Protein AF-0000000084931422 (afdb_homodimer)

Secondary structure (DSSP, 8-state):
----HHHHHHHHHHHHHHTSS-TT-EE-HHHHHHHHT--HHHHHHHHHHHHHHTSEEEETTTEEEE----HHHHHHHHHHHHHHHHHHHHHHHHH--HHHHHHHHHHHHHHHHHHHTT--HHHHHHHHHHHHHHHHHTT-HHHHHHHHHHHHHHHHHEEEPPPS-HHHHHHHHHHHHHHHHTT-HHHHHHHHHHHHHHHGGGEEEPP--------------------/----HHHHHHHHHHHHHHTSS-TT-EE-HHHHHHHHT--HHHHHHHHHHHHHHTSEEEETTTEEEE----HHHHHHHHHHHHHHHHHHHHHHHHH--HHHHHHHHHHHHHHHHHHHTT--HHHHHHHHHHHHHHHHHTT-HHHHHHHHHHHHHHHHHEEEPPPS-HHHHHHHHHHHHHHHHTT-HHHHHHHHHHHHHHHGGGEEEPP--------------------

pLDDT: mean 88.55, std 18.33, range [25.25, 98.94]

Foldseek 3Di:
DAQPLVRLLVVVLVCLLVCVAFAFADDDLVVSCVVVVHHSVSVVVSLVVCVVLPQWDQDDPRGIGGHDDDPVRLLVLLVVLLVLLLVLLLLLLVQADPVLLVVLVVLLVVQLVQLVVVHDPVNVVSVVVNSLSSNVSSVDPVSNVSNVSSVSVLSRFWDFAQDPRSNVLSVLSVQLSVCSPNSPSVSNSVSSSVSSVVRSVRTDTDDRPDPPVVPPPPVPPPPPPPD/DAQPLVRLLVVVLVCLLVCVAFAFHDDDLVVSCVVVVHHSVSVVVSQVVCVVLPQWDQDDPRGIGGHDDDPVRLLVLLVVLLVLLLVLLLLLLVQADPVLLVVLVVLLVVQLVQLVVVHDPVNVVSVVVNSLSSNVSSVDPVSSVSNVSSVSVLSRFWDFAQDPRSNVLSVLSVQLSVCSPNSPSVSNSVSSSVSSVVRSVRTDTDDRPDPPVVPPPPVPPPPPPPD

Structure (mmCIF, N/CA/C/O backbone):
data_AF-0000000084931422-model_v1
#
loop_
_entity.id
_entity.type
_entity.pdbx_description
1 polymer 'Transcriptional regulator, GntR family'
#
loop_
_atom_site.group_PDB
_atom_site.id
_atom_site.type_symbol
_atom_site.label_atom_id
_atom_site.label_alt_id
_atom_site.label_comp_id
_atom_site.label_asym_id
_atom_site.label_entity_id
_atom_site.label_seq_id
_atom_site.pdbx_PDB_ins_code
_atom_site.Cartn_x
_atom_site.Cartn_y
_atom_site.Cartn_z
_atom_site.occupancy
_atom_site.B_iso_or_equiv
_atom_site.auth_seq_id
_atom_site.auth_comp_id
_atom_site.auth_asym_id
_atom_site.auth_atom_id
_atom_site.pdbx_PDB_model_num
ATOM 1 N N . MET A 1 1 ? -16.062 -2.5 -29.484 1 29.12 1 MET A N 1
ATOM 2 C CA . MET A 1 1 ? -16.562 -2.135 -28.172 1 29.12 1 MET A CA 1
ATOM 3 C C . MET A 1 1 ? -15.461 -1.512 -27.312 1 29.12 1 MET A C 1
ATOM 5 O O . MET A 1 1 ? -14.352 -2.045 -27.25 1 29.12 1 MET A O 1
ATOM 9 N N . ARG A 1 2 ? -15.352 -0.164 -27.094 1 37.78 2 ARG A N 1
ATOM 10 C CA . ARG A 1 2 ? -14.359 0.681 -26.438 1 37.78 2 ARG A CA 1
ATOM 11 C C . ARG A 1 2 ? -13.93 0.089 -25.094 1 37.78 2 ARG A C 1
ATOM 13 O O . ARG A 1 2 ? -14.758 -0.103 -24.203 1 37.78 2 ARG A O 1
ATOM 20 N N . ILE A 1 3 ? -12.992 -0.713 -25.031 1 47.25 3 ILE A N 1
ATOM 21 C CA . ILE A 1 3 ? -12.578 -1.318 -23.766 1 47.25 3 ILE A CA 1
ATOM 22 C C . ILE A 1 3 ? -12.336 -0.227 -22.734 1 47.25 3 ILE A C 1
ATOM 24 O O . ILE A 1 3 ? -11.625 0.746 -23 1 47.25 3 ILE A O 1
ATOM 28 N N . PRO A 1 4 ? -13.133 -0.081 -21.734 1 52.59 4 PRO A N 1
ATOM 29 C CA . PRO A 1 4 ? -12.969 0.928 -20.688 1 52.59 4 PRO A CA 1
ATOM 30 C C . PRO A 1 4 ? -11.539 0.99 -20.156 1 52.59 4 PRO A C 1
ATOM 32 O O . PRO A 1 4 ? -10.797 0.003 -20.25 1 52.59 4 PRO A O 1
ATOM 35 N N . ALA A 1 5 ? -10.906 2.252 -20.047 1 54.12 5 ALA A N 1
ATOM 36 C CA . ALA A 1 5 ? -9.578 2.557 -19.516 1 54.12 5 ALA A CA 1
ATOM 37 C C . ALA A 1 5 ? -9.156 1.527 -18.469 1 54.12 5 ALA A C 1
ATOM 39 O O . ALA A 1 5 ? -7.992 1.109 -18.438 1 54.12 5 ALA A O 1
ATOM 40 N N . HIS A 1 6 ? -10.109 1.08 -17.625 1 62.62 6 HIS A N 1
ATOM 41 C CA . HIS A 1 6 ? -9.805 0.089 -16.594 1 62.62 6 HIS A CA 1
ATOM 42 C C . HIS A 1 6 ? -9.398 -1.242 -17.219 1 62.62 6 HIS A C 1
ATOM 44 O O . HIS A 1 6 ? -8.516 -1.932 -16.719 1 62.62 6 HIS A O 1
ATOM 50 N N . SER A 1 7 ? -9.68 -1.312 -18.5 1 84.06 7 SER A N 1
ATOM 51 C CA . SER A 1 7 ? -9.375 -2.566 -19.172 1 84.06 7 SER A CA 1
ATOM 52 C C . SER A 1 7 ? -7.977 -2.539 -19.781 1 84.06 7 SER A C 1
ATOM 54 O O . SER A 1 7 ? -7.23 -3.516 -19.672 1 84.06 7 SER A O 1
ATOM 56 N N . VAL A 1 8 ? -7.562 -1.36 -20.109 1 93.44 8 VAL A N 1
ATOM 57 C CA . VAL A 1 8 ? -6.258 -1.246 -20.75 1 93.44 8 VAL A CA 1
ATOM 58 C C . VAL A 1 8 ? -5.156 -1.357 -19.703 1 93.44 8 VAL A C 1
ATOM 60 O O . VAL A 1 8 ? -4.137 -2.012 -19.922 1 93.44 8 VAL A O 1
ATOM 63 N N . CYS A 1 9 ? -5.371 -0.787 -18.578 1 93.94 9 CYS A N 1
ATOM 64 C CA . CYS A 1 9 ? -4.418 -0.857 -17.484 1 93.94 9 CYS A CA 1
ATOM 65 C C . CYS A 1 9 ? -4.164 -2.303 -17.078 1 93.94 9 CYS A C 1
ATOM 67 O O . CYS A 1 9 ? -3.012 -2.723 -16.953 1 93.94 9 CYS A O 1
ATOM 69 N N . THR A 1 10 ? -5.219 -3.006 -16.969 1 95.12 10 THR A N 1
ATOM 70 C CA . THR A 1 10 ? -5.125 -4.414 -16.594 1 95.12 10 THR A CA 1
ATOM 71 C C . THR A 1 10 ? -4.391 -5.211 -17.672 1 95.12 10 THR A C 1
ATOM 73 O O . THR A 1 10 ? -3.533 -6.039 -17.359 1 95.12 10 THR A O 1
ATOM 76 N N . ALA A 1 11 ? -4.715 -4.934 -18.859 1 96.69 11 ALA A N 1
ATOM 77 C CA . ALA A 1 11 ? -4.102 -5.66 -19.969 1 96.69 11 ALA A CA 1
ATOM 78 C C . ALA A 1 11 ? -2.6 -5.402 -20.031 1 96.69 11 ALA A C 1
ATOM 80 O O . ALA A 1 11 ? -1.81 -6.336 -20.188 1 96.69 11 ALA A O 1
ATOM 81 N N . ILE A 1 12 ? -2.232 -4.148 -19.891 1 97.44 12 ILE A N 1
ATOM 82 C CA . ILE A 1 12 ? -0.813 -3.807 -19.906 1 97.44 12 ILE A CA 1
ATOM 83 C C . ILE A 1 12 ? -0.107 -4.453 -18.719 1 97.44 12 ILE A C 1
ATOM 85 O O . ILE A 1 12 ? 0.975 -5.027 -18.875 1 97.44 12 ILE A O 1
ATOM 89 N N . ARG A 1 13 ? -0.695 -4.422 -17.578 1 97.25 13 ARG A N 1
ATOM 90 C CA . ARG A 1 13 ? -0.121 -5.031 -16.391 1 97.25 13 ARG A CA 1
ATOM 91 C C . ARG A 1 13 ? 0.092 -6.527 -16.578 1 97.25 13 ARG A C 1
ATOM 93 O O . ARG A 1 13 ? 1.155 -7.059 -16.25 1 97.25 13 ARG A O 1
ATOM 100 N N . ASP A 1 14 ? -0.947 -7.168 -17.141 1 96.62 14 ASP A N 1
ATOM 101 C CA . ASP A 1 14 ? -0.86 -8.602 -17.375 1 96.62 14 ASP A CA 1
ATOM 102 C C . ASP A 1 14 ? 0.297 -8.938 -18.312 1 96.62 14 ASP A C 1
ATOM 104 O O . ASP A 1 14 ? 1.01 -9.922 -18.109 1 96.62 14 ASP A O 1
ATOM 108 N N . ASP A 1 15 ? 0.479 -8.086 -19.281 1 97.06 15 ASP A N 1
ATOM 109 C CA . ASP A 1 15 ? 1.558 -8.312 -20.234 1 97.06 15 ASP A CA 1
ATOM 110 C C . ASP A 1 15 ? 2.922 -8.078 -19.594 1 97.06 15 ASP A C 1
ATOM 112 O O . ASP A 1 15 ? 3.9 -8.742 -19.938 1 97.06 15 ASP A O 1
ATOM 116 N N . ILE A 1 16 ? 3 -7.176 -18.656 1 97.19 16 ILE A N 1
ATOM 117 C CA . ILE A 1 16 ? 4.234 -6.965 -17.906 1 97.19 16 ILE A CA 1
ATOM 118 C C . ILE A 1 16 ? 4.5 -8.156 -17 1 97.19 16 ILE A C 1
ATOM 120 O O . ILE A 1 16 ? 5.598 -8.727 -17 1 97.19 16 ILE A O 1
ATOM 124 N N . VAL A 1 17 ? 3.531 -8.633 -16.312 1 96.38 17 VAL A N 1
ATOM 125 C CA . VAL A 1 17 ? 3.65 -9.68 -15.305 1 96.38 17 VAL A CA 1
ATOM 126 C C . VAL A 1 17 ? 3.975 -11.008 -15.977 1 96.38 17 VAL A C 1
ATOM 128 O O . VAL A 1 17 ? 4.77 -11.797 -15.453 1 96.38 17 VAL A O 1
ATOM 131 N N . SER A 1 18 ? 3.389 -11.234 -17.172 1 94.56 18 SER A N 1
ATOM 132 C CA . SER A 1 18 ? 3.594 -12.492 -17.875 1 94.56 18 SER A CA 1
ATOM 133 C C . SER A 1 18 ? 4.926 -12.5 -18.625 1 94.56 18 SER A C 1
ATOM 135 O O . SER A 1 18 ? 5.363 -13.547 -19.109 1 94.56 18 SER A O 1
ATOM 137 N N . GLY A 1 19 ? 5.531 -11.344 -18.797 1 94.5 19 GLY A N 1
ATOM 138 C CA . GLY A 1 19 ? 6.828 -11.273 -19.453 1 94.5 19 GLY A CA 1
ATOM 139 C C . GLY A 1 19 ? 6.738 -10.898 -20.906 1 94.5 19 GLY A C 1
ATOM 140 O O . GLY A 1 19 ? 7.754 -10.836 -21.609 1 94.5 19 GLY A O 1
ATOM 141 N N . VAL A 1 20 ? 5.531 -10.641 -21.391 1 95.69 20 VAL A N 1
ATOM 142 C CA . VAL A 1 20 ? 5.387 -10.156 -22.75 1 95.69 20 VAL A CA 1
ATOM 143 C C . VAL A 1 20 ? 6.172 -8.859 -22.922 1 95.69 20 VAL A C 1
ATOM 145 O O . VAL A 1 20 ? 6.867 -8.672 -23.922 1 95.69 20 VAL A O 1
ATOM 148 N N . PHE A 1 21 ? 5.965 -7.945 -21.984 1 96.69 21 PHE A N 1
ATOM 149 C CA . PHE A 1 21 ? 6.848 -6.793 -21.906 1 96.69 21 PHE A CA 1
ATOM 150 C C . PHE A 1 21 ? 7.949 -7.031 -20.875 1 96.69 21 PHE A C 1
ATOM 152 O O . PHE A 1 21 ? 7.676 -7.121 -19.672 1 96.69 21 PHE A O 1
ATOM 159 N N . GLU A 1 22 ? 9.195 -7.082 -21.344 1 95.44 22 GLU A N 1
ATOM 160 C CA . GLU A 1 22 ? 10.328 -7.418 -20.484 1 95.44 22 GLU A CA 1
ATOM 161 C C . GLU A 1 22 ? 10.703 -6.242 -19.594 1 95.44 22 GLU A C 1
ATOM 163 O O . GLU A 1 22 ? 10.469 -5.086 -19.938 1 95.44 22 GLU A O 1
ATOM 168 N N . ARG A 1 23 ? 11.328 -6.594 -18.484 1 95.19 23 ARG A N 1
ATOM 169 C CA . ARG A 1 23 ? 11.844 -5.547 -17.609 1 95.19 23 ARG A CA 1
ATOM 170 C C . ARG A 1 23 ? 12.781 -4.617 -18.375 1 95.19 23 ARG A C 1
ATOM 172 O O . ARG A 1 23 ? 13.594 -5.07 -19.188 1 95.19 23 ARG A O 1
ATOM 179 N N . GLY A 1 24 ? 12.539 -3.342 -18.188 1 94.38 24 GLY A N 1
ATOM 180 C CA . GLY A 1 24 ? 13.398 -2.348 -18.828 1 94.38 24 GLY A CA 1
ATOM 181 C C . GLY A 1 24 ? 12.969 -1.998 -20.234 1 94.38 24 GLY A C 1
ATOM 182 O O . GLY A 1 24 ? 13.453 -1.024 -20.812 1 94.38 24 GLY A O 1
ATOM 183 N N . SER A 1 25 ? 12.07 -2.719 -20.828 1 95.31 25 SER A N 1
ATOM 184 C CA . SER A 1 25 ? 11.664 -2.473 -22.203 1 95.31 25 SER A CA 1
ATOM 185 C C . SER A 1 25 ? 10.859 -1.186 -22.328 1 95.31 25 SER A C 1
ATOM 187 O O . SER A 1 25 ? 10.156 -0.799 -21.391 1 95.31 25 SER A O 1
ATOM 189 N N . ARG A 1 26 ? 10.898 -0.587 -23.453 1 95.62 26 ARG A N 1
ATOM 190 C CA . ARG A 1 26 ? 10.188 0.658 -23.719 1 95.62 26 ARG A CA 1
ATOM 191 C C . ARG A 1 26 ? 8.711 0.395 -23.984 1 95.62 26 ARG A C 1
ATOM 193 O O . ARG A 1 26 ? 8.359 -0.585 -24.641 1 95.62 26 ARG A O 1
ATOM 200 N N . LEU A 1 27 ? 7.93 1.272 -23.5 1 97.06 27 LEU A N 1
ATOM 201 C CA . LEU A 1 27 ? 6.492 1.258 -23.734 1 97.06 27 LEU A CA 1
ATOM 202 C C . LEU A 1 27 ? 6.047 2.529 -24.453 1 97.06 27 LEU A C 1
ATOM 204 O O . LEU A 1 27 ? 5.934 3.588 -23.828 1 97.06 27 LEU A O 1
ATOM 208 N N . THR A 1 28 ? 5.766 2.416 -25.703 1 95.31 28 THR A N 1
ATOM 209 C CA . THR A 1 28 ? 5.32 3.605 -26.422 1 95.31 28 THR A CA 1
ATOM 210 C C . THR A 1 28 ? 3.799 3.629 -26.547 1 95.31 28 THR A C 1
ATOM 212 O O . THR A 1 28 ? 3.168 2.582 -26.719 1 95.31 28 THR A O 1
ATOM 215 N N . GLU A 1 29 ? 3.32 4.785 -26.469 1 93.81 29 GLU A N 1
ATOM 216 C CA . GLU A 1 29 ? 1.872 4.945 -26.547 1 93.81 29 GLU A CA 1
ATOM 217 C C . GLU A 1 29 ? 1.33 4.398 -27.875 1 93.81 29 GLU A C 1
ATOM 219 O O . GLU A 1 29 ? 0.285 3.744 -27.891 1 93.81 29 GLU A O 1
ATOM 224 N N . ASP A 1 30 ? 2.066 4.625 -28.938 1 94.81 30 ASP A N 1
ATOM 225 C CA . ASP A 1 30 ? 1.625 4.176 -30.25 1 94.81 30 ASP A CA 1
ATOM 226 C C . ASP A 1 30 ? 1.582 2.65 -30.328 1 94.81 30 ASP A C 1
ATOM 228 O O . ASP A 1 30 ? 0.598 2.074 -30.797 1 94.81 30 ASP A O 1
ATOM 232 N N . GLN A 1 31 ? 2.604 2.004 -29.906 1 95.44 31 GLN A N 1
ATOM 233 C CA . GLN A 1 31 ? 2.688 0.548 -29.891 1 95.44 31 GLN A CA 1
ATOM 234 C C . GLN A 1 31 ? 1.566 -0.06 -29.062 1 95.44 31 GLN A C 1
ATOM 236 O O . GLN A 1 31 ? 0.93 -1.03 -29.469 1 95.44 31 GLN A O 1
ATOM 241 N N . LEU A 1 32 ? 1.324 0.502 -27.953 1 96.75 32 LEU A N 1
ATOM 242 C CA . LEU A 1 32 ? 0.318 -0.029 -27.031 1 96.75 32 LEU A CA 1
ATOM 243 C C . LEU A 1 32 ? -1.087 0.212 -27.578 1 96.75 32 LEU A C 1
ATOM 245 O O . LEU A 1 32 ? -1.956 -0.656 -27.469 1 96.75 32 LEU A O 1
ATOM 249 N N . ALA A 1 33 ? -1.267 1.376 -28.141 1 96.06 33 ALA A N 1
ATOM 250 C CA . ALA A 1 33 ? -2.559 1.684 -28.75 1 96.06 33 ALA A CA 1
ATOM 251 C C . ALA A 1 33 ? -2.904 0.678 -29.844 1 96.06 33 ALA A C 1
ATOM 253 O O . ALA A 1 33 ? -4.035 0.19 -29.906 1 96.06 33 ALA A O 1
ATOM 254 N N . ARG A 1 34 ? -1.968 0.337 -30.641 1 96.19 34 ARG A N 1
ATOM 255 C CA . ARG A 1 34 ? -2.16 -0.627 -31.719 1 96.19 34 ARG A CA 1
ATOM 256 C C . ARG A 1 34 ? -2.408 -2.025 -31.156 1 96.19 34 ARG A C 1
ATOM 258 O O . ARG A 1 34 ? -3.338 -2.715 -31.594 1 96.19 34 ARG A O 1
ATOM 265 N N . ARG A 1 35 ? -1.687 -2.371 -30.203 1 95.31 35 ARG A N 1
ATOM 266 C CA . ARG A 1 35 ? -1.761 -3.719 -29.656 1 95.31 35 ARG A CA 1
ATOM 267 C C . ARG A 1 35 ? -3.125 -3.979 -29.016 1 95.31 35 ARG A C 1
ATOM 269 O O . ARG A 1 35 ? -3.676 -5.074 -29.156 1 95.31 35 ARG A O 1
ATOM 276 N N . TYR A 1 36 ? -3.602 -2.947 -28.406 1 96.12 36 TYR A N 1
ATOM 277 C CA . TYR A 1 36 ? -4.805 -3.182 -27.609 1 96.12 36 TYR A CA 1
ATOM 278 C C . TYR A 1 36 ? -6.035 -2.615 -28.312 1 96.12 36 TYR A C 1
ATOM 280 O O . TYR A 1 36 ? -7.145 -2.682 -27.781 1 96.12 36 TYR A O 1
ATOM 288 N N . GLY A 1 37 ? -5.867 -2.053 -29.391 1 95.19 37 GLY A N 1
ATOM 289 C CA . GLY A 1 37 ? -6.98 -1.576 -30.203 1 95.19 37 GLY A CA 1
ATOM 290 C C . GLY A 1 37 ? -7.703 -0.396 -29.578 1 95.19 37 GLY A C 1
ATOM 291 O O . GLY A 1 37 ? -8.938 -0.356 -29.562 1 95.19 37 GLY A O 1
ATOM 292 N N . VAL A 1 38 ? -6.969 0.508 -29 1 94.81 38 VAL A N 1
ATOM 293 C CA . VAL A 1 38 ? -7.531 1.697 -28.375 1 94.81 38 VAL A CA 1
ATOM 294 C C . VAL A 1 38 ? -6.762 2.938 -28.812 1 94.81 38 VAL A C 1
ATOM 296 O O . VAL A 1 38 ? -5.766 2.828 -29.547 1 94.81 38 VAL A O 1
ATOM 299 N N . SER A 1 39 ? -7.324 4.094 -28.438 1 91.88 39 SER A N 1
ATOM 300 C CA . SER A 1 39 ? -6.621 5.34 -28.734 1 91.88 39 SER A CA 1
ATOM 301 C C . SER A 1 39 ? -5.484 5.574 -27.734 1 91.88 39 SER A C 1
ATOM 303 O O . SER A 1 39 ? -5.34 4.832 -26.766 1 91.88 39 SER A O 1
ATOM 305 N N . ARG A 1 40 ? -4.695 6.602 -27.938 1 90.88 40 ARG A N 1
ATOM 306 C CA . ARG A 1 40 ? -3.539 6.898 -27.109 1 90.88 40 ARG A CA 1
ATOM 307 C C . ARG A 1 40 ? -3.973 7.41 -25.734 1 90.88 40 ARG A C 1
ATOM 309 O O . ARG A 1 40 ? -3.25 7.25 -24.75 1 90.88 40 ARG A O 1
ATOM 316 N N . VAL A 1 41 ? -5.082 7.93 -25.609 1 87.69 41 VAL A N 1
ATOM 317 C CA . VAL A 1 41 ? -5.523 8.57 -24.375 1 87.69 41 VAL A CA 1
ATOM 318 C C . VAL A 1 41 ? -5.688 7.523 -23.281 1 87.69 41 VAL A C 1
ATOM 320 O O . VAL A 1 41 ? -5.078 7.633 -22.219 1 87.69 41 VAL A O 1
ATOM 323 N N . PRO A 1 42 ? -6.453 6.457 -23.562 1 91.19 42 PRO A N 1
ATOM 324 C CA . PRO A 1 42 ? -6.559 5.43 -22.516 1 91.19 42 PRO A CA 1
ATOM 325 C C . PRO A 1 42 ? -5.219 4.773 -22.203 1 91.19 42 PRO A C 1
ATOM 327 O O . PRO A 1 42 ? -4.992 4.352 -21.062 1 91.19 42 PRO A O 1
ATOM 330 N N . VAL A 1 43 ? -4.348 4.727 -23.141 1 93.81 43 VAL A N 1
ATOM 331 C CA . VAL A 1 43 ? -3.018 4.164 -22.922 1 93.81 43 VAL A CA 1
ATOM 332 C C . VAL A 1 43 ? -2.234 5.059 -21.969 1 93.81 43 VAL A C 1
ATOM 334 O O . VAL A 1 43 ? -1.624 4.57 -21.016 1 93.81 43 VAL A O 1
ATOM 337 N N . ARG A 1 44 ? -2.27 6.309 -22.219 1 90.31 44 ARG A N 1
ATOM 338 C CA . ARG A 1 44 ? -1.578 7.266 -21.359 1 90.31 44 ARG A CA 1
ATOM 339 C C . ARG A 1 44 ? -2.107 7.199 -19.922 1 90.31 44 ARG A C 1
ATOM 341 O O . ARG A 1 44 ? -1.332 7.23 -18.969 1 90.31 44 ARG A O 1
ATOM 348 N N . GLU A 1 45 ? -3.387 7.102 -19.859 1 89.56 45 GLU A N 1
ATOM 349 C CA . GLU A 1 45 ? -4.023 6.969 -18.562 1 89.56 45 GLU A CA 1
ATOM 350 C C . GLU A 1 45 ? -3.557 5.703 -17.844 1 89.56 45 GLU A C 1
ATOM 352 O O . GLU A 1 45 ? -3.238 5.742 -16.656 1 89.56 45 GLU A O 1
ATOM 357 N N . ALA A 1 46 ? -3.514 4.684 -18.562 1 94.19 46 ALA A N 1
ATOM 358 C CA . ALA A 1 46 ? -3.088 3.404 -18 1 94.19 46 ALA A CA 1
ATOM 359 C C . ALA A 1 46 ? -1.629 3.455 -17.562 1 94.19 46 ALA A C 1
ATOM 361 O O . ALA A 1 46 ? -1.28 2.951 -16.484 1 94.19 46 ALA A O 1
ATOM 362 N N . LEU A 1 47 ? -0.807 4.082 -18.375 1 94.06 47 LEU A N 1
ATOM 363 C CA . LEU A 1 47 ? 0.616 4.172 -18.078 1 94.06 47 LEU A CA 1
ATOM 364 C C . LEU A 1 47 ? 0.85 4.996 -16.812 1 94.06 47 LEU A C 1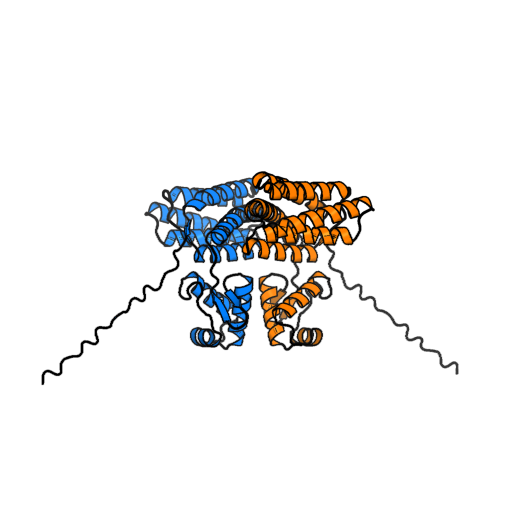
ATOM 366 O O . LEU A 1 47 ? 1.738 4.684 -16.016 1 94.06 47 LEU A O 1
ATOM 370 N N . ARG A 1 48 ? 0.071 5.934 -16.547 1 90.56 48 ARG A N 1
ATOM 371 C CA . ARG A 1 48 ? 0.19 6.734 -15.336 1 90.56 48 ARG A CA 1
ATOM 372 C C . ARG A 1 48 ? -0.18 5.918 -14.102 1 90.56 48 ARG A C 1
ATOM 374 O O . ARG A 1 48 ? 0.494 6 -13.07 1 90.56 48 ARG A O 1
ATOM 381 N N . THR A 1 49 ? -1.234 5.223 -14.273 1 91.12 49 THR A N 1
ATOM 382 C CA . THR A 1 49 ? -1.646 4.359 -13.172 1 91.12 49 THR A CA 1
ATOM 383 C C . THR A 1 49 ? -0.566 3.332 -12.859 1 91.12 49 THR A C 1
ATOM 385 O O . THR A 1 49 ? -0.19 3.154 -11.695 1 91.12 49 THR A O 1
ATOM 388 N N . LEU A 1 50 ? -0.064 2.742 -13.883 1 95.12 50 LEU A N 1
ATOM 389 C CA . LEU A 1 50 ? 0.942 1.698 -13.719 1 95.12 50 LEU A CA 1
ATOM 390 C C . LEU A 1 50 ? 2.24 2.279 -13.164 1 95.12 50 LEU A C 1
ATOM 392 O O . LEU A 1 50 ? 2.986 1.591 -12.469 1 95.12 50 LEU A O 1
ATOM 396 N N . GLU A 1 51 ? 2.506 3.533 -13.492 1 93.5 51 GLU A N 1
ATOM 397 C CA . GLU A 1 51 ? 3.654 4.219 -12.914 1 93.5 51 GLU A CA 1
ATOM 398 C C . GLU A 1 51 ? 3.482 4.406 -11.406 1 93.5 51 GLU A C 1
ATOM 400 O O . GLU A 1 51 ? 4.402 4.133 -10.633 1 93.5 51 GLU A O 1
ATOM 405 N N . SER A 1 52 ? 2.316 4.797 -11.023 1 89.31 52 SER A N 1
ATOM 406 C CA . SER A 1 52 ? 2.035 4.98 -9.609 1 89.31 52 SER A CA 1
ATOM 407 C C . SER A 1 52 ? 2.102 3.656 -8.852 1 89.31 52 SER A C 1
ATOM 409 O O . SER A 1 52 ? 2.439 3.627 -7.668 1 89.31 52 SER A O 1
ATOM 411 N N . GLU A 1 53 ? 1.84 2.6 -9.562 1 91.5 53 GLU A N 1
ATOM 412 C CA . GLU A 1 53 ? 1.853 1.276 -8.945 1 91.5 53 GLU A CA 1
ATOM 413 C C . GLU A 1 53 ? 3.254 0.672 -8.969 1 91.5 53 GLU A C 1
ATOM 415 O O . GLU A 1 53 ? 3.498 -0.361 -8.336 1 91.5 53 GLU A O 1
ATOM 420 N N . GLY A 1 54 ? 4.145 1.24 -9.789 1 93.81 54 GLY A N 1
ATOM 421 C CA . GLY A 1 54 ? 5.535 0.824 -9.773 1 93.81 54 GLY A CA 1
ATOM 422 C C . GLY A 1 54 ? 5.879 -0.164 -10.875 1 93.81 54 GLY A C 1
ATOM 423 O O . GLY A 1 54 ? 6.965 -0.749 -10.875 1 93.81 54 GLY A O 1
ATOM 424 N N . PHE A 1 55 ? 4.984 -0.389 -11.812 1 96.88 55 PHE A N 1
ATOM 425 C CA . PHE A 1 55 ? 5.242 -1.297 -12.922 1 96.88 55 PHE A CA 1
ATOM 426 C C . PHE A 1 55 ? 5.961 -0.574 -14.055 1 96.88 55 PHE A C 1
ATOM 428 O O . PHE A 1 55 ? 6.637 -1.205 -14.867 1 96.88 55 PHE A O 1
ATOM 435 N N . VAL A 1 56 ? 5.723 0.755 -14.109 1 96.81 56 VAL A N 1
ATOM 436 C CA . VAL A 1 56 ? 6.246 1.59 -15.188 1 96.81 56 VAL A CA 1
ATOM 437 C C . VAL A 1 56 ? 7.035 2.758 -14.602 1 96.81 56 VAL A C 1
ATOM 439 O O . VAL A 1 56 ? 6.688 3.275 -13.531 1 96.81 56 VAL A O 1
ATOM 442 N N . VAL A 1 57 ? 8.086 3.094 -15.211 1 95.62 57 VAL A N 1
ATOM 443 C CA . VAL A 1 57 ? 8.844 4.293 -14.867 1 95.62 57 VAL A CA 1
ATOM 444 C C . VAL A 1 57 ? 8.953 5.203 -16.094 1 95.62 57 VAL A C 1
ATOM 446 O O . VAL A 1 57 ? 9.125 4.727 -17.203 1 95.62 57 VAL A O 1
ATOM 449 N N . THR A 1 58 ? 8.75 6.438 -15.82 1 91.75 58 THR A N 1
ATOM 450 C CA . THR A 1 58 ? 8.883 7.406 -16.906 1 91.75 58 THR A CA 1
ATOM 451 C C . THR A 1 58 ? 10.102 8.297 -16.688 1 91.75 58 THR A C 1
ATOM 453 O O . THR A 1 58 ? 10.289 8.852 -15.602 1 91.75 58 THR A O 1
ATOM 456 N N . ARG A 1 59 ? 10.984 8.359 -17.578 1 85.38 59 ARG A N 1
ATOM 457 C CA . ARG A 1 59 ? 12.172 9.211 -17.516 1 85.38 59 ARG A CA 1
ATOM 458 C C . ARG A 1 59 ? 12.078 10.336 -18.547 1 85.38 59 ARG A C 1
ATOM 460 O O . ARG A 1 59 ? 11.477 10.18 -19.609 1 85.38 59 ARG A O 1
ATOM 467 N N . ARG A 1 60 ? 12.836 11.32 -18.125 1 79.44 60 ARG A N 1
ATOM 468 C CA . ARG A 1 60 ? 12.906 12.469 -19.031 1 79.44 60 ARG A CA 1
ATOM 469 C C . ARG A 1 60 ? 13.539 12.078 -20.359 1 79.44 60 ARG A C 1
ATOM 471 O O . ARG A 1 60 ? 14.594 11.445 -20.391 1 79.44 60 ARG A O 1
ATOM 478 N N . HIS A 1 61 ? 12.867 12.234 -21.453 1 80.38 61 HIS A N 1
ATOM 479 C CA . HIS A 1 61 ? 13.328 12.086 -22.828 1 80.38 61 HIS A CA 1
ATOM 480 C C . HIS A 1 61 ? 13.312 10.617 -23.266 1 80.38 61 HIS A C 1
ATOM 482 O O . HIS A 1 61 ? 13.664 10.305 -24.391 1 80.38 61 HIS A O 1
ATOM 488 N N . ALA A 1 62 ? 13.164 9.719 -22.281 1 81.94 62 ALA A N 1
ATOM 489 C CA . ALA A 1 62 ? 13.188 8.312 -22.672 1 81.94 62 ALA A CA 1
ATOM 490 C C . ALA A 1 62 ? 11.773 7.73 -22.703 1 81.94 62 ALA A C 1
ATOM 492 O O . ALA A 1 62 ? 11.555 6.652 -23.266 1 81.94 62 ALA A O 1
ATOM 493 N N . GLY A 1 63 ? 10.883 8.414 -22.188 1 89.88 63 GLY A N 1
ATOM 494 C CA . GLY A 1 63 ? 9.508 7.949 -22.203 1 89.88 63 GLY A CA 1
ATOM 495 C C . GLY A 1 63 ? 9.227 6.875 -21.156 1 89.88 63 GLY A C 1
ATOM 496 O O . GLY A 1 63 ? 9.977 6.73 -20.188 1 89.88 63 GLY A O 1
ATOM 497 N N . ALA A 1 64 ? 8.133 6.082 -21.344 1 95.69 64 ALA A N 1
ATOM 498 C CA . ALA A 1 64 ? 7.691 5.059 -20.406 1 95.69 64 ALA A CA 1
ATOM 499 C C . ALA A 1 64 ? 8.398 3.73 -20.656 1 95.69 64 ALA A C 1
ATOM 501 O O . ALA A 1 64 ? 8.562 3.318 -21.812 1 95.69 64 ALA A O 1
ATOM 502 N N . GLN A 1 65 ? 8.875 3.09 -19.594 1 97.44 65 GLN A N 1
ATOM 503 C CA . GLN A 1 65 ? 9.516 1.779 -19.641 1 97.44 65 GLN A CA 1
ATOM 504 C C . GLN A 1 65 ? 9.008 0.88 -18.516 1 97.44 65 GLN A C 1
ATOM 506 O O . GLN A 1 65 ? 8.516 1.369 -17.5 1 97.44 65 GLN A O 1
ATOM 511 N N . VAL A 1 66 ? 9.094 -0.371 -18.781 1 97.69 66 VAL A N 1
ATOM 512 C CA . VAL A 1 66 ? 8.812 -1.303 -17.688 1 97.69 66 VAL A CA 1
ATOM 513 C C . VAL A 1 66 ? 9.859 -1.146 -16.594 1 97.69 66 VAL A C 1
ATOM 515 O O . VAL A 1 66 ? 11.055 -1.05 -16.875 1 97.69 66 VAL A O 1
ATOM 518 N N . ALA A 1 67 ? 9.453 -1.127 -15.391 1 97.06 67 ALA A N 1
ATOM 519 C CA . ALA A 1 67 ? 10.359 -0.982 -14.258 1 97.06 67 ALA A CA 1
ATOM 520 C C . ALA A 1 67 ? 11.273 -2.195 -14.125 1 97.06 67 ALA A C 1
ATOM 522 O O . ALA A 1 67 ? 10.977 -3.268 -14.656 1 97.06 67 ALA A O 1
ATOM 523 N N . GLU A 1 68 ? 12.438 -1.972 -13.461 1 95.75 68 GLU A N 1
ATOM 524 C CA . GLU A 1 68 ? 13.422 -3.021 -13.203 1 95.75 68 GLU A CA 1
ATOM 525 C C . GLU A 1 68 ? 13.734 -3.127 -11.719 1 95.75 68 GLU A C 1
ATOM 527 O O . GLU A 1 68 ? 14.844 -2.785 -11.289 1 95.75 68 GLU A O 1
ATOM 532 N N . PRO A 1 69 ? 12.82 -3.691 -11 1 96.06 69 PRO A N 1
ATOM 533 C CA . PRO A 1 69 ? 13.086 -3.807 -9.562 1 96.06 69 PRO A CA 1
ATOM 534 C C . PRO A 1 69 ? 14.297 -4.688 -9.258 1 96.06 69 PRO A C 1
ATOM 536 O O . PRO A 1 69 ? 14.531 -5.684 -9.945 1 96.06 69 PRO A O 1
ATOM 539 N N . THR A 1 70 ? 15.031 -4.281 -8.273 1 95.69 70 THR A N 1
ATOM 540 C CA . THR A 1 70 ? 16.172 -5.059 -7.805 1 95.69 70 THR A CA 1
ATOM 541 C C . THR A 1 70 ? 15.703 -6.25 -6.973 1 95.69 70 THR A C 1
ATOM 543 O O . THR A 1 70 ? 14.523 -6.352 -6.629 1 95.69 70 THR A O 1
ATOM 546 N N . GLU A 1 71 ? 16.625 -7.164 -6.648 1 96.06 71 GLU A N 1
ATOM 547 C CA . GLU A 1 71 ? 16.344 -8.289 -5.77 1 96.06 71 GLU A CA 1
ATOM 548 C C . GLU A 1 71 ? 15.906 -7.812 -4.387 1 96.06 71 GLU A C 1
ATOM 550 O O . GLU A 1 71 ? 15.023 -8.406 -3.766 1 96.06 71 GLU A O 1
ATOM 555 N N . GLN A 1 72 ? 16.547 -6.758 -3.975 1 96.56 72 GLN A N 1
ATOM 556 C CA . GLN A 1 72 ? 16.203 -6.191 -2.676 1 96.56 72 GLN A CA 1
ATOM 557 C C . GLN A 1 72 ? 14.781 -5.645 -2.672 1 96.56 72 GLN A C 1
ATOM 559 O O . GLN A 1 72 ? 14.031 -5.852 -1.713 1 96.56 72 GLN A O 1
ATOM 564 N N . GLU A 1 73 ? 14.422 -4.992 -3.699 1 96.12 73 GLU A N 1
ATOM 565 C CA . GLU A 1 73 ? 13.062 -4.477 -3.828 1 96.12 73 GLU A CA 1
ATOM 566 C C . GLU A 1 73 ? 12.047 -5.609 -3.893 1 96.12 73 GLU A C 1
ATOM 568 O O . GLU A 1 73 ? 10.969 -5.516 -3.307 1 96.12 73 GLU A O 1
ATOM 573 N N . ALA A 1 74 ? 12.43 -6.613 -4.57 1 97.25 74 ALA A N 1
ATOM 574 C CA . ALA A 1 74 ? 11.57 -7.793 -4.648 1 97.25 74 ALA A CA 1
ATOM 575 C C . ALA A 1 74 ? 11.352 -8.398 -3.266 1 97.25 74 ALA A C 1
ATOM 577 O O . ALA A 1 74 ? 10.227 -8.75 -2.906 1 97.25 74 ALA A O 1
ATOM 578 N N . ALA A 1 75 ? 12.375 -8.5 -2.51 1 97.44 75 ALA A N 1
ATOM 579 C CA . ALA A 1 75 ? 12.281 -9.062 -1.166 1 97.44 75 ALA A CA 1
ATOM 580 C C . ALA A 1 75 ? 11.359 -8.219 -0.287 1 97.44 75 ALA A C 1
ATOM 582 O O . ALA A 1 75 ? 10.617 -8.758 0.542 1 97.44 75 ALA A O 1
ATOM 583 N N . ASP A 1 76 ? 11.391 -6.945 -0.479 1 97.94 76 ASP A N 1
ATOM 584 C CA . ASP A 1 76 ? 10.531 -6.047 0.288 1 97.94 76 ASP A CA 1
ATOM 585 C C . ASP A 1 76 ? 9.055 -6.363 0.045 1 97.94 76 ASP A C 1
ATOM 587 O O . ASP A 1 76 ? 8.234 -6.242 0.956 1 97.94 76 ASP A O 1
ATOM 591 N N . LEU A 1 77 ? 8.711 -6.73 -1.169 1 97.88 77 LEU A N 1
ATOM 592 C CA . LEU A 1 77 ? 7.328 -7.055 -1.5 1 97.88 77 LEU A CA 1
ATOM 593 C C . LEU A 1 77 ? 6.82 -8.219 -0.652 1 97.88 77 LEU A C 1
ATOM 595 O O . LEU A 1 77 ? 5.703 -8.172 -0.134 1 97.88 77 LEU A O 1
ATOM 599 N N . LEU A 1 78 ? 7.664 -9.211 -0.53 1 97.81 78 LEU A N 1
ATOM 600 C CA . LEU A 1 78 ? 7.285 -10.375 0.253 1 97.81 78 LEU A CA 1
ATOM 601 C C . LEU A 1 78 ? 7.148 -10.023 1.729 1 97.81 78 LEU A C 1
ATOM 603 O O . LEU A 1 78 ? 6.211 -10.469 2.395 1 97.81 78 LEU A O 1
ATOM 607 N N . ASP A 1 79 ? 8.023 -9.203 2.219 1 97.81 79 ASP A N 1
ATOM 608 C CA . ASP A 1 79 ? 7.961 -8.789 3.615 1 97.81 79 ASP A CA 1
ATOM 609 C C . ASP A 1 79 ? 6.711 -7.953 3.883 1 97.81 79 ASP A C 1
ATOM 611 O O . ASP A 1 79 ? 6.066 -8.109 4.922 1 97.81 79 ASP A O 1
ATOM 615 N N . MET A 1 80 ? 6.391 -7.078 3.008 1 98.19 80 MET A N 1
ATOM 616 C CA . MET A 1 80 ? 5.18 -6.27 3.141 1 98.19 80 MET A CA 1
ATOM 617 C C . MET A 1 80 ? 3.936 -7.148 3.154 1 98.19 80 MET A C 1
ATOM 619 O O . MET A 1 80 ? 3.051 -6.969 3.992 1 98.19 80 MET A O 1
ATOM 623 N N . ARG A 1 81 ? 3.871 -8.07 2.25 1 97.75 81 ARG A N 1
ATOM 624 C CA . ARG A 1 81 ? 2.732 -8.977 2.211 1 97.75 81 ARG A CA 1
ATOM 625 C C . ARG A 1 81 ? 2.609 -9.758 3.516 1 97.75 81 ARG A C 1
ATOM 627 O O . ARG A 1 81 ? 1.509 -9.922 4.047 1 97.75 81 ARG A O 1
ATOM 634 N N . ALA A 1 82 ? 3.721 -10.234 4.02 1 97.81 82 ALA A N 1
ATOM 635 C CA . ALA A 1 82 ? 3.736 -11.055 5.23 1 97.81 82 ALA A CA 1
ATOM 636 C C . ALA A 1 82 ? 3.209 -10.266 6.43 1 97.81 82 ALA A C 1
ATOM 638 O O . ALA A 1 82 ? 2.705 -10.852 7.391 1 97.81 82 ALA A O 1
ATOM 639 N N . LEU A 1 83 ? 3.305 -8.961 6.367 1 97.81 83 LEU A N 1
ATOM 640 C CA . LEU A 1 83 ? 2.799 -8.109 7.441 1 97.81 83 LEU A CA 1
ATOM 641 C C . LEU A 1 83 ? 1.318 -7.809 7.246 1 97.81 83 LEU A C 1
ATOM 643 O O . LEU A 1 83 ? 0.547 -7.801 8.203 1 97.81 83 LEU A O 1
ATOM 647 N N . LEU A 1 84 ? 0.912 -7.645 6.035 1 98.5 84 LEU A N 1
ATOM 648 C CA . LEU A 1 84 ? -0.408 -7.086 5.766 1 98.5 84 LEU A CA 1
ATOM 649 C C . LEU A 1 84 ? -1.452 -8.188 5.645 1 98.5 84 LEU A C 1
ATOM 651 O O . LEU A 1 84 ? -2.613 -7.996 6.016 1 98.5 84 LEU A O 1
ATOM 655 N N . GLU A 1 85 ? -1.114 -9.336 5.152 1 98.44 85 GLU A N 1
ATOM 656 C CA . GLU A 1 85 ? -2.078 -10.414 4.961 1 98.44 85 GLU A CA 1
ATOM 657 C C . GLU A 1 85 ? -2.676 -10.859 6.289 1 98.44 85 GLU A C 1
ATOM 659 O O . GLU A 1 85 ? -3.891 -11.039 6.402 1 98.44 85 GLU A O 1
ATOM 664 N N . PRO A 1 86 ? -1.843 -11.008 7.355 1 98.75 86 PRO A N 1
ATOM 665 C CA . PRO A 1 86 ? -2.422 -11.352 8.656 1 98.75 86 PRO A CA 1
ATOM 666 C C . PRO A 1 86 ? -3.406 -10.305 9.164 1 98.75 86 PRO A C 1
ATOM 668 O O . PRO A 1 86 ? -4.418 -10.648 9.773 1 98.75 86 PRO A O 1
ATOM 671 N N . LEU A 1 87 ? -3.076 -9.039 8.922 1 98.69 87 LEU A N 1
ATOM 672 C CA . LEU A 1 87 ? -4.035 -7.992 9.266 1 98.69 87 LEU A CA 1
ATOM 673 C C . LEU A 1 87 ? -5.344 -8.188 8.508 1 98.69 87 LEU A C 1
ATOM 675 O O . LEU A 1 87 ? -6.426 -8.07 9.094 1 98.69 87 LEU A O 1
ATOM 679 N N . GLY A 1 88 ? -5.234 -8.469 7.215 1 98.69 88 GLY A N 1
ATOM 680 C CA . GLY A 1 88 ? -6.414 -8.758 6.414 1 98.69 88 GLY A CA 1
ATOM 681 C C . GLY A 1 88 ? -7.223 -9.93 6.941 1 98.69 88 GLY A C 1
ATOM 682 O O . GLY A 1 88 ? -8.453 -9.867 6.988 1 98.69 88 GLY A O 1
ATOM 683 N N . ALA A 1 89 ? -6.527 -10.953 7.355 1 98.88 89 ALA A N 1
ATOM 684 C CA . ALA A 1 89 ? -7.199 -12.133 7.891 1 98.88 89 ALA A CA 1
ATOM 685 C C . ALA A 1 89 ? -7.934 -11.797 9.188 1 98.88 89 ALA A C 1
ATOM 687 O O . ALA A 1 89 ? -9.062 -12.258 9.406 1 98.88 89 ALA A O 1
ATOM 688 N N . ALA A 1 90 ? -7.285 -11.055 10.039 1 98.88 90 ALA A N 1
ATOM 689 C CA . ALA A 1 90 ? -7.926 -10.633 11.281 1 98.88 90 ALA A CA 1
ATOM 690 C C . ALA A 1 90 ? -9.195 -9.836 11 1 98.88 90 ALA A C 1
ATOM 692 O O . ALA A 1 90 ? -10.227 -10.047 11.648 1 98.88 90 ALA A O 1
ATOM 693 N N . ARG A 1 91 ? -9.141 -8.914 10.055 1 98.75 91 ARG A N 1
ATOM 694 C CA . ARG A 1 91 ? -10.32 -8.125 9.688 1 98.75 91 ARG A CA 1
ATOM 695 C C . ARG A 1 91 ? -11.398 -9.016 9.078 1 98.75 91 ARG A C 1
ATOM 697 O O . ARG A 1 91 ? -12.594 -8.82 9.344 1 98.75 91 ARG A O 1
ATOM 704 N N . ALA A 1 92 ? -10.961 -9.93 8.258 1 98.81 92 ALA A N 1
ATOM 705 C CA . ALA A 1 92 ? -11.922 -10.852 7.645 1 98.81 92 ALA A CA 1
ATOM 706 C C . ALA A 1 92 ? -12.711 -11.609 8.711 1 98.81 92 ALA A C 1
ATOM 708 O O . ALA A 1 92 ? -13.898 -11.867 8.539 1 98.81 92 ALA A O 1
ATOM 709 N N . ALA A 1 93 ? -12.055 -11.961 9.82 1 98.81 93 ALA A N 1
ATOM 710 C CA . ALA A 1 93 ? -12.727 -12.68 10.898 1 98.81 93 ALA A CA 1
ATOM 711 C C . ALA A 1 93 ? -13.859 -11.844 11.484 1 98.81 93 ALA A C 1
ATOM 713 O O . ALA A 1 93 ? -14.828 -12.391 12.023 1 98.81 93 ALA A O 1
ATOM 714 N N . GLN A 1 94 ? -13.758 -10.562 11.328 1 98.25 94 GLN A N 1
ATOM 715 C CA . GLN A 1 94 ? -14.727 -9.664 11.938 1 98.25 94 GLN A CA 1
ATOM 716 C C . GLN A 1 94 ? -15.758 -9.195 10.914 1 98.25 94 GLN A C 1
ATOM 718 O O . GLN A 1 94 ? -16.891 -8.852 11.273 1 98.25 94 GLN A O 1
ATOM 723 N N . ARG A 1 95 ? -15.391 -9.211 9.656 1 98.38 95 ARG A N 1
ATOM 724 C CA . ARG A 1 95 ? -16.172 -8.414 8.711 1 98.38 95 ARG A CA 1
ATOM 725 C C . ARG A 1 95 ? -16.703 -9.273 7.57 1 98.38 95 ARG A C 1
ATOM 727 O O . ARG A 1 95 ? -17.547 -8.836 6.797 1 98.38 95 ARG A O 1
ATOM 734 N N . ARG A 1 96 ? -16.25 -10.484 7.477 1 98.31 96 ARG A N 1
ATOM 735 C CA . ARG A 1 96 ? -16.594 -11.328 6.332 1 98.31 96 ARG A CA 1
ATOM 736 C C . ARG A 1 96 ? -18.094 -11.555 6.258 1 98.31 96 ARG A C 1
ATOM 738 O O . ARG A 1 96 ? -18.797 -11.531 7.277 1 98.31 96 ARG A O 1
ATOM 745 N N . THR A 1 97 ? -18.547 -11.758 5.043 1 98.31 97 THR A N 1
ATOM 746 C CA . THR A 1 97 ? -19.906 -12.188 4.801 1 98.31 97 THR A CA 1
ATOM 747 C C . THR A 1 97 ? -19.984 -13.703 4.648 1 98.31 97 THR A C 1
ATOM 749 O O . THR A 1 97 ? -18.953 -14.367 4.527 1 98.31 97 THR A O 1
ATOM 752 N N . GLU A 1 98 ? -21.203 -14.172 4.664 1 98.31 98 GLU A N 1
ATOM 753 C CA . GLU A 1 98 ? -21.391 -15.594 4.414 1 98.31 98 GLU A CA 1
ATOM 754 C C . GLU A 1 98 ? -20.953 -15.977 3.006 1 98.31 98 GLU A C 1
ATOM 756 O O . GLU A 1 98 ? -20.453 -17.078 2.783 1 98.31 98 GLU A O 1
ATOM 761 N N . ALA A 1 99 ? -21.094 -15.07 2.086 1 98.62 99 ALA A N 1
ATOM 762 C CA . ALA A 1 99 ? -20.656 -15.32 0.716 1 98.62 99 ALA A CA 1
ATOM 763 C C . ALA A 1 99 ? -19.141 -15.492 0.646 1 98.62 99 ALA A C 1
ATOM 765 O O . ALA A 1 99 ? -18.641 -16.375 -0.055 1 98.62 99 ALA A O 1
ATOM 766 N N . HIS A 1 100 ? -18.438 -14.695 1.402 1 98.62 100 HIS A N 1
ATOM 767 C CA . HIS A 1 100 ? -16.984 -14.852 1.476 1 98.62 100 HIS A CA 1
ATOM 768 C C . HIS A 1 100 ? -16.609 -16.234 2.008 1 98.62 100 HIS A C 1
ATOM 770 O O . HIS A 1 100 ? -15.727 -16.891 1.446 1 98.62 100 HIS A O 1
ATOM 776 N N . LEU A 1 101 ? -17.281 -16.641 3.096 1 98.69 101 LEU A N 1
ATOM 777 C CA . LEU A 1 101 ? -16.953 -17.906 3.736 1 98.69 101 LEU A CA 1
ATOM 778 C C . LEU A 1 101 ? -17.25 -19.078 2.795 1 98.69 101 LEU A C 1
ATOM 780 O O . LEU A 1 101 ? -16.469 -20.031 2.738 1 98.69 101 LEU A O 1
ATOM 784 N N . LYS A 1 102 ? -18.297 -18.969 2.084 1 98.69 102 LYS A N 1
ATOM 785 C CA . LYS A 1 102 ? -18.641 -20.016 1.133 1 98.69 102 LYS A CA 1
ATOM 786 C C . LYS A 1 102 ? -17.562 -20.172 0.072 1 98.69 102 LYS A C 1
ATOM 788 O O . LYS A 1 102 ? -17.125 -21.281 -0.222 1 98.69 102 LYS A O 1
ATOM 793 N N . VAL A 1 103 ? -17.125 -19.094 -0.458 1 98.81 103 VAL A N 1
ATOM 794 C CA . VAL A 1 103 ? -16.094 -19.125 -1.483 1 98.81 103 VAL A CA 1
ATOM 795 C C . VAL A 1 103 ? -14.789 -19.656 -0.89 1 98.81 103 VAL A C 1
ATOM 797 O O . VAL A 1 103 ? -14.148 -20.531 -1.477 1 98.81 103 VAL A O 1
ATOM 800 N N . LEU A 1 104 ? -14.398 -19.203 0.276 1 98.75 104 LEU A N 1
ATOM 801 C CA . LEU A 1 104 ? -13.156 -19.625 0.917 1 98.75 104 LEU A CA 1
ATOM 802 C C . LEU A 1 104 ? -13.18 -21.125 1.2 1 98.75 104 LEU A C 1
ATOM 804 O O . LEU A 1 104 ? -12.203 -21.828 0.92 1 98.75 104 LEU A O 1
ATOM 808 N N . ARG A 1 105 ? -14.25 -21.578 1.762 1 98.69 105 ARG A N 1
ATOM 809 C CA . ARG A 1 105 ? -14.391 -23 2.037 1 98.69 105 ARG A CA 1
ATOM 810 C C . ARG A 1 105 ? -14.32 -23.812 0.749 1 98.69 105 ARG A C 1
ATOM 812 O O . ARG A 1 105 ? -13.703 -24.891 0.716 1 98.69 105 ARG A O 1
ATOM 819 N N . GLY A 1 106 ? -14.992 -23.297 -0.282 1 98.62 106 GLY A N 1
ATOM 820 C CA . GLY A 1 106 ? -14.93 -23.953 -1.574 1 98.62 106 GLY A CA 1
ATOM 821 C C . GLY A 1 106 ? -13.523 -24.047 -2.133 1 98.62 106 GLY A C 1
ATOM 822 O O . GLY A 1 106 ? -13.109 -25.094 -2.639 1 98.62 106 GLY A O 1
ATOM 823 N N . LEU A 1 107 ? -12.758 -23 -2.023 1 98.19 107 LEU A N 1
ATOM 824 C CA . LEU A 1 107 ? -11.383 -22.969 -2.498 1 98.19 107 LEU A CA 1
ATOM 825 C C . LEU A 1 107 ? -10.516 -23.953 -1.713 1 98.19 107 LEU A C 1
ATOM 827 O O . LEU A 1 107 ? -9.695 -24.656 -2.293 1 98.19 107 LEU A O 1
ATOM 831 N N . VAL A 1 108 ? -10.68 -23.984 -0.395 1 98.12 108 VAL A N 1
ATOM 832 C CA . VAL A 1 108 ? -9.906 -24.891 0.449 1 98.12 108 VAL A CA 1
ATOM 833 C C . VAL A 1 108 ? -10.227 -26.344 0.087 1 98.12 108 VAL A C 1
ATOM 835 O O . VAL A 1 108 ? -9.32 -27.172 -0.039 1 98.12 108 VAL A O 1
ATOM 838 N N . ARG A 1 109 ? -11.539 -26.594 -0.079 1 97.56 109 ARG A N 1
ATOM 839 C CA . ARG A 1 109 ? -11.945 -27.953 -0.462 1 97.56 109 ARG A CA 1
ATOM 840 C C . ARG A 1 109 ? -11.297 -28.359 -1.78 1 97.56 109 ARG A C 1
ATOM 842 O O . ARG A 1 109 ? -10.711 -29.438 -1.879 1 97.56 109 ARG A O 1
ATOM 849 N N . LEU A 1 110 ? -11.367 -27.531 -2.793 1 96.25 110 LEU A N 1
ATOM 850 C CA . LEU A 1 110 ? -10.781 -27.812 -4.098 1 96.25 110 LEU A CA 1
ATOM 851 C C . LEU A 1 110 ? -9.266 -27.969 -3.992 1 96.25 110 LEU A C 1
ATOM 853 O O . LEU A 1 110 ? -8.68 -28.859 -4.609 1 96.25 110 LEU A O 1
ATOM 857 N N . GLY A 1 111 ? -8.68 -27.078 -3.182 1 95.69 111 GLY A N 1
ATOM 858 C CA . GLY A 1 111 ? -7.242 -27.156 -2.982 1 95.69 111 GLY A CA 1
ATOM 859 C C . GLY A 1 111 ? -6.801 -28.453 -2.318 1 95.69 111 GLY A C 1
ATOM 860 O O . GLY A 1 111 ? -5.812 -29.062 -2.734 1 95.69 111 GLY A O 1
ATOM 861 N N . GLN A 1 112 ? -7.492 -28.844 -1.338 1 95.19 112 GLN A N 1
ATOM 862 C CA . GLN A 1 112 ? -7.195 -30.094 -0.655 1 95.19 112 GLN A CA 1
ATOM 863 C C . GLN A 1 112 ? -7.336 -31.281 -1.601 1 95.19 112 GLN A C 1
ATOM 865 O O . GLN A 1 112 ? -6.5 -32.188 -1.597 1 95.19 112 GLN A O 1
ATOM 870 N N . GLU A 1 113 ? -8.352 -31.266 -2.375 1 94.38 113 GLU A N 1
ATOM 871 C CA . GLU A 1 113 ? -8.578 -32.344 -3.352 1 94.38 113 GLU A CA 1
ATOM 872 C C . GLU A 1 113 ? -7.43 -32.406 -4.355 1 94.38 113 GLU A C 1
ATOM 874 O O . GLU A 1 113 ? -6.898 -33.5 -4.621 1 94.38 113 GLU A O 1
ATOM 879 N N . ARG A 1 114 ? -7.043 -31.266 -4.84 1 92.81 114 ARG A N 1
ATOM 880 C CA . ARG A 1 114 ? -5.973 -31.234 -5.832 1 92.81 114 ARG A CA 1
ATOM 881 C C . ARG A 1 114 ? -4.629 -31.578 -5.207 1 92.81 114 ARG A C 1
ATOM 883 O O . ARG A 1 114 ? -3.779 -32.188 -5.859 1 92.81 114 ARG A O 1
ATOM 890 N N . ALA A 1 115 ? -4.43 -31.156 -4.039 1 92.75 115 ALA A N 1
ATOM 891 C CA . ALA A 1 115 ? -3.18 -31.438 -3.336 1 92.75 115 ALA A CA 1
ATOM 892 C C . ALA A 1 115 ? -2.982 -32.938 -3.143 1 92.75 115 ALA A C 1
ATOM 894 O O . ALA A 1 115 ? -1.854 -33.438 -3.201 1 92.75 115 ALA A O 1
ATOM 895 N N . ARG A 1 116 ? -4.02 -33.688 -2.939 1 90.31 116 ARG A N 1
ATOM 896 C CA . ARG A 1 116 ? -3.953 -35.125 -2.744 1 90.31 116 ARG A CA 1
ATOM 897 C C . ARG A 1 116 ? -3.641 -35.844 -4.051 1 90.31 116 ARG A C 1
ATOM 899 O O . ARG A 1 116 ? -3.051 -36.938 -4.047 1 90.31 116 ARG A O 1
ATOM 906 N N . GLY A 1 117 ? -3.996 -35.281 -5.168 1 83.94 117 GLY A N 1
ATOM 907 C CA . GLY A 1 117 ? -3.768 -35.875 -6.469 1 83.94 117 GLY A CA 1
ATOM 908 C C . GLY A 1 117 ? -2.432 -35.5 -7.078 1 83.94 117 GLY A C 1
ATOM 909 O O . GLY A 1 117 ? -2.184 -35.75 -8.258 1 83.94 117 GLY A O 1
ATOM 910 N N . GLY A 1 118 ? -1.423 -35 -6.316 1 73 118 GLY A N 1
ATOM 911 C CA . GLY A 1 118 ? -0.071 -34.688 -6.758 1 73 118 GLY A CA 1
ATOM 912 C C . GLY A 1 118 ? 0.102 -33.25 -7.203 1 73 118 GLY A C 1
ATOM 913 O O . GLY A 1 118 ? 1.203 -32.844 -7.574 1 73 118 GLY A O 1
ATOM 914 N N . GLY A 1 119 ? -0.826 -32.406 -7.051 1 66.12 119 GLY A N 1
ATOM 915 C CA . GLY A 1 119 ? -0.655 -30.969 -7.121 1 66.12 119 GLY A CA 1
ATOM 916 C C . GLY A 1 119 ? -0.338 -30.484 -8.516 1 66.12 119 GLY A C 1
ATOM 917 O O . GLY A 1 119 ? -0.401 -31.234 -9.484 1 66.12 119 GLY A O 1
ATOM 918 N N . GLY A 1 120 ? -0.422 -29.344 -9.234 1 70.81 120 GLY A N 1
ATOM 919 C CA . GLY A 1 120 ? -0.027 -28.719 -10.484 1 70.81 120 GLY A CA 1
ATOM 920 C C . GLY A 1 120 ? -0.383 -27.25 -10.547 1 70.81 120 GLY A C 1
ATOM 921 O O . GLY A 1 120 ? -0.568 -26.594 -9.516 1 70.81 120 GLY A O 1
ATOM 922 N N . GLU A 1 121 ? -0.326 -26.703 -11.711 1 70.56 121 GLU A N 1
ATOM 923 C CA . GLU A 1 121 ? -0.615 -25.312 -12.031 1 70.56 121 GLU A CA 1
ATOM 924 C C . GLU A 1 121 ? -1.957 -24.875 -11.445 1 70.56 121 GLU A C 1
ATOM 926 O O . GLU A 1 121 ? -2.107 -23.734 -11.008 1 70.56 121 GLU A O 1
ATOM 931 N N . ASP A 1 122 ? -2.67 -25.797 -11.211 1 82.81 122 ASP A N 1
ATOM 932 C CA . ASP A 1 122 ? -4.004 -25.516 -10.68 1 82.81 122 ASP A CA 1
ATOM 933 C C . ASP A 1 122 ? -3.938 -25.125 -9.203 1 82.81 122 ASP A C 1
ATOM 935 O O . ASP A 1 122 ? -4.66 -24.219 -8.766 1 82.81 122 ASP A O 1
ATOM 939 N N . LEU A 1 123 ? -2.959 -25.656 -8.547 1 87.56 123 LEU A N 1
ATOM 940 C CA . LEU A 1 123 ? -2.863 -25.375 -7.121 1 87.56 123 LEU A CA 1
ATOM 941 C C . LEU A 1 123 ? -2.357 -23.953 -6.883 1 87.56 123 LEU A C 1
ATOM 943 O O . LEU A 1 123 ? -2.803 -23.281 -5.949 1 87.56 123 LEU A O 1
ATOM 947 N N . ARG A 1 124 ? -1.547 -23.547 -7.801 1 85.44 124 ARG A N 1
ATOM 948 C CA . ARG A 1 124 ? -1.033 -22.188 -7.691 1 85.44 124 ARG A CA 1
ATOM 949 C C . ARG A 1 124 ? -2.146 -21.172 -7.891 1 85.44 124 ARG A C 1
ATOM 951 O O . ARG A 1 124 ? -2.254 -20.203 -7.133 1 85.44 124 ARG A O 1
ATOM 958 N N . SER A 1 125 ? -2.963 -21.422 -8.898 1 90.38 125 SER A N 1
ATOM 959 C CA . SER A 1 125 ? -4.078 -20.516 -9.164 1 90.38 125 SER A CA 1
ATOM 960 C C . SER A 1 125 ? -5.062 -20.5 -8 1 90.38 125 SER A C 1
ATOM 962 O O . SER A 1 125 ? -5.551 -19.438 -7.613 1 90.38 125 SER A O 1
ATOM 964 N N . LEU A 1 126 ? -5.289 -21.609 -7.41 1 93.69 126 LEU A N 1
ATOM 965 C CA . LEU A 1 126 ? -6.191 -21.719 -6.266 1 93.69 126 LEU A CA 1
ATOM 966 C C . LEU A 1 126 ? -5.641 -20.938 -5.074 1 93.69 126 LEU A C 1
ATOM 968 O O . LEU A 1 126 ? -6.398 -20.281 -4.355 1 93.69 126 LEU A O 1
ATOM 972 N N . GLY A 1 127 ? -4.344 -21.047 -4.887 1 93.56 127 GLY A N 1
ATOM 973 C CA . GLY A 1 127 ? -3.713 -20.281 -3.824 1 93.56 127 GLY A CA 1
ATOM 974 C C . GLY A 1 127 ? -3.877 -18.781 -3.992 1 93.56 127 GLY A C 1
ATOM 975 O O . GLY A 1 127 ? -4.18 -18.078 -3.029 1 93.56 127 GLY A O 1
ATOM 976 N N . GLY A 1 128 ? -3.736 -18.328 -5.195 1 93.5 128 GLY A N 1
ATOM 977 C CA . GLY A 1 128 ? -3.971 -16.938 -5.504 1 93.5 128 GLY A CA 1
ATOM 978 C C . GLY A 1 128 ? -5.391 -16.484 -5.219 1 93.5 128 GLY A C 1
ATOM 979 O O . GLY A 1 128 ? -5.609 -15.453 -4.594 1 93.5 128 GLY A O 1
ATOM 980 N N . TRP A 1 129 ? -6.301 -17.297 -5.656 1 95.56 129 TRP A N 1
ATOM 981 C CA . TRP A 1 129 ? -7.707 -16.984 -5.441 1 95.56 129 TRP A CA 1
ATOM 982 C C . TRP A 1 129 ? -8.039 -16.953 -3.953 1 95.56 129 TRP A C 1
ATOM 984 O O . TRP A 1 129 ? -8.836 -16.125 -3.5 1 95.56 129 TRP A O 1
ATOM 994 N N . PHE A 1 130 ? -7.414 -17.906 -3.205 1 98.19 130 PHE A N 1
ATOM 995 C CA . PHE A 1 130 ? -7.621 -17.953 -1.762 1 98.19 130 PHE A CA 1
ATOM 996 C C . PHE A 1 130 ? -7.227 -16.625 -1.119 1 98.19 130 PHE A C 1
ATOM 998 O O . PHE A 1 130 ? -8.023 -16.016 -0.402 1 98.19 130 PHE A O 1
ATOM 1005 N N . HIS A 1 131 ? -6.039 -16.125 -1.412 1 97.44 131 HIS A N 1
ATOM 1006 C CA . HIS A 1 131 ? -5.531 -14.906 -0.799 1 97.44 131 HIS A CA 1
ATOM 1007 C C . HIS A 1 131 ? -6.305 -13.688 -1.282 1 97.44 131 HIS A C 1
ATOM 1009 O O . HIS A 1 131 ? -6.52 -12.742 -0.521 1 97.44 131 HIS A O 1
ATOM 1015 N N . GLU A 1 132 ? -6.766 -13.727 -2.549 1 96.94 132 GLU A N 1
ATOM 1016 C CA . GLU A 1 132 ? -7.59 -12.641 -3.07 1 96.94 132 GLU A CA 1
ATOM 1017 C C . GLU A 1 132 ? -8.93 -12.57 -2.342 1 96.94 132 GLU A C 1
ATOM 1019 O O . GLU A 1 132 ? -9.359 -11.484 -1.938 1 96.94 132 GLU A O 1
ATOM 1024 N N . THR A 1 133 ? -9.516 -13.711 -2.17 1 98.44 133 THR A N 1
ATOM 1025 C CA . THR A 1 133 ? -10.797 -13.766 -1.486 1 98.44 133 THR A CA 1
ATOM 1026 C C . THR A 1 133 ? -10.656 -13.352 -0.025 1 98.44 133 THR A C 1
ATOM 1028 O O . THR A 1 133 ? -11.492 -12.609 0.502 1 98.44 133 THR A O 1
ATOM 1031 N N . LEU A 1 134 ? -9.602 -13.82 0.604 1 98.69 134 LEU A N 1
ATOM 1032 C CA . LEU A 1 134 ? -9.344 -13.453 1.991 1 98.69 134 LEU A CA 1
ATOM 1033 C C . LEU A 1 134 ? -9.148 -11.945 2.127 1 98.69 134 LEU A C 1
ATOM 1035 O O . LEU A 1 134 ? -9.68 -11.328 3.055 1 98.69 134 LEU A O 1
ATOM 1039 N N . ALA A 1 135 ? -8.406 -11.344 1.223 1 98.38 135 ALA A N 1
ATOM 1040 C CA . ALA A 1 135 ? -8.211 -9.891 1.216 1 98.38 135 ALA A CA 1
ATOM 1041 C C . ALA A 1 135 ? -9.539 -9.164 1.054 1 98.38 135 ALA A C 1
ATOM 1043 O O . ALA A 1 135 ? -9.805 -8.188 1.755 1 98.38 135 ALA A O 1
ATOM 1044 N N . GLN A 1 136 ? -10.375 -9.648 0.174 1 98.25 136 GLN A N 1
ATOM 1045 C CA . GLN A 1 136 ? -11.688 -9.047 -0.034 1 98.25 136 GLN A CA 1
ATOM 1046 C C . GLN A 1 136 ? -12.555 -9.164 1.22 1 98.25 136 GLN A C 1
ATOM 1048 O O . GLN A 1 136 ? -13.266 -8.219 1.577 1 98.25 136 GLN A O 1
ATOM 1053 N N . ALA A 1 137 ? -12.422 -10.242 1.856 1 98.69 137 ALA A N 1
ATOM 1054 C CA . ALA A 1 137 ? -13.227 -10.508 3.045 1 98.69 137 ALA A CA 1
ATOM 1055 C C . ALA A 1 137 ? -12.828 -9.594 4.195 1 98.69 137 ALA A C 1
ATOM 1057 O O . ALA A 1 137 ? -13.562 -9.477 5.184 1 98.69 137 ALA A O 1
ATOM 1058 N N . SER A 1 138 ? -11.656 -9 4.121 1 98.56 138 SER A N 1
ATOM 1059 C CA . SER A 1 138 ? -11.219 -8.07 5.156 1 98.56 138 SER A CA 1
ATOM 1060 C C . SER A 1 138 ? -12.148 -6.871 5.258 1 98.56 138 SER A C 1
ATOM 1062 O O . SER A 1 138 ? -12.141 -6.156 6.262 1 98.56 138 SER A O 1
ATOM 1064 N N . GLY A 1 139 ? -12.859 -6.609 4.137 1 97.62 139 GLY A N 1
ATOM 1065 C CA . GLY A 1 139 ? -13.75 -5.457 4.113 1 97.62 139 GLY A CA 1
ATOM 1066 C C . GLY A 1 139 ? -13.008 -4.133 4.152 1 97.62 139 GLY A C 1
ATOM 1067 O O . GLY A 1 139 ? -13.594 -3.098 4.473 1 97.62 139 GLY A O 1
ATOM 1068 N N . SER A 1 140 ? -11.789 -4.121 3.953 1 97.44 140 SER A N 1
ATOM 1069 C CA . SER A 1 140 ? -10.953 -2.926 3.896 1 97.44 140 SER A CA 1
ATOM 1070 C C . SER A 1 140 ? -10.508 -2.631 2.469 1 97.44 140 SER A C 1
ATOM 1072 O O . SER A 1 140 ? -9.586 -3.275 1.954 1 97.44 140 SER A O 1
ATOM 1074 N N . PRO A 1 141 ? -11.086 -1.625 1.873 1 95.31 141 PRO A N 1
ATOM 1075 C CA . PRO A 1 141 ? -10.688 -1.303 0.5 1 95.31 141 PRO A CA 1
ATOM 1076 C C . PRO A 1 141 ? -9.195 -1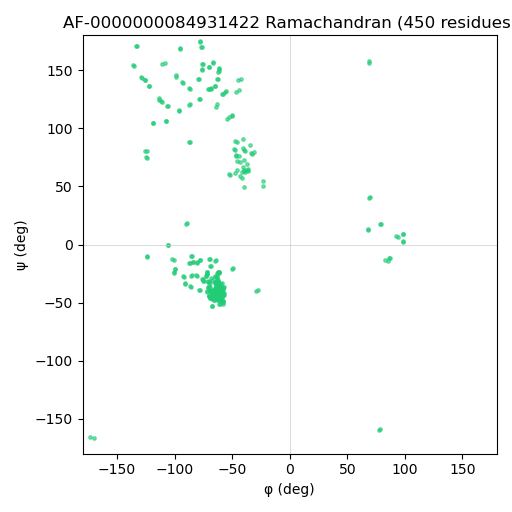.004 0.374 1 95.31 141 PRO A C 1
ATOM 1078 O O . PRO A 1 141 ? -8.555 -1.435 -0.588 1 95.31 141 PRO A O 1
ATOM 1081 N N . ALA A 1 142 ? -8.656 -0.36 1.322 1 95.5 142 ALA A N 1
ATOM 1082 C CA . ALA A 1 142 ? -7.23 -0.029 1.277 1 95.5 142 ALA A CA 1
ATOM 1083 C C . ALA A 1 142 ? -6.371 -1.289 1.344 1 95.5 142 ALA A C 1
ATOM 1085 O O . ALA A 1 142 ? -5.43 -1.448 0.563 1 95.5 142 ALA A O 1
ATOM 1086 N N . LEU A 1 143 ? -6.699 -2.195 2.232 1 96.75 143 LEU A N 1
ATOM 1087 C CA . LEU A 1 143 ? -5.957 -3.447 2.355 1 96.75 143 LEU A CA 1
ATOM 1088 C C . LEU A 1 143 ? -6.121 -4.301 1.103 1 96.75 143 LEU A C 1
ATOM 1090 O O . LEU A 1 143 ? -5.145 -4.848 0.587 1 96.75 143 LEU A O 1
ATOM 1094 N N . THR A 1 144 ? -7.387 -4.367 0.653 1 97.06 144 THR A N 1
ATOM 1095 C CA . THR A 1 144 ? -7.668 -5.172 -0.533 1 97.06 144 THR A CA 1
ATOM 1096 C C . THR A 1 144 ? -6.879 -4.656 -1.733 1 97.06 144 THR A C 1
ATOM 1098 O O . THR A 1 144 ? -6.234 -5.434 -2.438 1 97.06 144 THR A O 1
ATOM 1101 N N . ALA A 1 145 ? -6.875 -3.379 -1.894 1 94.12 145 ALA A N 1
ATOM 1102 C CA . ALA A 1 145 ? -6.168 -2.779 -3.021 1 94.12 145 ALA A CA 1
ATOM 1103 C C . ALA A 1 145 ? -4.664 -3.018 -2.918 1 94.12 145 ALA A C 1
ATOM 1105 O O . ALA A 1 145 ? -4.02 -3.406 -3.895 1 94.12 145 ALA A O 1
ATOM 1106 N N . LEU A 1 146 ? -4.152 -2.85 -1.777 1 95.88 146 LEU A N 1
ATOM 1107 C CA . LEU A 1 146 ? -2.717 -2.996 -1.582 1 95.88 146 LEU A CA 1
ATOM 1108 C C . LEU A 1 146 ? -2.291 -4.453 -1.742 1 95.88 146 LEU A C 1
ATOM 1110 O O . LEU A 1 146 ? -1.295 -4.742 -2.406 1 95.88 146 LEU A O 1
ATOM 1114 N N . LEU A 1 147 ? -3.012 -5.305 -1.148 1 97.31 147 LEU A N 1
ATOM 1115 C CA . LEU A 1 147 ? -2.662 -6.719 -1.248 1 97.31 147 LEU A CA 1
ATOM 1116 C C . LEU A 1 147 ? -2.779 -7.207 -2.688 1 97.31 147 LEU A C 1
ATOM 1118 O O . LEU A 1 147 ? -1.994 -8.055 -3.127 1 97.31 147 LEU A O 1
ATOM 1122 N N . THR A 1 148 ? -3.74 -6.68 -3.424 1 95.31 148 THR A N 1
ATOM 1123 C CA . THR A 1 148 ? -3.857 -7 -4.844 1 95.31 148 THR A CA 1
ATOM 1124 C C . THR A 1 148 ? -2.635 -6.508 -5.609 1 95.31 148 THR A C 1
ATOM 1126 O O . THR A 1 148 ? -2.055 -7.25 -6.406 1 95.31 148 THR A O 1
ATOM 1129 N N . GLN A 1 149 ? -2.232 -5.352 -5.348 1 94.25 149 GLN A N 1
ATOM 1130 C CA . GLN A 1 149 ? -1.054 -4.793 -6.004 1 94.25 149 GLN A CA 1
ATOM 1131 C C . GLN A 1 149 ? 0.195 -5.609 -5.676 1 94.25 149 GLN A C 1
ATOM 1133 O O . GLN A 1 149 ? 1.003 -5.898 -6.559 1 94.25 149 GLN A O 1
ATOM 1138 N N . LEU A 1 150 ? 0.365 -5.93 -4.422 1 96.69 150 LEU A N 1
ATOM 1139 C CA . LEU A 1 150 ? 1.501 -6.738 -3.996 1 96.69 150 LEU A CA 1
ATOM 1140 C C . LEU A 1 150 ? 1.499 -8.094 -4.703 1 96.69 150 LEU A C 1
ATOM 1142 O O . LEU A 1 150 ? 2.547 -8.562 -5.148 1 96.69 150 LEU A O 1
ATOM 1146 N N . ARG A 1 151 ? 0.326 -8.695 -4.824 1 95.81 151 ARG A N 1
ATOM 1147 C CA . ARG A 1 151 ? 0.222 -9.992 -5.484 1 95.81 151 ARG A CA 1
ATOM 1148 C C . ARG A 1 151 ? 0.672 -9.906 -6.938 1 95.81 151 ARG A C 1
ATOM 1150 O O . ARG A 1 151 ? 1.354 -10.805 -7.438 1 95.81 151 ARG A O 1
ATOM 1157 N N . HIS A 1 152 ? 0.311 -8.836 -7.609 1 95.94 152 HIS A N 1
ATOM 1158 C CA . HIS A 1 152 ? 0.731 -8.656 -8.992 1 95.94 152 HIS A CA 1
ATOM 1159 C C . HIS A 1 152 ? 2.246 -8.5 -9.094 1 95.94 152 HIS A C 1
ATOM 1161 O O . HIS A 1 152 ? 2.881 -9.117 -9.953 1 95.94 152 HIS A O 1
ATOM 1167 N N . LYS A 1 153 ? 2.801 -7.742 -8.234 1 97.19 153 LYS A N 1
ATOM 1168 C CA . LYS A 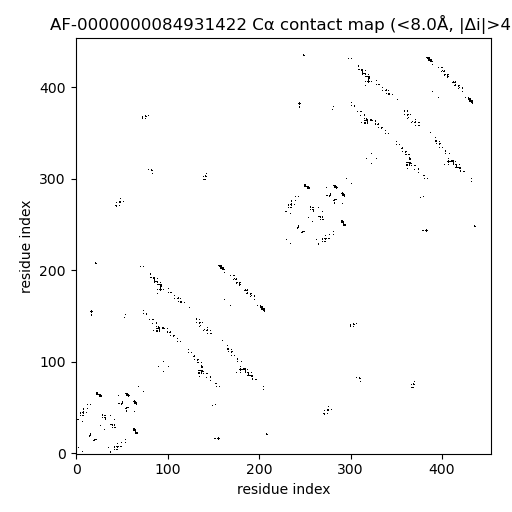1 153 ? 4.238 -7.504 -8.281 1 97.19 153 LYS A CA 1
ATOM 1169 C C . LYS A 1 153 ? 5.02 -8.758 -7.91 1 97.19 153 LYS A C 1
ATOM 1171 O O . LYS A 1 153 ? 6.062 -9.047 -8.5 1 97.19 153 LYS A O 1
ATOM 1176 N N . ILE A 1 154 ? 4.488 -9.414 -6.949 1 96.81 154 ILE A N 1
ATOM 1177 C CA . ILE A 1 154 ? 5.137 -10.656 -6.543 1 96.81 154 ILE A CA 1
ATOM 1178 C C . ILE A 1 154 ? 5.047 -11.68 -7.676 1 96.81 154 ILE A C 1
ATOM 1180 O O . ILE A 1 154 ? 6.02 -12.383 -7.961 1 96.81 154 ILE A O 1
ATOM 1184 N N . ALA A 1 155 ? 3.893 -11.789 -8.359 1 95.81 155 ALA A N 1
ATOM 1185 C CA . ALA A 1 155 ? 3.756 -12.672 -9.508 1 95.81 155 ALA A CA 1
ATOM 1186 C C . ALA A 1 155 ? 4.703 -12.258 -10.633 1 95.81 155 ALA A C 1
ATOM 1188 O O . ALA A 1 155 ? 5.164 -13.102 -11.406 1 95.81 155 ALA A O 1
ATOM 1189 N N . TRP A 1 156 ? 4.965 -11.016 -10.711 1 96.75 156 TRP A N 1
ATOM 1190 C CA . TRP A 1 156 ? 5.883 -10.453 -11.695 1 96.75 156 TRP A CA 1
ATOM 1191 C C . TRP A 1 156 ? 7.32 -10.875 -11.398 1 96.75 156 TRP A C 1
ATOM 1193 O O . TRP A 1 156 ? 8.047 -11.297 -12.297 1 96.75 156 TRP A O 1
ATOM 1203 N N . MET A 1 157 ? 7.695 -10.906 -10.164 1 97 157 MET A N 1
ATOM 1204 C CA . MET A 1 157 ? 9.102 -11.008 -9.781 1 97 157 MET A CA 1
ATOM 1205 C C . MET A 1 157 ? 9.469 -12.438 -9.406 1 97 157 MET A C 1
ATOM 1207 O O . MET A 1 157 ? 10.641 -12.812 -9.43 1 97 157 MET A O 1
ATOM 1211 N N . TYR A 1 158 ? 8.445 -13.211 -9.07 1 96.31 158 TYR A N 1
ATOM 1212 C CA . TYR A 1 158 ? 8.758 -14.516 -8.484 1 96.31 158 TYR A CA 1
ATOM 1213 C C . TYR A 1 158 ? 8 -15.625 -9.203 1 96.31 158 TYR A C 1
ATOM 1215 O O . TYR A 1 158 ? 6.855 -15.438 -9.617 1 96.31 158 TYR A O 1
ATOM 1223 N N . ALA A 1 159 ? 8.656 -16.703 -9.305 1 93.88 159 ALA A N 1
ATOM 1224 C CA . ALA A 1 159 ? 8 -17.984 -9.484 1 93.88 159 ALA A CA 1
ATOM 1225 C C . ALA A 1 159 ? 7.773 -18.672 -8.148 1 93.88 159 ALA A C 1
ATOM 1227 O O . ALA A 1 159 ? 8.625 -18.609 -7.258 1 93.88 159 ALA A O 1
ATOM 1228 N N . VAL A 1 160 ? 6.617 -19.281 -8.031 1 91.69 160 VAL A N 1
ATOM 1229 C CA . VAL A 1 160 ? 6.32 -19.953 -6.77 1 91.69 160 VAL A CA 1
ATOM 1230 C C . VAL A 1 160 ? 6.41 -21.453 -6.957 1 91.69 160 VAL A C 1
ATOM 1232 O O . VAL A 1 160 ? 5.688 -22.031 -7.773 1 91.69 160 VAL A O 1
ATOM 1235 N N . GLU A 1 161 ? 7.305 -22 -6.203 1 89.5 161 GLU A N 1
ATOM 1236 C CA . GLU A 1 161 ? 7.477 -23.453 -6.234 1 89.5 161 GLU A CA 1
ATOM 1237 C C . GLU A 1 161 ? 6.363 -24.156 -5.465 1 89.5 161 GLU A C 1
ATOM 1239 O O . GLU A 1 161 ? 5.805 -23.594 -4.52 1 89.5 161 GLU A O 1
ATOM 1244 N N . GLN A 1 162 ? 6.086 -25.312 -5.902 1 85.25 162 GLN A N 1
ATOM 1245 C CA . GLN A 1 162 ? 5.137 -26.125 -5.156 1 85.25 162 GLN A CA 1
ATOM 1246 C C . GLN A 1 162 ? 5.715 -26.547 -3.805 1 85.25 162 GLN A C 1
ATOM 1248 O O . GLN A 1 162 ? 6.883 -26.922 -3.711 1 85.25 162 GLN A O 1
ATOM 1253 N N . PRO A 1 163 ? 4.887 -26.391 -2.863 1 85.5 163 PRO A N 1
ATOM 1254 C CA . PRO A 1 163 ? 5.387 -26.859 -1.567 1 85.5 163 PRO A CA 1
ATOM 1255 C C . PRO A 1 163 ? 5.68 -28.359 -1.549 1 85.5 163 PRO A C 1
ATOM 1257 O O . PRO A 1 163 ? 5.051 -29.125 -2.281 1 85.5 163 PRO A O 1
ATOM 1260 N N . GLU A 1 164 ? 6.68 -28.656 -0.733 1 81.88 164 GLU A N 1
ATOM 1261 C CA . GLU A 1 164 ? 7.027 -30.062 -0.579 1 81.88 164 GLU A CA 1
ATOM 1262 C C . GLU A 1 164 ? 5.836 -30.875 -0.068 1 81.88 164 GLU A C 1
ATOM 1264 O O . GLU A 1 164 ? 5.668 -32.031 -0.434 1 81.88 164 GLU A O 1
ATOM 1269 N N . ARG A 1 165 ? 5.039 -30.266 0.729 1 88.25 165 ARG A N 1
ATOM 1270 C CA . ARG A 1 165 ? 3.855 -30.891 1.306 1 88.25 165 ARG A CA 1
ATOM 1271 C C . ARG A 1 165 ? 2.607 -30.062 1.034 1 88.25 165 ARG A C 1
ATOM 1273 O O . ARG A 1 165 ? 2.078 -29.406 1.939 1 88.25 165 ARG A O 1
ATOM 1280 N N . PRO A 1 166 ? 2.105 -30.219 -0.146 1 91.5 166 PRO A N 1
ATOM 1281 C CA . PRO A 1 166 ? 0.951 -29.391 -0.526 1 91.5 166 PRO A CA 1
ATOM 1282 C C . PRO A 1 166 ? -0.265 -29.641 0.363 1 91.5 166 PRO A C 1
ATOM 1284 O O . PRO A 1 166 ? -1.045 -28.719 0.618 1 91.5 166 PRO A O 1
ATOM 1287 N N . VAL A 1 167 ? -0.413 -30.781 0.812 1 93.12 167 VAL A N 1
ATOM 1288 C CA . VAL A 1 167 ? -1.535 -31.125 1.676 1 93.12 167 VAL A CA 1
ATOM 1289 C C . VAL A 1 167 ? -1.471 -30.297 2.963 1 93.12 167 VAL A C 1
ATOM 1291 O O . VAL A 1 167 ? -2.49 -29.797 3.43 1 93.12 167 VAL A O 1
ATOM 1294 N N . GLU A 1 168 ? -0.316 -30.141 3.492 1 93.56 168 GLU A N 1
ATOM 1295 C CA . GLU A 1 168 ? -0.14 -29.359 4.715 1 93.56 168 GLU A CA 1
ATOM 1296 C C . GLU A 1 168 ? -0.444 -27.891 4.48 1 93.56 168 GLU A C 1
ATOM 1298 O O . GLU A 1 168 ? -1.035 -27.219 5.336 1 93.56 168 GLU A O 1
ATOM 1303 N N . ALA A 1 169 ? -0.025 -27.422 3.381 1 93.88 169 ALA A N 1
ATOM 1304 C CA . ALA A 1 169 ? -0.275 -26.016 3.053 1 93.88 169 ALA A CA 1
ATOM 1305 C C . ALA A 1 169 ? -1.771 -25.719 2.973 1 93.88 169 ALA A C 1
ATOM 1307 O O . ALA A 1 169 ? -2.234 -24.688 3.43 1 93.88 169 ALA A O 1
ATOM 1308 N N . TRP A 1 170 ? -2.527 -26.609 2.436 1 95.75 170 TRP A N 1
ATOM 1309 C CA . TRP A 1 170 ? -3.965 -26.406 2.301 1 95.75 170 TRP A CA 1
ATOM 1310 C C . TRP A 1 170 ? -4.688 -26.703 3.609 1 95.75 170 TRP A C 1
ATOM 1312 O O . TRP A 1 170 ? -5.766 -26.172 3.869 1 95.75 170 TRP A O 1
ATOM 1322 N N . ALA A 1 171 ? -4.09 -27.578 4.41 1 96.62 171 ALA A N 1
ATOM 1323 C CA . ALA A 1 171 ? -4.605 -27.719 5.77 1 96.62 171 ALA A CA 1
ATOM 1324 C C . ALA A 1 171 ? -4.473 -26.422 6.551 1 96.62 171 ALA A C 1
ATOM 1326 O O . ALA A 1 171 ? -5.367 -26.047 7.312 1 96.62 171 ALA A O 1
ATOM 1327 N N . GLU A 1 172 ? -3.367 -25.75 6.387 1 97.19 172 GLU A N 1
ATOM 1328 C CA . GLU A 1 172 ? -3.156 -24.453 7.012 1 97.19 172 GLU A CA 1
ATOM 1329 C C . GLU A 1 172 ? -4.203 -23.453 6.551 1 97.19 172 GLU A C 1
ATOM 1331 O O . GLU A 1 172 ? -4.762 -22.703 7.363 1 97.19 172 GLU A O 1
ATOM 1336 N N . ARG A 1 173 ? -4.48 -23.438 5.281 1 97.88 173 ARG A N 1
ATOM 1337 C CA . ARG A 1 173 ? -5.496 -22.531 4.754 1 97.88 173 ARG A CA 1
ATOM 1338 C C . ARG A 1 173 ? -6.875 -22.875 5.32 1 97.88 173 ARG A C 1
ATOM 1340 O O . ARG A 1 173 ? -7.668 -21.969 5.605 1 97.88 173 ARG A O 1
ATOM 1347 N N . GLY A 1 174 ? -7.113 -24.141 5.441 1 98.62 174 GLY A N 1
ATOM 1348 C CA . GLY A 1 174 ? -8.344 -24.547 6.102 1 98.62 174 GLY A CA 1
ATOM 1349 C C . GLY A 1 174 ? -8.453 -24.031 7.523 1 98.62 174 GLY A C 1
ATOM 1350 O O . GLY A 1 174 ? -9.523 -23.594 7.945 1 98.62 174 GLY A O 1
ATOM 1351 N N . ALA A 1 175 ? -7.367 -24.094 8.227 1 98.81 175 ALA A N 1
ATOM 1352 C CA . ALA A 1 175 ? -7.34 -23.594 9.602 1 98.81 175 ALA A CA 1
ATOM 1353 C C . ALA A 1 175 ? -7.582 -22.094 9.656 1 98.81 175 ALA A C 1
ATOM 1355 O O . ALA A 1 175 ? -8.25 -21.594 10.562 1 98.81 175 ALA A O 1
ATOM 1356 N N . ILE A 1 176 ? -7.062 -21.375 8.742 1 98.88 176 ILE A N 1
ATOM 1357 C CA . ILE A 1 176 ? -7.285 -19.938 8.641 1 98.88 176 ILE A CA 1
ATOM 1358 C C . ILE A 1 176 ? -8.773 -19.656 8.414 1 98.88 176 ILE A C 1
ATOM 1360 O O . ILE A 1 176 ? -9.367 -18.812 9.102 1 98.88 176 ILE A O 1
ATOM 1364 N N . VAL A 1 177 ? -9.398 -20.391 7.484 1 98.88 177 VAL A N 1
ATOM 1365 C CA . VAL A 1 177 ? -10.812 -20.188 7.164 1 98.88 177 VAL A CA 1
ATOM 1366 C C . VAL A 1 177 ? -11.672 -20.5 8.383 1 98.88 177 VAL A C 1
ATOM 1368 O O . VAL A 1 177 ? -12.633 -19.797 8.672 1 98.88 177 VAL A O 1
ATOM 1371 N N . ASP A 1 178 ? -11.273 -21.516 9.094 1 98.88 178 ASP A N 1
ATOM 1372 C CA . ASP A 1 178 ? -12.008 -21.859 10.312 1 98.88 178 ASP A CA 1
ATOM 1373 C C . ASP A 1 178 ? -11.93 -20.734 11.336 1 98.88 178 ASP A C 1
ATOM 1375 O O . ASP A 1 178 ? -12.938 -20.406 11.969 1 98.88 178 ASP A O 1
ATOM 1379 N N . ALA A 1 179 ? -10.75 -20.219 11.508 1 98.94 179 ALA A N 1
ATOM 1380 C CA . ALA A 1 179 ? -10.586 -19.109 12.438 1 98.94 179 ALA A CA 1
ATOM 1381 C C . ALA A 1 179 ? -11.406 -17.906 12 1 98.94 179 ALA A C 1
ATOM 1383 O O . ALA A 1 179 ? -12.047 -17.25 12.828 1 98.94 179 ALA A O 1
ATOM 1384 N N . VAL A 1 180 ? -11.469 -17.609 10.727 1 98.88 180 VAL A N 1
ATOM 1385 C CA . VAL A 1 180 ? -12.258 -16.516 10.172 1 98.88 180 VAL A CA 1
ATOM 1386 C C . VAL A 1 180 ? -13.742 -16.781 10.398 1 98.88 180 VAL A C 1
ATOM 1388 O O . VAL A 1 180 ? -14.484 -15.898 10.844 1 98.88 180 VAL A O 1
ATOM 1391 N N . ALA A 1 181 ? -14.148 -17.969 10.18 1 98.81 181 ALA A N 1
ATOM 1392 C CA . ALA A 1 181 ? -15.547 -18.359 10.328 1 98.81 181 ALA A CA 1
ATOM 1393 C C . ALA A 1 181 ? -16.016 -18.219 11.773 1 98.81 181 ALA A C 1
ATOM 1395 O O . ALA A 1 181 ? -17.156 -17.844 12.039 1 98.81 181 ALA A O 1
ATOM 1396 N N . ARG A 1 182 ? -15.148 -18.469 12.68 1 98.56 182 ARG A N 1
ATOM 1397 C CA . ARG A 1 182 ? -15.469 -18.438 14.102 1 98.56 182 ARG A CA 1
ATOM 1398 C C . ARG A 1 182 ? -15.367 -17.016 14.656 1 98.56 182 ARG A C 1
ATOM 1400 O O . ARG A 1 182 ? -15.664 -16.781 15.828 1 98.56 182 ARG A O 1
ATOM 1407 N N . GLY A 1 183 ? -14.836 -16.172 13.859 1 98.62 183 GLY A N 1
ATOM 1408 C CA . GLY A 1 183 ? -14.672 -14.789 14.297 1 98.62 183 GLY A CA 1
ATOM 1409 C C . GLY A 1 183 ? -13.484 -14.586 15.219 1 98.62 183 GLY A C 1
ATOM 1410 O O . GLY A 1 183 ? -13.445 -13.625 15.984 1 98.62 183 GLY A O 1
ATOM 1411 N N . ASP A 1 184 ? -12.602 -15.516 15.211 1 98.75 184 ASP A N 1
ATOM 1412 C CA . ASP A 1 184 ? -11.406 -15.43 16.047 1 98.75 184 ASP A CA 1
ATOM 1413 C C . ASP A 1 184 ? -10.297 -14.664 15.328 1 98.75 184 ASP A C 1
ATOM 1415 O O . ASP A 1 184 ? -9.414 -15.273 14.711 1 98.75 184 ASP A O 1
ATOM 1419 N N . ALA A 1 185 ? -10.297 -13.406 15.477 1 98.69 185 ALA A N 1
ATOM 1420 C CA . ALA A 1 185 ? -9.406 -12.516 14.742 1 98.69 185 ALA A CA 1
ATOM 1421 C C . ALA A 1 185 ? -7.941 -12.805 15.078 1 98.69 185 ALA A C 1
ATOM 1423 O O . ALA A 1 185 ? -7.098 -12.852 14.18 1 98.69 185 ALA A O 1
ATOM 1424 N N . GLU A 1 186 ? -7.668 -12.977 16.312 1 98.62 186 GLU A N 1
ATOM 1425 C CA . GLU A 1 186 ? -6.281 -13.203 16.719 1 98.62 186 GLU A CA 1
ATOM 1426 C C . GLU A 1 186 ? -5.754 -14.523 16.172 1 98.62 186 GLU A C 1
ATOM 1428 O O . GLU A 1 186 ? -4.605 -14.609 15.727 1 98.62 186 GLU A O 1
ATOM 1433 N N . ARG A 1 187 ? -6.559 -15.508 16.25 1 98.75 187 ARG A N 1
ATOM 1434 C CA . ARG A 1 187 ? -6.145 -16.797 15.688 1 98.75 187 ARG A CA 1
ATOM 1435 C C . ARG A 1 187 ? -5.973 -16.703 14.172 1 98.75 187 ARG A C 1
ATOM 1437 O O . ARG A 1 187 ? -5.02 -17.25 13.617 1 98.75 187 ARG A O 1
ATOM 1444 N N . ALA A 1 188 ? -6.898 -16.031 13.469 1 98.88 188 ALA A N 1
ATOM 1445 C CA . ALA A 1 188 ? -6.777 -15.836 12.031 1 98.88 188 ALA A CA 1
ATOM 1446 C C . ALA A 1 188 ? -5.473 -15.117 11.688 1 98.88 188 ALA A C 1
ATOM 1448 O O . ALA A 1 188 ? -4.762 -15.523 10.766 1 98.88 188 ALA A O 1
ATOM 1449 N N . ARG A 1 189 ? -5.164 -14.133 12.445 1 98.75 189 ARG A N 1
ATOM 1450 C CA . ARG A 1 189 ? -3.928 -13.375 12.266 1 98.75 189 ARG A CA 1
ATOM 1451 C C . ARG A 1 189 ? -2.707 -14.273 12.438 1 98.75 189 ARG A C 1
ATOM 1453 O O . ARG A 1 189 ? -1.823 -14.305 11.578 1 98.75 189 ARG A O 1
ATOM 1460 N N . THR A 1 190 ? -2.688 -14.977 13.492 1 98.75 190 THR A N 1
ATOM 1461 C CA . THR A 1 190 ? -1.537 -15.805 13.844 1 98.75 190 THR A CA 1
ATOM 1462 C C . THR A 1 190 ? -1.324 -16.906 12.805 1 98.75 190 THR A C 1
ATOM 1464 O O . THR A 1 190 ? -0.201 -17.109 12.344 1 98.75 190 THR A O 1
ATOM 1467 N N . LEU A 1 191 ? -2.359 -17.578 12.422 1 98.81 191 LEU A N 1
ATOM 1468 C CA . LEU A 1 191 ? -2.264 -18.656 11.453 1 98.81 191 LEU A CA 1
ATOM 1469 C C . LEU A 1 191 ? -1.814 -18.141 10.094 1 98.81 191 LEU A C 1
ATOM 1471 O O . LEU A 1 191 ? -1.016 -18.781 9.406 1 98.81 191 LEU A O 1
ATOM 1475 N N . THR A 1 192 ? -2.314 -17 9.727 1 98.69 192 THR A N 1
ATOM 1476 C CA . THR A 1 192 ? -1.938 -16.422 8.445 1 98.69 192 THR A CA 1
ATOM 1477 C C . THR A 1 192 ? -0.473 -15.992 8.453 1 98.69 192 THR A C 1
ATOM 1479 O O . THR A 1 192 ? 0.233 -16.156 7.457 1 98.69 192 THR A O 1
ATOM 1482 N N . ALA A 1 193 ? -0.043 -15.422 9.57 1 98.38 193 ALA A N 1
ATOM 1483 C CA . ALA A 1 193 ? 1.361 -15.047 9.695 1 98.38 193 ALA A CA 1
ATOM 1484 C C . ALA A 1 193 ? 2.271 -16.266 9.555 1 98.38 193 ALA A C 1
ATOM 1486 O O . ALA A 1 193 ? 3.281 -16.203 8.852 1 98.38 193 ALA A O 1
ATOM 1487 N N . LEU A 1 194 ? 1.915 -17.328 10.188 1 97.81 194 LEU A N 1
ATOM 1488 C CA . LEU A 1 194 ? 2.695 -18.562 10.117 1 97.81 194 LEU A CA 1
ATOM 1489 C C . LEU A 1 194 ? 2.703 -19.109 8.695 1 97.81 194 LEU A C 1
ATOM 1491 O O . LEU A 1 194 ? 3.748 -19.547 8.195 1 97.81 194 LEU A O 1
ATOM 1495 N N . HIS A 1 195 ? 1.553 -19.109 8.055 1 97 195 HIS A N 1
ATOM 1496 C CA . HIS A 1 195 ? 1.444 -19.562 6.672 1 97 195 HIS A CA 1
ATOM 1497 C C . HIS A 1 195 ? 2.332 -18.75 5.746 1 97 195 HIS A C 1
ATOM 1499 O O . HIS A 1 195 ? 3.035 -19.297 4.898 1 97 195 HIS A O 1
ATOM 1505 N N . ALA A 1 196 ? 2.301 -17.438 5.918 1 95.5 196 ALA A N 1
ATOM 1506 C CA . ALA A 1 196 ? 3.107 -16.547 5.098 1 95.5 196 ALA A CA 1
ATOM 1507 C C . ALA A 1 196 ? 4.598 -16.812 5.293 1 95.5 196 ALA A C 1
ATOM 1509 O O . ALA A 1 196 ? 5.363 -16.828 4.328 1 95.5 196 ALA A O 1
ATOM 1510 N N . GLU A 1 197 ? 4.98 -17 6.504 1 94.88 197 GLU A N 1
ATOM 1511 C CA . GLU A 1 197 ? 6.383 -17.266 6.812 1 94.88 197 GLU A CA 1
ATOM 1512 C C . GLU A 1 197 ? 6.848 -18.562 6.156 1 94.88 197 GLU A C 1
ATOM 1514 O O . GLU A 1 197 ? 7.945 -18.625 5.594 1 94.88 197 GLU A O 1
ATOM 1519 N N . ARG A 1 198 ? 6.051 -19.578 6.184 1 94.12 198 ARG A N 1
ATOM 1520 C CA . ARG A 1 198 ? 6.398 -20.875 5.633 1 94.12 198 ARG A CA 1
ATOM 1521 C C . ARG A 1 198 ? 6.414 -20.844 4.105 1 94.12 198 ARG A C 1
ATOM 1523 O O . ARG A 1 198 ? 7.094 -21.641 3.469 1 94.12 198 ARG A O 1
ATOM 1530 N N . ALA A 1 199 ? 5.652 -19.922 3.582 1 93.69 199 ALA A N 1
ATOM 1531 C CA . ALA A 1 199 ? 5.535 -19.844 2.129 1 93.69 199 ALA A CA 1
ATOM 1532 C C . ALA A 1 199 ? 6.695 -19.047 1.529 1 93.69 199 ALA A C 1
ATOM 1534 O O . ALA A 1 199 ? 6.945 -19.125 0.324 1 93.69 199 ALA A O 1
ATOM 1535 N N . LEU A 1 200 ? 7.434 -18.297 2.336 1 94.44 200 LEU A N 1
ATOM 1536 C CA . LEU A 1 200 ? 8.445 -17.375 1.855 1 94.44 200 LEU A CA 1
ATOM 1537 C C . LEU A 1 200 ? 9.516 -18.094 1.049 1 94.44 200 LEU A C 1
ATOM 1539 O O . LEU A 1 200 ? 9.844 -17.688 -0.067 1 94.44 200 LEU A O 1
ATOM 1543 N N . PRO A 1 201 ? 10.023 -19.25 1.537 1 94.56 201 PRO A N 1
ATOM 1544 C CA . PRO A 1 201 ? 11.102 -19.922 0.819 1 94.56 201 PRO A CA 1
ATOM 1545 C C . PRO A 1 201 ? 10.648 -20.516 -0.509 1 94.56 201 PRO A C 1
ATOM 1547 O O . PRO A 1 201 ? 11.477 -20.922 -1.328 1 94.56 201 PRO A O 1
ATOM 1550 N N . LEU A 1 202 ? 9.375 -20.609 -0.778 1 93.94 202 LEU A N 1
ATOM 1551 C CA . LEU A 1 202 ? 8.852 -21.172 -2.016 1 93.94 202 LEU A CA 1
ATOM 1552 C C . LEU A 1 202 ? 8.969 -20.172 -3.164 1 93.94 202 LEU A C 1
ATOM 1554 O O . LEU A 1 202 ? 8.805 -20.547 -4.332 1 93.94 202 LEU A O 1
ATOM 1558 N N . HIS A 1 203 ? 9.234 -18.922 -2.842 1 95.81 203 HIS A N 1
ATOM 1559 C CA . HIS A 1 203 ? 9.352 -17.891 -3.863 1 95.81 203 HIS A CA 1
ATOM 1560 C C . HIS A 1 203 ? 10.773 -17.812 -4.418 1 95.81 203 HIS A C 1
ATOM 1562 O O . HIS A 1 203 ? 11.727 -17.578 -3.674 1 95.81 203 HIS A O 1
ATOM 1568 N N . ARG A 1 204 ? 10.82 -18.031 -5.734 1 96.25 204 ARG A N 1
ATOM 1569 C CA . ARG A 1 204 ? 12.094 -17.953 -6.441 1 96.25 204 ARG A CA 1
ATOM 1570 C C . ARG A 1 204 ? 12.109 -16.781 -7.414 1 96.25 204 ARG A C 1
ATOM 1572 O O . ARG A 1 204 ? 11.234 -16.672 -8.273 1 96.25 204 ARG A O 1
ATOM 1579 N N . LEU A 1 205 ? 13.055 -15.969 -7.242 1 96.62 205 LEU A N 1
ATOM 1580 C CA . LEU A 1 205 ? 13.148 -14.812 -8.125 1 96.62 205 LEU A CA 1
ATOM 1581 C C . LEU A 1 205 ? 13.242 -15.25 -9.586 1 96.62 205 LEU A C 1
ATOM 1583 O O . LEU A 1 205 ? 14.016 -16.156 -9.914 1 96.62 205 LEU A O 1
ATOM 1587 N N . LYS A 1 206 ? 12.367 -14.641 -10.391 1 94.62 206 LYS A N 1
ATOM 1588 C CA . LYS A 1 206 ? 12.469 -14.898 -11.828 1 94.62 206 LYS A CA 1
ATOM 1589 C C . LYS A 1 206 ? 13.719 -14.25 -12.414 1 94.62 206 LYS A C 1
ATOM 1591 O O . LYS A 1 206 ? 14.062 -13.125 -12.062 1 94.62 206 LYS A O 1
ATOM 1596 N N . ARG A 1 207 ? 14.469 -14.953 -13.211 1 84.62 207 ARG A N 1
ATOM 1597 C CA . ARG A 1 207 ? 15.625 -14.406 -13.906 1 84.62 207 ARG A CA 1
ATOM 1598 C C . ARG A 1 207 ? 15.195 -13.578 -15.109 1 84.62 207 ARG A C 1
ATOM 1600 O O . ARG A 1 207 ? 14.242 -13.938 -15.812 1 84.62 207 ARG A O 1
ATOM 1607 N N . PRO A 1 208 ? 15.688 -12.344 -15.094 1 73.06 208 PRO A N 1
ATOM 1608 C CA . PRO A 1 208 ? 15.359 -11.586 -16.312 1 73.06 208 PRO A CA 1
ATOM 1609 C C . PRO A 1 208 ? 15.695 -12.344 -17.594 1 73.06 208 PRO A C 1
ATOM 1611 O O . PRO A 1 208 ? 16.656 -13.117 -17.609 1 73.06 208 PRO A O 1
ATOM 1614 N N . ASP A 1 209 ? 14.789 -12.797 -18.391 1 59.78 209 ASP A N 1
ATOM 1615 C CA . ASP A 1 209 ? 15.125 -13.453 -19.656 1 59.78 209 ASP A CA 1
ATOM 1616 C C . ASP A 1 209 ? 16.156 -12.633 -20.422 1 59.78 209 ASP A C 1
ATOM 1618 O O . ASP A 1 209 ? 15.898 -11.484 -20.781 1 59.78 209 ASP A O 1
ATOM 1622 N N . ARG A 1 210 ? 17.359 -12.695 -20.156 1 50.25 210 ARG A N 1
ATOM 1623 C CA . ARG A 1 210 ? 18.25 -12.203 -21.203 1 50.25 210 ARG A CA 1
ATOM 1624 C C . ARG A 1 210 ? 17.797 -12.672 -22.578 1 50.25 210 ARG A C 1
ATOM 1626 O O . ARG A 1 210 ? 17.031 -13.641 -22.688 1 50.25 210 ARG A O 1
ATOM 1633 N N . GLY A 1 211 ? 17.859 -11.953 -23.672 1 43.31 211 GLY A N 1
ATOM 1634 C CA . GLY A 1 211 ? 17.703 -12.203 -25.094 1 43.31 211 GLY A CA 1
ATOM 1635 C C . GLY A 1 211 ? 17.938 -13.656 -25.484 1 43.31 211 GLY A C 1
ATOM 1636 O O . GLY A 1 211 ? 19.078 -14.047 -25.766 1 43.31 211 GLY A O 1
ATOM 1637 N N . ARG A 1 212 ? 17.438 -14.688 -24.984 1 40.56 212 ARG A N 1
ATOM 1638 C CA . ARG A 1 212 ? 17.469 -15.75 -25.984 1 40.56 212 ARG A CA 1
ATOM 1639 C C . ARG A 1 212 ? 16.828 -15.281 -27.281 1 40.56 212 ARG A C 1
ATOM 1641 O O . ARG A 1 212 ? 15.609 -15.125 -27.359 1 40.56 212 ARG A O 1
ATOM 1648 N N . VAL A 1 213 ? 17.391 -14.211 -27.906 1 38.34 213 VAL A N 1
ATOM 1649 C CA . VAL A 1 213 ? 17.125 -14.133 -29.344 1 38.34 213 VAL A CA 1
ATOM 1650 C C . VAL A 1 213 ? 17.109 -15.531 -29.938 1 38.34 213 VAL A C 1
ATOM 1652 O O . VAL A 1 213 ? 18.141 -16.203 -30.016 1 38.34 213 VAL A O 1
ATOM 1655 N N . ARG A 1 214 ? 16.234 -16.375 -29.562 1 36.91 214 ARG A N 1
ATOM 1656 C CA . ARG A 1 214 ? 16.109 -17.5 -30.484 1 36.91 214 ARG A CA 1
ATOM 1657 C C . ARG A 1 214 ? 16.031 -17.016 -31.922 1 36.91 214 ARG A C 1
ATOM 1659 O O . ARG A 1 214 ? 15.078 -16.344 -32.312 1 36.91 214 ARG A O 1
ATOM 1666 N N . VAL A 1 215 ? 17.141 -16.625 -32.5 1 35.16 215 VAL A N 1
ATOM 1667 C CA . VAL A 1 215 ? 17.359 -16.547 -33.938 1 35.16 215 VAL A CA 1
ATOM 1668 C C . VAL A 1 215 ? 16.688 -17.734 -34.625 1 35.16 215 VAL A C 1
ATOM 1670 O O . VAL A 1 215 ? 17.125 -18.875 -34.5 1 35.16 215 VAL A O 1
ATOM 1673 N N . SER A 1 216 ? 15.359 -17.844 -34.531 1 35.53 216 SER A N 1
ATOM 1674 C CA . SER A 1 216 ? 14.789 -18.766 -35.5 1 35.53 216 SER A CA 1
ATOM 1675 C C . SER A 1 216 ? 15.352 -18.5 -36.906 1 35.53 216 SER A C 1
ATOM 1677 O O . SER A 1 216 ? 15.086 -17.453 -37.5 1 35.53 216 SER A O 1
ATOM 1679 N N . GLN A 1 217 ? 16.656 -18.656 -37.062 1 33.09 217 GLN A N 1
ATOM 1680 C CA . GLN A 1 217 ? 17.219 -18.812 -38.406 1 33.09 217 GLN A CA 1
ATOM 1681 C C . GLN A 1 217 ? 16.344 -19.719 -39.25 1 33.09 217 GLN A C 1
ATOM 1683 O O . GLN A 1 217 ? 16.266 -20.922 -39 1 33.09 217 GLN A O 1
ATOM 1688 N N . HIS A 1 218 ? 15.086 -19.25 -39.469 1 35.59 218 HIS A N 1
ATOM 1689 C CA . HIS A 1 218 ? 14.422 -19.906 -40.594 1 35.59 218 HIS A CA 1
ATOM 1690 C C . HIS A 1 218 ? 15.391 -20.141 -41.75 1 35.59 218 HIS A C 1
ATOM 1692 O O . HIS A 1 218 ? 15.961 -19.188 -42.281 1 35.59 218 HIS A O 1
ATOM 1698 N N . ALA A 1 219 ? 16.188 -21.219 -41.656 1 34.88 219 ALA A N 1
ATOM 1699 C CA . ALA A 1 219 ? 16.922 -21.734 -42.812 1 34.88 219 ALA A CA 1
ATOM 1700 C C . ALA A 1 219 ? 16.141 -21.516 -44.094 1 34.88 219 ALA A C 1
ATOM 1702 O O . ALA A 1 219 ? 15.031 -22.016 -44.281 1 34.88 219 ALA A O 1
ATOM 1703 N N . VAL A 1 220 ? 16.141 -20.281 -44.625 1 33.56 220 VAL A N 1
ATOM 1704 C CA . VAL A 1 220 ? 15.711 -20.062 -46 1 33.56 220 VAL A CA 1
ATOM 1705 C C . VAL A 1 220 ? 16.234 -21.203 -46.875 1 33.56 220 VAL A C 1
ATOM 1707 O O . VAL A 1 220 ? 17.453 -21.375 -47 1 33.56 220 VAL A O 1
ATOM 1710 N N . ASN A 1 221 ? 15.625 -22.391 -46.719 1 33.41 221 ASN A N 1
ATOM 1711 C CA . ASN A 1 221 ? 15.867 -23.438 -47.688 1 33.41 221 ASN A CA 1
ATOM 1712 C C . ASN A 1 221 ? 15.93 -22.875 -49.125 1 33.41 221 ASN A C 1
ATOM 1714 O O . ASN A 1 221 ? 14.922 -22.406 -49.656 1 33.41 221 ASN A O 1
ATOM 1718 N N . THR A 1 222 ? 16.922 -22.016 -49.375 1 32.47 222 THR A N 1
ATOM 1719 C CA . THR A 1 222 ? 17.203 -21.688 -50.75 1 32.47 222 THR A CA 1
ATOM 1720 C C . THR A 1 222 ? 17.203 -22.953 -51.625 1 32.47 222 THR A C 1
ATOM 1722 O O . THR A 1 222 ? 18.078 -23.812 -51.469 1 32.47 222 THR A O 1
ATOM 1725 N N . ALA A 1 223 ? 16 -23.469 -51.938 1 36.62 223 ALA A N 1
ATOM 1726 C CA . ALA A 1 223 ? 15.844 -24.453 -53 1 36.62 223 ALA A CA 1
ATOM 1727 C C . ALA A 1 223 ? 16.703 -24.109 -54.188 1 36.62 223 ALA A C 1
ATOM 1729 O O . ALA A 1 223 ? 16.609 -23 -54.75 1 36.62 223 ALA A O 1
ATOM 1730 N N . SER A 1 224 ? 17.984 -24.484 -54.156 1 30.84 224 SER A N 1
ATOM 1731 C CA . SER A 1 224 ? 18.812 -24.562 -55.344 1 30.84 224 SER A CA 1
ATOM 1732 C C . SER A 1 224 ? 17.984 -24.938 -56.594 1 30.84 224 SER A C 1
ATOM 1734 O O . SER A 1 224 ? 17.312 -25.984 -56.594 1 30.84 224 SER A O 1
ATOM 1736 N N . ALA A 1 225 ? 17.219 -23.922 -57.25 1 32.69 225 ALA A N 1
ATOM 1737 C CA . ALA A 1 225 ? 16.781 -24.203 -58.625 1 32.69 225 ALA A CA 1
ATOM 1738 C C . ALA A 1 225 ? 17.844 -24.969 -59.406 1 32.69 225 ALA A C 1
ATOM 1740 O O . ALA A 1 225 ? 18.922 -24.438 -59.688 1 32.69 225 ALA A O 1
ATOM 1741 N N . ARG A 1 226 ? 18.094 -26.219 -58.906 1 26.53 226 ARG A N 1
ATOM 1742 C CA . ARG A 1 226 ? 18.828 -27.141 -59.781 1 26.53 226 ARG A CA 1
ATOM 1743 C C . ARG A 1 226 ? 18.297 -27.062 -61.219 1 26.53 226 ARG A C 1
ATOM 1745 O O . ARG A 1 226 ? 17.156 -27.469 -61.469 1 26.53 226 ARG A O 1
ATOM 1752 N N . ASN A 1 227 ? 18.359 -25.828 -61.812 1 25.25 227 ASN A N 1
ATOM 1753 C CA . ASN A 1 227 ? 18.625 -26.094 -63.219 1 25.25 227 ASN A CA 1
ATOM 1754 C C . ASN A 1 227 ? 19.891 -26.906 -63.438 1 25.25 227 ASN A C 1
ATOM 1756 O O . ASN A 1 227 ? 20.891 -26.688 -62.75 1 25.25 227 ASN A O 1
ATOM 1760 N N . MET B 1 1 ? 3.629 28.375 -17.594 1 29.17 1 MET B N 1
ATOM 1761 C CA . MET B 1 1 ? 4.523 27.219 -17.547 1 29.17 1 MET B CA 1
ATOM 1762 C C . MET B 1 1 ? 3.746 25.938 -17.281 1 29.17 1 MET B C 1
ATOM 1764 O O . MET B 1 1 ? 2.92 25.891 -16.359 1 29.17 1 MET B O 1
ATOM 1768 N N . ARG B 1 2 ? 3.482 24.984 -18.25 1 37.53 2 ARG B N 1
ATOM 1769 C CA . ARG B 1 2 ? 2.689 23.75 -18.281 1 37.53 2 ARG B CA 1
ATOM 1770 C C . ARG B 1 2 ? 2.982 22.875 -17.062 1 37.53 2 ARG B C 1
ATOM 1772 O O . ARG B 1 2 ? 4.121 22.453 -16.859 1 37.53 2 ARG B O 1
ATOM 1779 N N . ILE B 1 3 ? 2.307 23.047 -16.047 1 49.03 3 ILE B N 1
ATOM 1780 C CA . ILE B 1 3 ? 2.594 22.266 -14.852 1 49.03 3 ILE B CA 1
ATOM 1781 C C . ILE B 1 3 ? 2.561 20.781 -15.18 1 49.03 3 ILE B C 1
ATOM 1783 O O . ILE B 1 3 ? 1.607 20.297 -15.797 1 49.03 3 ILE B O 1
ATOM 1787 N N . PRO B 1 4 ? 3.637 20.094 -15.227 1 52.59 4 PRO B N 1
ATOM 1788 C CA . PRO B 1 4 ? 3.682 18.656 -15.508 1 52.59 4 PRO B CA 1
ATOM 1789 C C . PRO B 1 4 ? 2.613 17.875 -14.75 1 52.59 4 PRO B C 1
ATOM 1791 O O . PRO B 1 4 ? 2.141 18.328 -13.703 1 52.59 4 PRO B O 1
ATOM 1794 N N . ALA B 1 5 ? 1.842 16.938 -15.445 1 53.38 5 ALA B N 1
ATOM 1795 C CA . ALA B 1 5 ? 0.808 16.047 -14.93 1 53.38 5 ALA B CA 1
ATOM 1796 C C . ALA B 1 5 ? 1.076 15.688 -13.469 1 53.38 5 ALA B C 1
ATOM 1798 O O . ALA B 1 5 ? 0.15 15.633 -12.656 1 53.38 5 ALA B O 1
ATOM 1799 N N . HIS B 1 6 ? 2.377 15.453 -13.125 1 62.16 6 HIS B N 1
ATOM 1800 C CA . HIS B 1 6 ? 2.729 15.117 -11.75 1 62.16 6 HIS B CA 1
ATOM 1801 C C . HIS B 1 6 ? 2.412 16.266 -10.805 1 62.16 6 HIS B C 1
ATOM 1803 O O . HIS B 1 6 ? 1.978 16.047 -9.672 1 62.16 6 HIS B O 1
ATOM 1809 N N . SER B 1 7 ? 2.162 17.391 -11.43 1 84.06 7 SER B N 1
ATOM 1810 C CA . SER B 1 7 ? 1.895 18.562 -10.609 1 84.06 7 SER B CA 1
ATOM 1811 C C . SER B 1 7 ? 0.401 18.734 -10.352 1 84.06 7 SER B C 1
ATOM 1813 O O . SER B 1 7 ? -0.011 19.031 -9.227 1 84.06 7 SER B O 1
ATOM 1815 N N . VAL B 1 8 ? -0.352 18.234 -11.281 1 93.44 8 VAL B N 1
ATOM 1816 C CA . VAL B 1 8 ? -1.796 18.391 -11.148 1 93.44 8 VAL B CA 1
ATOM 1817 C C . VAL B 1 8 ? -2.34 17.375 -10.148 1 93.44 8 VAL B C 1
ATOM 1819 O O . VAL B 1 8 ? -3.197 17.703 -9.32 1 93.44 8 VAL B O 1
ATOM 1822 N N . CYS B 1 9 ? -1.816 16.203 -10.188 1 93.94 9 CYS B N 1
ATOM 1823 C CA . CYS B 1 9 ? -2.217 15.156 -9.258 1 93.94 9 CYS B CA 1
ATOM 1824 C C . CYS B 1 9 ? -1.967 15.586 -7.812 1 93.94 9 CYS B C 1
ATOM 1826 O O . CYS B 1 9 ? -2.852 15.469 -6.965 1 93.94 9 CYS B O 1
ATOM 1828 N N . THR B 1 10 ? -0.833 16.125 -7.625 1 95.12 10 THR B N 1
ATOM 1829 C CA . THR B 1 10 ? -0.461 16.594 -6.293 1 95.12 10 THR B CA 1
ATOM 1830 C C . THR B 1 10 ? -1.366 17.734 -5.848 1 95.12 10 THR B C 1
ATOM 1832 O O . THR B 1 10 ? -1.825 17.766 -4.707 1 95.12 10 THR B O 1
ATOM 1835 N N . ALA B 1 11 ? -1.611 18.609 -6.734 1 96.62 11 ALA B N 1
ATOM 1836 C CA . ALA B 1 11 ? -2.438 19.766 -6.414 1 96.62 11 ALA B CA 1
ATOM 1837 C C . ALA B 1 11 ? -3.857 19.344 -6.047 1 96.62 11 ALA B C 1
ATOM 1839 O O . ALA B 1 11 ? -4.422 19.828 -5.062 1 96.62 11 ALA B O 1
ATOM 1840 N N . ILE B 1 12 ? -4.402 18.438 -6.844 1 97.38 12 ILE B N 1
ATOM 1841 C CA . ILE B 1 12 ? -5.754 17.969 -6.566 1 97.38 12 ILE B CA 1
ATOM 1842 C C . ILE B 1 12 ? -5.773 17.219 -5.23 1 97.38 12 ILE B C 1
ATOM 1844 O O . ILE B 1 12 ? -6.672 17.438 -4.41 1 97.38 12 ILE B O 1
ATOM 1848 N N . ARG B 1 13 ? -4.805 16.422 -4.973 1 97.19 13 ARG B N 1
ATOM 1849 C CA . ARG B 1 13 ? -4.711 15.688 -3.719 1 97.19 13 ARG B CA 1
ATOM 1850 C C . ARG B 1 13 ? -4.652 16.641 -2.527 1 97.19 13 ARG B C 1
ATOM 1852 O O . ARG B 1 13 ? -5.352 16.438 -1.531 1 97.19 13 ARG B O 1
ATOM 1859 N N . ASP B 1 14 ? -3.809 17.656 -2.68 1 96.5 14 ASP B N 1
ATOM 1860 C CA . ASP B 1 14 ? -3.666 18.641 -1.605 1 96.5 14 ASP B CA 1
ATOM 1861 C C . ASP B 1 14 ? -4.996 19.328 -1.306 1 96.5 14 ASP B C 1
ATOM 1863 O O . ASP B 1 14 ? -5.336 19.547 -0.142 1 96.5 14 ASP B O 1
ATOM 1867 N N . ASP B 1 15 ? -5.723 19.578 -2.344 1 96.94 15 ASP B N 1
ATOM 1868 C CA . ASP B 1 15 ? -7.012 20.234 -2.168 1 96.94 15 ASP B CA 1
ATOM 1869 C C . ASP B 1 15 ? -8.031 19.297 -1.525 1 96.94 15 ASP B C 1
ATOM 1871 O O . ASP B 1 15 ? -8.891 19.734 -0.759 1 96.94 15 ASP B O 1
ATOM 1875 N N . ILE B 1 16 ? -7.922 18.031 -1.787 1 97.19 16 ILE B N 1
ATOM 1876 C CA . ILE B 1 16 ? -8.773 17.047 -1.132 1 97.19 16 ILE B CA 1
ATOM 1877 C C . ILE B 1 16 ? -8.391 16.922 0.341 1 97.19 16 ILE B C 1
ATOM 1879 O O . ILE B 1 16 ? -9.25 17 1.223 1 97.19 16 ILE B O 1
ATOM 1883 N N . VAL B 1 17 ? -7.148 16.859 0.638 1 96.38 17 VAL B N 1
ATOM 1884 C CA . VAL B 1 17 ? -6.625 16.609 1.977 1 96.38 17 VAL B CA 1
ATOM 1885 C C . VAL B 1 17 ? -6.887 17.812 2.867 1 96.38 17 VAL B C 1
ATOM 1887 O O . VAL B 1 17 ? -7.219 17.672 4.047 1 96.38 17 VAL B O 1
ATOM 1890 N N . SER B 1 18 ? -6.797 19.031 2.275 1 94.44 18 SER B N 1
ATOM 1891 C CA . SER B 1 18 ? -6.984 20.266 3.049 1 94.44 18 SER B CA 1
ATOM 1892 C C . SER B 1 18 ? -8.469 20.562 3.246 1 94.44 18 SER B C 1
ATOM 1894 O O . SER B 1 18 ? -8.82 21.438 4.039 1 94.44 18 SER B O 1
ATOM 1896 N N . GLY B 1 19 ? -9.328 19.922 2.477 1 94.31 19 GLY B N 1
ATOM 1897 C CA . GLY B 1 19 ? -10.766 20.109 2.639 1 94.31 19 GLY B CA 1
ATOM 1898 C C . GLY B 1 19 ? -11.344 21.094 1.642 1 94.31 19 GLY B C 1
ATOM 1899 O O . GLY B 1 19 ? -12.539 21.391 1.683 1 94.31 19 GLY B O 1
ATOM 1900 N N . VAL B 1 20 ? -10.523 21.609 0.738 1 95.56 20 VAL B N 1
ATOM 1901 C CA . VAL B 1 20 ? -11.047 22.453 -0.326 1 95.56 20 VAL B CA 1
ATOM 1902 C C . VAL B 1 20 ? -12.094 21.688 -1.131 1 95.56 20 VAL B C 1
ATOM 1904 O O . VAL B 1 20 ? -13.156 22.234 -1.452 1 95.56 20 VAL B O 1
ATOM 1907 N N . PHE B 1 21 ? -11.742 20.484 -1.512 1 96.62 21 PHE B N 1
ATOM 1908 C CA . PHE B 1 21 ? -12.742 19.578 -2.043 1 96.62 21 PHE B CA 1
ATOM 1909 C C . PHE B 1 21 ? -13.266 18.641 -0.95 1 96.62 21 PHE B C 1
ATOM 1911 O O . PHE B 1 21 ? -12.523 17.797 -0.45 1 96.62 21 PHE B O 1
ATOM 1918 N N . GLU B 1 22 ? -14.539 18.781 -0.636 1 95.38 22 GLU B N 1
ATOM 1919 C CA . GLU B 1 22 ? -15.141 18.031 0.467 1 95.38 22 GLU B CA 1
ATOM 1920 C C . GLU B 1 22 ? -15.375 16.578 0.085 1 95.38 22 GLU B C 1
ATOM 1922 O O . GLU B 1 22 ? -15.555 16.25 -1.093 1 95.38 22 GLU B O 1
ATOM 1927 N N . ARG B 1 23 ? -15.422 15.758 1.114 1 95.19 23 ARG B N 1
ATOM 1928 C CA . ARG B 1 23 ? -15.766 14.359 0.881 1 95.19 23 ARG B CA 1
ATOM 1929 C C . ARG B 1 23 ? -17.109 14.234 0.161 1 95.19 23 ARG B C 1
ATOM 1931 O O . ARG B 1 23 ? -18.062 14.961 0.476 1 95.19 23 ARG B O 1
ATOM 1938 N N . GLY B 1 24 ? -17.094 13.43 -0.874 1 94.38 24 GLY B N 1
ATOM 1939 C CA . GLY B 1 24 ? -18.328 13.188 -1.616 1 94.38 24 GLY B CA 1
ATOM 1940 C C . GLY B 1 24 ? -18.578 14.219 -2.701 1 94.38 24 GLY B C 1
ATOM 1941 O O . GLY B 1 24 ? -19.453 14.031 -3.549 1 94.38 24 GLY B O 1
ATOM 1942 N N . SER B 1 25 ? -17.859 15.297 -2.744 1 95.31 25 SER B N 1
ATOM 1943 C CA . SER B 1 25 ? -18.094 16.344 -3.725 1 95.31 25 SER B CA 1
ATOM 1944 C C . SER B 1 25 ? -17.703 15.898 -5.129 1 95.31 25 SER B C 1
ATOM 1946 O O . SER B 1 25 ? -16.797 15.086 -5.293 1 95.31 25 SER B O 1
ATOM 1948 N N . ARG B 1 26 ? -18.328 16.469 -6.094 1 95.62 26 ARG B N 1
ATOM 1949 C CA . ARG B 1 26 ? -18.062 16.125 -7.492 1 95.62 26 ARG B CA 1
ATOM 1950 C C . ARG B 1 26 ? -16.797 16.812 -7.992 1 95.62 26 ARG B C 1
ATOM 1952 O O . ARG B 1 26 ? -16.531 17.969 -7.648 1 95.62 26 ARG B O 1
ATOM 1959 N N . LEU B 1 27 ? -16.094 16.109 -8.781 1 97.06 27 LEU B N 1
ATOM 1960 C CA . LEU B 1 27 ? -14.906 16.609 -9.445 1 97.06 27 LEU B CA 1
ATOM 1961 C C . LEU B 1 27 ? -15.07 16.562 -10.961 1 97.06 27 LEU B C 1
ATOM 1963 O O . LEU B 1 27 ? -14.945 15.5 -11.57 1 97.06 27 LEU B O 1
ATOM 1967 N N . THR B 1 28 ? -15.289 17.703 -11.562 1 95.31 28 THR B N 1
ATOM 1968 C CA . THR B 1 28 ? -15.43 17.703 -13.008 1 95.31 28 THR B CA 1
ATOM 1969 C C . THR B 1 28 ? -14.125 18.109 -13.688 1 95.31 28 THR B C 1
ATOM 1971 O O . THR B 1 28 ? -13.398 18.969 -13.172 1 95.31 28 THR B O 1
ATOM 1974 N N . GLU B 1 29 ? -13.938 17.516 -14.773 1 93.75 29 GLU B N 1
ATOM 1975 C CA . GLU B 1 29 ? -12.711 17.797 -15.516 1 93.75 29 GLU B CA 1
ATOM 1976 C C . GLU B 1 29 ? -12.625 19.281 -15.883 1 93.75 29 GLU B C 1
ATOM 1978 O O . GLU B 1 29 ? -11.562 19.891 -15.781 1 93.75 29 GLU B O 1
ATOM 1983 N N . ASP B 1 30 ? -13.75 19.859 -16.25 1 94.81 30 ASP B N 1
ATOM 1984 C CA . ASP B 1 30 ? -13.781 21.266 -16.656 1 94.81 30 ASP B CA 1
ATOM 1985 C C . ASP B 1 30 ? -13.438 22.188 -15.484 1 94.81 30 ASP B C 1
ATOM 1987 O O . ASP B 1 30 ? -12.617 23.094 -15.625 1 94.81 30 ASP B O 1
ATOM 1991 N N . GLN B 1 31 ? -14.039 21.969 -14.367 1 95.38 31 GLN B N 1
ATOM 1992 C CA . GLN B 1 31 ? -13.789 22.766 -13.164 1 95.38 31 GLN B CA 1
ATOM 1993 C C . GLN B 1 31 ? -12.32 22.672 -12.742 1 95.38 31 GLN B C 1
ATOM 1995 O O . GLN B 1 31 ? -11.703 23.688 -12.406 1 95.38 31 GLN B O 1
ATOM 2000 N N . LEU B 1 32 ? -11.789 21.531 -12.789 1 96.81 32 LEU B N 1
ATOM 2001 C CA . LEU B 1 32 ? -10.414 21.312 -12.359 1 96.81 32 LEU B CA 1
ATOM 2002 C C . LEU B 1 32 ? -9.43 21.922 -13.352 1 96.81 32 LEU B C 1
ATOM 2004 O O . LEU B 1 32 ? -8.422 22.5 -12.953 1 96.81 32 LEU B O 1
ATOM 2008 N N . ALA B 1 33 ? -9.758 21.75 -14.609 1 96 33 ALA B N 1
ATOM 2009 C CA . ALA B 1 33 ? -8.914 22.344 -15.641 1 96 33 ALA B CA 1
ATOM 2010 C C . ALA B 1 33 ? -8.812 23.859 -15.461 1 96 33 ALA B C 1
ATOM 2012 O O . ALA B 1 33 ? -7.719 24.438 -15.555 1 96 33 ALA B O 1
ATOM 2013 N N . ARG B 1 34 ? -9.891 24.484 -15.18 1 96.06 34 ARG B N 1
ATOM 2014 C CA . ARG B 1 34 ? -9.93 25.938 -14.969 1 96.06 34 ARG B CA 1
ATOM 2015 C C . ARG B 1 34 ? -9.18 26.328 -13.695 1 96.06 34 ARG B C 1
ATOM 2017 O O . ARG B 1 34 ? -8.375 27.25 -13.711 1 96.06 34 ARG B O 1
ATOM 2024 N N . ARG B 1 35 ? -9.367 25.594 -12.703 1 95.12 35 ARG B N 1
ATOM 2025 C CA . ARG B 1 35 ? -8.789 25.922 -11.406 1 95.12 35 ARG B CA 1
ATOM 2026 C C . ARG B 1 35 ? -7.262 25.859 -11.453 1 95.12 35 ARG B C 1
ATOM 2028 O O . ARG B 1 35 ? -6.582 26.688 -10.859 1 95.12 35 ARG B O 1
ATOM 2035 N N . TYR B 1 36 ? -6.82 24.891 -12.188 1 96.06 36 TYR B N 1
ATOM 2036 C CA . TYR B 1 36 ? -5.383 24.656 -12.117 1 96.06 36 TYR B CA 1
ATOM 2037 C C . TYR B 1 36 ? -4.684 25.156 -13.375 1 96.06 36 TYR B C 1
ATOM 2039 O O . TYR B 1 36 ? -3.469 25.016 -13.516 1 96.06 36 TYR B O 1
ATOM 2047 N N . GLY B 1 37 ? -5.383 25.672 -14.258 1 95.12 37 GLY B N 1
ATOM 2048 C CA . GLY B 1 37 ? -4.812 26.297 -15.445 1 95.12 37 GLY B CA 1
ATOM 2049 C C . GLY B 1 37 ? -4.184 25.297 -16.391 1 95.12 37 GLY B C 1
ATOM 2050 O O . GLY B 1 37 ? -3.084 25.516 -16.906 1 95.12 37 GLY B O 1
ATOM 2051 N N . VAL B 1 38 ? -4.824 24.156 -16.578 1 94.81 38 VAL B N 1
ATOM 2052 C CA . VAL B 1 38 ? -4.328 23.109 -17.469 1 94.81 38 VAL B CA 1
ATOM 2053 C C . VAL B 1 38 ? -5.465 22.609 -18.359 1 94.81 38 VAL B C 1
ATOM 2055 O O . VAL B 1 38 ? -6.613 23.031 -18.203 1 94.81 38 VAL B O 1
ATOM 2058 N N . SER B 1 39 ? -5.074 21.797 -19.328 1 91.88 39 SER B N 1
ATOM 2059 C CA . SER B 1 39 ? -6.086 21.172 -20.172 1 91.88 39 SER B CA 1
ATOM 2060 C C . SER B 1 39 ? -6.758 20 -19.469 1 91.88 39 SER B C 1
ATOM 2062 O O . SER B 1 39 ? -6.34 19.594 -18.375 1 91.88 39 SER B O 1
ATOM 2064 N N . ARG B 1 40 ? -7.766 19.406 -20.062 1 90.88 40 ARG B N 1
ATOM 2065 C CA . ARG B 1 40 ? -8.531 18.328 -19.469 1 90.88 40 ARG B CA 1
ATOM 2066 C C . ARG B 1 40 ? -7.715 17.031 -19.422 1 90.88 40 ARG B C 1
ATOM 2068 O O . ARG B 1 40 ? -7.93 16.188 -18.562 1 90.88 40 ARG B O 1
ATOM 2075 N N . VAL B 1 41 ? -6.793 16.891 -20.219 1 87.62 41 VAL B N 1
ATOM 2076 C CA . VAL B 1 41 ? -6.047 15.641 -20.344 1 87.62 41 VAL B CA 1
ATOM 2077 C C . VAL B 1 41 ? -5.238 15.383 -19.078 1 87.62 41 VAL B C 1
ATOM 2079 O O . VAL B 1 41 ? -5.379 14.336 -18.438 1 87.62 41 VAL B O 1
ATOM 2082 N N . PRO B 1 42 ? -4.434 16.375 -18.656 1 91.19 42 PRO B N 1
ATOM 2083 C CA . PRO B 1 42 ? -3.697 16.141 -17.422 1 91.19 42 PRO B CA 1
ATOM 2084 C C . PRO B 1 42 ? -4.617 15.961 -16.219 1 91.19 42 PRO B C 1
ATOM 2086 O O . PRO B 1 42 ? -4.277 15.242 -15.273 1 91.19 42 PRO B O 1
ATOM 2089 N N . VAL B 1 43 ? -5.758 16.547 -16.266 1 93.81 43 VAL B N 1
ATOM 2090 C CA . VAL B 1 43 ? -6.73 16.391 -15.188 1 93.81 43 VAL B CA 1
ATOM 2091 C C . VAL B 1 43 ? -7.246 14.961 -15.156 1 93.81 43 VAL B C 1
ATOM 2093 O O . VAL B 1 43 ? -7.309 14.336 -14.094 1 93.81 43 VAL B O 1
ATOM 2096 N N . ARG B 1 44 ? -7.586 14.461 -16.281 1 90.31 44 ARG B N 1
ATOM 2097 C CA . ARG B 1 44 ? -8.07 13.094 -16.375 1 90.31 44 ARG B CA 1
ATOM 2098 C C . ARG B 1 44 ? -7.02 12.102 -15.891 1 90.31 44 ARG B C 1
ATOM 2100 O O . ARG B 1 44 ? -7.34 11.148 -15.18 1 90.31 44 ARG B O 1
ATOM 2107 N N . GLU B 1 45 ? -5.836 12.383 -16.297 1 89.5 45 GLU B N 1
ATOM 2108 C CA . GLU B 1 45 ? -4.723 11.555 -15.844 1 89.5 45 GLU B CA 1
ATOM 2109 C C . GLU B 1 45 ? -4.578 11.586 -14.328 1 89.5 45 GLU B C 1
ATOM 2111 O O . GLU B 1 45 ? -4.402 10.547 -13.688 1 89.5 45 GLU B O 1
ATOM 2116 N N . ALA B 1 46 ? -4.68 12.727 -13.82 1 94.19 46 ALA B N 1
ATOM 2117 C CA . ALA B 1 46 ? -4.555 12.906 -12.375 1 94.19 46 ALA B CA 1
ATOM 2118 C C . ALA B 1 46 ? -5.695 12.203 -11.641 1 94.19 46 ALA B C 1
ATOM 2120 O O . ALA B 1 46 ? -5.473 11.555 -10.609 1 94.19 46 ALA B O 1
ATOM 2121 N N . LEU B 1 47 ? -6.883 12.328 -12.188 1 94.06 47 LEU B N 1
ATOM 2122 C CA . LEU B 1 47 ? -8.055 11.719 -11.562 1 94.06 47 LEU B CA 1
ATOM 2123 C C . LEU B 1 47 ? -7.941 10.203 -11.555 1 94.06 47 LEU B C 1
ATOM 2125 O O . LEU B 1 47 ? -8.344 9.547 -10.594 1 94.06 47 LEU B O 1
ATOM 2129 N N . ARG B 1 48 ? -7.344 9.633 -12.492 1 90.56 48 ARG B N 1
ATOM 2130 C CA . ARG B 1 48 ? -7.145 8.188 -12.539 1 90.56 48 ARG B CA 1
ATOM 2131 C C . ARG B 1 48 ? -6.148 7.742 -11.477 1 90.56 48 ARG B C 1
ATOM 2133 O O . ARG B 1 48 ? -6.359 6.727 -10.805 1 90.56 48 ARG B O 1
ATOM 2140 N N . THR B 1 49 ? -5.125 8.5 -11.414 1 91.19 49 THR B N 1
ATOM 2141 C CA . THR B 1 49 ? -4.133 8.188 -10.391 1 91.19 49 THR B CA 1
ATOM 2142 C C . THR B 1 49 ? -4.746 8.281 -9 1 91.19 49 THR B C 1
ATOM 2144 O O . THR B 1 49 ? -4.582 7.367 -8.18 1 91.19 49 THR B O 1
ATOM 2147 N N . LEU B 1 50 ? -5.473 9.32 -8.797 1 95.06 50 LEU B N 1
ATOM 2148 C CA . LEU B 1 50 ? -6.07 9.547 -7.488 1 95.06 50 LEU B CA 1
ATOM 2149 C C . LEU B 1 50 ? -7.141 8.508 -7.188 1 95.06 50 LEU B C 1
ATOM 2151 O O . LEU B 1 50 ? -7.375 8.164 -6.023 1 95.06 50 LEU B O 1
ATOM 2155 N N . GLU B 1 51 ? -7.781 8 -8.227 1 93.44 51 GLU B N 1
ATOM 2156 C CA . GLU B 1 51 ? -8.727 6.902 -8.062 1 93.44 51 GLU B CA 1
ATOM 2157 C C . GLU B 1 51 ? -8.016 5.633 -7.598 1 93.44 51 GLU B C 1
ATOM 2159 O O . GLU B 1 51 ? -8.469 4.965 -6.664 1 93.44 51 GLU B O 1
ATOM 2164 N N . SER B 1 52 ? -6.914 5.359 -8.195 1 89.38 52 SER B N 1
ATOM 2165 C CA . SER B 1 52 ? -6.137 4.184 -7.812 1 89.38 52 SER B CA 1
ATOM 2166 C C . SER B 1 52 ? -5.613 4.309 -6.387 1 89.38 52 SER B C 1
ATOM 2168 O O . SER B 1 52 ? -5.441 3.303 -5.691 1 89.38 52 SER B O 1
ATOM 2170 N N . GLU B 1 53 ? -5.426 5.531 -5.969 1 91.56 53 GLU B N 1
ATOM 2171 C CA . GLU B 1 53 ? -4.91 5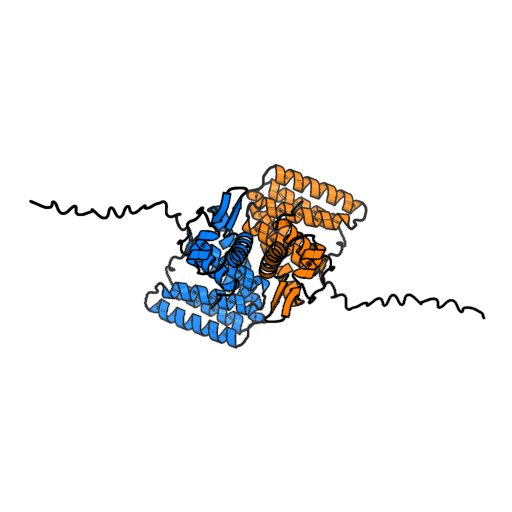.777 -4.629 1 91.56 53 GLU B CA 1
ATOM 2172 C C . GLU B 1 53 ? -6.035 5.82 -3.6 1 91.56 53 GLU B C 1
ATOM 2174 O O . GLU B 1 53 ? -5.785 5.84 -2.393 1 91.56 53 GLU B O 1
ATOM 2179 N N . GLY B 1 54 ? -7.281 5.961 -4.078 1 93.81 54 GLY B N 1
ATOM 2180 C CA . GLY B 1 54 ? -8.43 5.875 -3.188 1 93.81 54 GLY B CA 1
ATOM 2181 C C . GLY B 1 54 ? -8.953 7.234 -2.758 1 93.81 54 GLY B C 1
ATOM 2182 O O . GLY B 1 54 ? -9.797 7.324 -1.866 1 93.81 54 GLY B O 1
ATOM 2183 N N . PHE B 1 55 ? -8.469 8.32 -3.346 1 96.81 55 PHE B N 1
ATOM 2184 C CA . PHE B 1 55 ? -8.945 9.656 -3.02 1 96.81 55 PHE B CA 1
ATOM 2185 C C . PHE B 1 55 ? -10.188 10 -3.824 1 96.81 55 PHE B C 1
ATOM 2187 O O . PHE B 1 55 ? -10.977 10.859 -3.416 1 96.81 55 PHE B O 1
ATOM 2194 N N . VAL B 1 56 ? -10.297 9.352 -5.012 1 96.81 56 VAL B N 1
ATOM 2195 C CA . VAL B 1 56 ? -11.375 9.633 -5.957 1 96.81 56 VAL B CA 1
ATOM 2196 C C . VAL B 1 56 ? -12.094 8.336 -6.312 1 96.81 56 VAL B C 1
ATOM 2198 O O . VAL B 1 56 ? -11.477 7.273 -6.391 1 96.81 56 VAL B O 1
ATOM 2201 N N . VAL B 1 57 ? -13.352 8.414 -6.438 1 95.62 57 VAL B N 1
ATOM 2202 C CA . VAL B 1 57 ? -14.148 7.301 -6.945 1 95.62 57 VAL B CA 1
ATOM 2203 C C . VAL B 1 57 ? -14.922 7.742 -8.18 1 95.62 57 VAL B C 1
ATOM 2205 O O . VAL B 1 57 ? -15.422 8.875 -8.234 1 95.62 57 VAL B O 1
ATOM 2208 N N . THR B 1 58 ? -14.906 6.887 -9.133 1 91.75 58 THR B N 1
ATOM 2209 C CA . THR B 1 58 ? -15.664 7.18 -10.344 1 91.75 58 THR B CA 1
ATOM 2210 C C . THR B 1 58 ? -16.859 6.242 -10.477 1 91.75 58 THR B C 1
ATOM 2212 O O . THR B 1 58 ? -16.719 5.023 -10.359 1 91.75 58 THR B O 1
ATOM 2215 N N . ARG B 1 59 ? -18.016 6.727 -10.562 1 85.44 59 ARG B N 1
ATOM 2216 C CA . ARG B 1 59 ? -19.234 5.949 -10.758 1 85.44 59 ARG B CA 1
ATOM 2217 C C . ARG B 1 59 ? -19.797 6.148 -12.156 1 85.44 59 ARG B C 1
ATOM 2219 O O . ARG B 1 59 ? -19.656 7.219 -12.742 1 85.44 59 ARG B O 1
ATOM 2226 N N . ARG B 1 60 ? -20.547 5.082 -12.445 1 79.38 60 ARG B N 1
ATOM 2227 C CA . ARG B 1 60 ? -21.219 5.137 -13.742 1 79.38 60 ARG B CA 1
ATOM 2228 C C . ARG B 1 60 ? -22.219 6.281 -13.789 1 79.38 60 ARG B C 1
ATOM 2230 O O . ARG B 1 60 ? -23.031 6.434 -12.883 1 79.38 60 ARG B O 1
ATOM 2237 N N . HIS B 1 61 ? -22.047 7.234 -14.656 1 80.38 61 HIS B N 1
ATOM 2238 C CA . HIS B 1 61 ? -22.969 8.312 -14.984 1 80.38 61 HIS B CA 1
ATOM 2239 C C . HIS B 1 61 ? -22.812 9.484 -14.023 1 80.38 61 HIS B C 1
ATOM 2241 O O . HIS B 1 61 ? -23.5 10.508 -14.156 1 80.38 61 HIS B O 1
ATOM 2247 N N . ALA B 1 62 ? -22.125 9.242 -12.906 1 81.88 62 ALA B N 1
ATOM 2248 C CA . ALA B 1 62 ? -21.984 10.336 -11.953 1 81.88 62 ALA B CA 1
ATOM 2249 C C . ALA B 1 62 ? -20.625 11 -12.062 1 81.88 62 ALA B C 1
ATOM 2251 O O . ALA B 1 62 ? -20.406 12.094 -11.539 1 81.88 62 ALA B O 1
ATOM 2252 N N . GLY B 1 63 ? -19.766 10.383 -12.727 1 89.88 63 GLY B N 1
ATOM 2253 C CA . GLY B 1 63 ? -18.438 10.961 -12.906 1 89.88 63 GLY B CA 1
ATOM 2254 C C . GLY B 1 63 ? -17.547 10.797 -11.688 1 89.88 63 GLY B C 1
ATOM 2255 O O . GLY B 1 63 ? -17.797 9.938 -10.836 1 89.88 63 GLY B O 1
ATOM 2256 N N . ALA B 1 64 ? -16.484 11.641 -11.562 1 95.69 64 ALA B N 1
ATOM 2257 C CA . ALA B 1 64 ? -15.484 11.562 -10.5 1 95.69 64 ALA B CA 1
ATOM 2258 C C . ALA B 1 64 ? -15.93 12.352 -9.273 1 95.69 64 ALA B C 1
ATOM 2260 O O . ALA B 1 64 ? -16.438 13.469 -9.398 1 95.69 64 ALA B O 1
ATOM 2261 N N . GLN B 1 65 ? -15.781 11.75 -8.102 1 97.44 65 GLN B N 1
ATOM 2262 C CA . GLN B 1 65 ? -16.078 12.383 -6.82 1 97.44 65 GLN B CA 1
ATOM 2263 C C . GLN B 1 65 ? -14.984 12.094 -5.797 1 97.44 65 GLN B C 1
ATOM 2265 O O . GLN B 1 65 ? -14.25 11.117 -5.926 1 97.44 65 GLN B O 1
ATOM 2270 N N . VAL B 1 66 ? -14.898 12.984 -4.875 1 97.62 66 VAL B N 1
ATOM 2271 C CA . VAL B 1 66 ? -14.016 12.695 -3.752 1 97.62 66 VAL B CA 1
ATOM 2272 C C . VAL B 1 66 ? -14.547 11.5 -2.967 1 97.62 66 VAL B C 1
ATOM 2274 O O . VAL B 1 66 ? -15.75 11.414 -2.693 1 97.62 66 VAL B O 1
ATOM 2277 N N . ALA B 1 67 ? -13.719 10.617 -2.6 1 97 67 ALA B N 1
ATOM 2278 C CA . ALA B 1 67 ? -14.109 9.43 -1.844 1 97 67 ALA B CA 1
ATOM 2279 C C . ALA B 1 67 ? -14.602 9.805 -0.451 1 97 67 ALA B C 1
ATOM 2281 O O . ALA B 1 67 ? -14.305 10.891 0.05 1 97 67 ALA B O 1
ATOM 2282 N N . GLU B 1 68 ? -15.43 8.906 0.129 1 95.69 68 GLU B N 1
ATOM 2283 C CA . GLU B 1 68 ? -15.969 9.07 1.475 1 95.69 68 GLU B CA 1
ATOM 2284 C C . GLU B 1 68 ? -15.641 7.871 2.355 1 95.69 68 GLU B C 1
ATOM 2286 O O . GLU B 1 68 ? -16.531 7.09 2.709 1 95.69 68 GLU B O 1
ATOM 2291 N N . PRO B 1 69 ? -14.414 7.805 2.764 1 96.06 69 PRO B N 1
ATOM 2292 C CA . PRO B 1 69 ? -14.055 6.664 3.609 1 96.06 69 PRO B CA 1
ATOM 2293 C C . PRO B 1 69 ? -14.828 6.641 4.926 1 96.06 69 PRO B C 1
ATOM 2295 O O . PRO B 1 69 ? -15.102 7.699 5.504 1 96.06 69 PRO B O 1
ATOM 2298 N N . THR B 1 70 ? -15.172 5.473 5.344 1 95.62 70 THR B N 1
ATOM 2299 C CA . THR B 1 70 ? -15.836 5.277 6.629 1 95.62 70 THR B CA 1
ATOM 2300 C C . THR B 1 70 ? -14.836 5.383 7.773 1 95.62 70 THR B C 1
ATOM 2302 O O . THR B 1 70 ? -13.625 5.418 7.547 1 95.62 70 THR B O 1
ATOM 2305 N N . GLU B 1 71 ? -15.336 5.43 9.016 1 96 71 GLU B N 1
ATOM 2306 C CA . GLU B 1 71 ? -14.484 5.418 10.203 1 96 7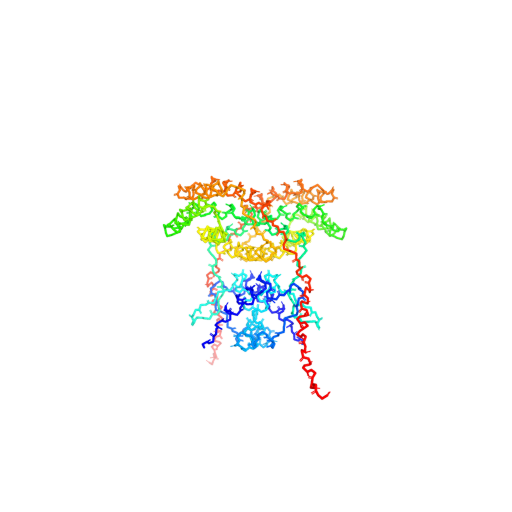1 GLU B CA 1
ATOM 2307 C C . GLU B 1 71 ? -13.648 4.141 10.273 1 96 71 GLU B C 1
ATOM 2309 O O . GLU B 1 71 ? -12.484 4.172 10.68 1 96 71 GLU B O 1
ATOM 2314 N N . GLN B 1 72 ? -14.281 3.084 9.852 1 96.5 72 GLN B N 1
ATOM 2315 C CA . GLN B 1 72 ? -13.586 1.802 9.852 1 96.5 72 GLN B CA 1
ATOM 2316 C C . GLN B 1 72 ? -12.43 1.806 8.852 1 96.5 72 GLN B C 1
ATOM 2318 O O . GLN B 1 72 ? -11.336 1.318 9.148 1 96.5 72 GLN B O 1
ATOM 2323 N N . GLU B 1 73 ? -12.664 2.34 7.734 1 96.06 73 GLU B N 1
ATOM 2324 C CA . GLU B 1 73 ? -11.617 2.455 6.727 1 96.06 73 GLU B CA 1
ATOM 2325 C C . GLU B 1 73 ? -10.484 3.365 7.203 1 96.06 73 GLU B C 1
ATOM 2327 O O . GLU B 1 73 ? -9.312 3.082 6.965 1 96.06 73 GLU B O 1
ATOM 2332 N N . ALA B 1 74 ? -10.883 4.383 7.848 1 97.25 74 ALA B N 1
ATOM 2333 C CA . ALA B 1 74 ? -9.891 5.293 8.422 1 97.25 74 ALA B CA 1
ATOM 2334 C C . ALA B 1 74 ? -9.016 4.574 9.445 1 97.25 74 ALA B C 1
ATOM 2336 O O . ALA B 1 74 ? -7.789 4.73 9.438 1 97.25 74 ALA B O 1
ATOM 2337 N N . ALA B 1 75 ? -9.609 3.799 10.273 1 97.44 75 ALA B N 1
ATOM 2338 C CA . ALA B 1 75 ? -8.867 3.057 11.289 1 97.44 75 ALA B CA 1
ATOM 2339 C C . ALA B 1 75 ? -7.883 2.086 10.648 1 97.44 75 ALA B C 1
ATOM 2341 O O . ALA B 1 75 ? -6.777 1.884 11.156 1 97.44 75 ALA B O 1
ATOM 2342 N N . ASP B 1 76 ? -8.258 1.523 9.555 1 97.94 76 ASP B N 1
ATOM 2343 C CA . ASP B 1 76 ? -7.383 0.599 8.836 1 97.94 76 ASP B CA 1
ATOM 2344 C C . ASP B 1 76 ? -6.098 1.291 8.398 1 97.94 76 ASP B C 1
ATOM 2346 O O . ASP B 1 76 ? -5.027 0.678 8.391 1 97.94 76 ASP B O 1
ATOM 2350 N N . LEU B 1 77 ? -6.195 2.545 8.008 1 97.88 77 LEU B N 1
ATOM 2351 C CA . LEU B 1 77 ? -5.023 3.293 7.566 1 97.88 77 LEU B CA 1
ATOM 2352 C C . LEU B 1 77 ? -3.982 3.377 8.68 1 97.88 77 LEU B C 1
ATOM 2354 O O . LEU B 1 77 ?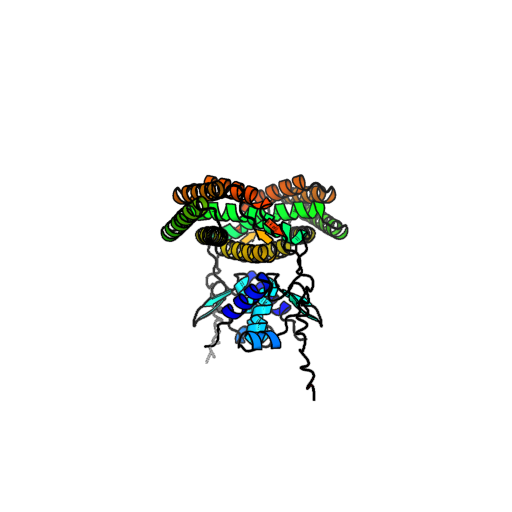 -2.789 3.182 8.438 1 97.88 77 LEU B O 1
ATOM 2358 N N . LEU B 1 78 ? -4.465 3.639 9.859 1 97.75 78 LEU B N 1
ATOM 2359 C CA . LEU B 1 78 ? -3.564 3.75 11 1 97.75 78 LEU B CA 1
ATOM 2360 C C . LEU B 1 78 ? -2.934 2.402 11.328 1 97.75 78 LEU B C 1
ATOM 2362 O O . LEU B 1 78 ? -1.737 2.324 11.617 1 97.75 78 LEU B O 1
ATOM 2366 N N . ASP B 1 79 ? -3.699 1.364 11.242 1 97.81 79 ASP B N 1
ATOM 2367 C CA . ASP B 1 79 ? -3.182 0.027 11.516 1 97.81 79 ASP B CA 1
ATOM 2368 C C . ASP B 1 79 ? -2.143 -0.381 10.469 1 97.81 79 ASP B C 1
ATOM 2370 O O . ASP B 1 79 ? -1.123 -0.985 10.805 1 97.81 79 ASP B O 1
ATOM 2374 N N . MET B 1 80 ? -2.398 -0.096 9.25 1 98.19 80 MET B N 1
ATOM 2375 C CA . MET B 1 80 ? -1.445 -0.39 8.18 1 98.19 80 MET B CA 1
ATOM 2376 C C . MET B 1 80 ? -0.138 0.365 8.398 1 98.19 80 MET B C 1
ATOM 2378 O O . MET B 1 80 ? 0.944 -0.213 8.281 1 98.19 80 MET B O 1
ATOM 2382 N N . ARG B 1 81 ? -0.23 1.618 8.695 1 97.75 81 ARG B N 1
ATOM 2383 C CA . ARG B 1 81 ? 0.97 2.408 8.961 1 97.75 81 ARG B CA 1
ATOM 2384 C C . ARG B 1 81 ? 1.766 1.826 10.125 1 97.75 81 ARG B C 1
ATOM 2386 O O . ARG B 1 81 ? 2.992 1.733 10.055 1 97.75 81 ARG B O 1
ATOM 2393 N N . ALA B 1 82 ? 1.079 1.439 11.172 1 97.81 82 ALA B N 1
ATOM 2394 C CA . ALA B 1 82 ? 1.722 0.923 12.383 1 97.81 82 ALA B CA 1
ATOM 2395 C C . ALA B 1 82 ? 2.49 -0.362 12.086 1 97.81 82 ALA B C 1
ATOM 2397 O O . ALA B 1 82 ? 3.443 -0.7 12.789 1 97.81 82 ALA B O 1
ATOM 2398 N N . LEU B 1 83 ? 2.094 -1.061 11.047 1 97.88 83 LEU B N 1
ATOM 2399 C CA . LEU B 1 83 ? 2.787 -2.283 10.656 1 97.88 83 LEU B CA 1
ATOM 2400 C C . LEU B 1 83 ? 3.963 -1.973 9.734 1 97.88 83 LEU B C 1
ATOM 2402 O O . LEU B 1 83 ? 5.031 -2.578 9.859 1 97.88 83 LEU B O 1
ATOM 2406 N N . LEU B 1 84 ? 3.811 -1.011 8.898 1 98.5 84 LEU B N 1
ATOM 2407 C CA . LEU B 1 84 ? 4.758 -0.817 7.805 1 98.5 84 LEU B CA 1
ATOM 2408 C C . LEU B 1 84 ? 5.883 0.125 8.227 1 98.5 84 LEU B C 1
ATOM 2410 O O . LEU B 1 84 ? 7.023 -0.023 7.773 1 98.5 84 LEU B O 1
ATOM 2414 N N . GLU B 1 85 ? 5.637 1.082 9.039 1 98.38 85 GLU B N 1
ATOM 2415 C CA . GLU B 1 85 ? 6.652 2.053 9.43 1 98.38 85 GLU B CA 1
ATOM 2416 C C . GLU B 1 85 ? 7.812 1.374 10.156 1 98.38 85 GLU B C 1
ATOM 2418 O O . GLU B 1 85 ? 8.977 1.653 9.875 1 98.38 85 GLU B O 1
ATOM 2423 N N . PRO B 1 86 ? 7.52 0.424 11.094 1 98.75 86 PRO B N 1
ATOM 2424 C CA . PRO B 1 86 ? 8.625 -0.295 11.727 1 98.75 86 PRO B CA 1
ATOM 2425 C C . PRO B 1 86 ? 9.477 -1.077 10.727 1 98.75 86 PRO B C 1
ATOM 2427 O O . PRO B 1 86 ? 10.695 -1.154 10.875 1 98.75 86 PRO B O 1
ATOM 2430 N N . LEU B 1 87 ? 8.812 -1.669 9.742 1 98.69 87 LEU B N 1
ATOM 2431 C CA . LEU B 1 87 ? 9.578 -2.32 8.68 1 98.69 87 LEU B CA 1
ATOM 2432 C C . LEU B 1 87 ? 10.492 -1.322 7.977 1 98.69 87 LEU B C 1
ATOM 2434 O O . LEU B 1 87 ? 11.656 -1.617 7.719 1 98.69 87 LEU B O 1
ATOM 2438 N N . GLY B 1 88 ? 9.945 -0.153 7.656 1 98.69 88 GLY B N 1
ATOM 2439 C CA . GLY B 1 88 ? 10.742 0.906 7.059 1 98.69 88 GLY B CA 1
ATOM 2440 C C . GLY B 1 88 ? 11.93 1.314 7.914 1 98.69 88 GLY B C 1
ATOM 2441 O O . GLY B 1 88 ? 13.031 1.514 7.398 1 98.69 88 GLY B O 1
ATOM 2442 N N . ALA B 1 89 ? 11.688 1.405 9.188 1 98.88 89 ALA B N 1
ATOM 2443 C CA . ALA B 1 89 ? 12.758 1.786 10.102 1 98.88 89 ALA B CA 1
ATOM 2444 C C . ALA B 1 89 ? 13.852 0.725 10.141 1 98.88 89 ALA B C 1
ATOM 2446 O O . ALA B 1 89 ? 15.047 1.052 10.164 1 98.88 89 ALA B O 1
ATOM 2447 N N . ALA B 1 90 ? 13.453 -0.513 10.188 1 98.88 90 ALA B N 1
ATOM 2448 C CA . ALA B 1 90 ? 14.422 -1.603 10.164 1 98.88 90 ALA B CA 1
ATOM 2449 C C . ALA B 1 90 ? 15.273 -1.555 8.891 1 98.88 90 ALA B C 1
ATOM 2451 O O . ALA B 1 90 ? 16.484 -1.735 8.945 1 98.88 90 ALA B O 1
ATOM 2452 N N . ARG B 1 91 ? 14.641 -1.323 7.746 1 98.75 91 ARG B N 1
ATOM 2453 C CA . ARG B 1 91 ? 15.375 -1.213 6.488 1 98.75 91 ARG B CA 1
ATOM 2454 C C . ARG B 1 91 ? 16.297 0.001 6.496 1 98.75 91 ARG B C 1
ATOM 2456 O O . ARG B 1 91 ? 17.422 -0.062 5.992 1 98.75 91 ARG B O 1
ATOM 2463 N N . ALA B 1 92 ? 15.781 1.079 7.031 1 98.81 92 ALA B N 1
ATOM 2464 C CA . ALA B 1 92 ? 16.594 2.291 7.113 1 98.81 92 ALA B CA 1
ATOM 2465 C C . ALA B 1 92 ? 17.875 2.037 7.887 1 98.81 92 ALA B C 1
ATOM 2467 O O . ALA B 1 92 ? 18.938 2.578 7.547 1 98.81 92 ALA B O 1
ATOM 2468 N N . ALA B 1 93 ? 17.812 1.215 8.93 1 98.81 93 ALA B N 1
ATOM 2469 C CA . ALA B 1 93 ? 19 0.896 9.727 1 98.81 93 ALA B CA 1
ATOM 2470 C C . ALA B 1 93 ? 20.062 0.204 8.875 1 98.81 93 ALA B C 1
ATOM 2472 O O . ALA B 1 93 ? 21.25 0.289 9.172 1 98.81 93 ALA B O 1
ATOM 2473 N N . GLN B 1 94 ? 19.625 -0.415 7.82 1 98.31 94 GLN B N 1
ATOM 2474 C CA . GLN B 1 94 ? 20.531 -1.197 6.988 1 98.31 94 GLN B CA 1
ATOM 2475 C C . GLN B 1 94 ? 20.938 -0.418 5.742 1 98.31 94 GLN B C 1
ATOM 2477 O O . GLN B 1 94 ? 22.016 -0.652 5.184 1 98.31 94 GLN B O 1
ATOM 2482 N N . ARG B 1 95 ? 20.125 0.521 5.348 1 98.38 95 ARG B N 1
ATOM 2483 C CA . ARG B 1 95 ? 20.266 0.996 3.975 1 98.38 95 ARG B CA 1
ATOM 2484 C C . ARG B 1 95 ? 20.484 2.504 3.938 1 98.38 95 ARG B C 1
ATOM 2486 O O . ARG B 1 95 ? 20.844 3.059 2.898 1 98.38 95 ARG B O 1
ATOM 2493 N N . ARG B 1 96 ? 20.312 3.168 5.031 1 98.31 96 ARG B N 1
ATOM 2494 C CA . ARG B 1 96 ? 20.359 4.629 5.047 1 98.31 96 ARG B CA 1
ATOM 2495 C C . ARG B 1 96 ? 21.719 5.145 4.602 1 98.31 96 ARG B C 1
ATOM 2497 O O . ARG B 1 96 ? 22.734 4.465 4.773 1 98.31 96 ARG B O 1
ATOM 2504 N N . THR B 1 97 ? 21.672 6.32 4.043 1 98.31 97 THR B N 1
ATOM 2505 C CA . THR B 1 97 ? 22.891 7.051 3.734 1 98.31 97 THR B CA 1
ATOM 2506 C C . THR B 1 97 ? 23.234 8.039 4.848 1 98.31 97 THR B C 1
ATOM 2508 O O . THR B 1 97 ? 22.406 8.289 5.734 1 98.31 97 THR B O 1
ATOM 2511 N N . GLU B 1 98 ? 24.422 8.562 4.742 1 98.31 98 GLU B N 1
ATOM 2512 C CA . GLU B 1 98 ? 24.812 9.609 5.688 1 98.31 98 GLU B CA 1
ATOM 2513 C C . GLU B 1 98 ? 23.938 10.852 5.531 1 98.31 98 GLU B C 1
ATOM 2515 O O . GLU B 1 98 ? 23.641 11.539 6.512 1 98.31 98 GLU B O 1
ATOM 2520 N N . ALA B 1 99 ? 23.5 11.102 4.336 1 98.62 99 ALA B N 1
ATOM 2521 C CA . ALA B 1 99 ? 22.625 12.242 4.09 1 98.62 99 ALA B CA 1
ATOM 2522 C C . ALA B 1 99 ? 21.281 12.062 4.793 1 98.62 99 ALA B C 1
ATOM 2524 O O . ALA B 1 99 ? 20.75 13.008 5.379 1 98.62 99 ALA B O 1
ATOM 2525 N N . HIS B 1 100 ? 20.781 10.852 4.785 1 98.62 100 HIS B N 1
ATOM 2526 C CA . HIS B 1 100 ? 19.547 10.57 5.516 1 98.62 100 HIS B CA 1
ATOM 2527 C C . HIS B 1 100 ? 19.719 10.828 7.008 1 98.62 100 HIS B C 1
ATOM 2529 O O . HIS B 1 100 ? 18.859 11.461 7.629 1 98.6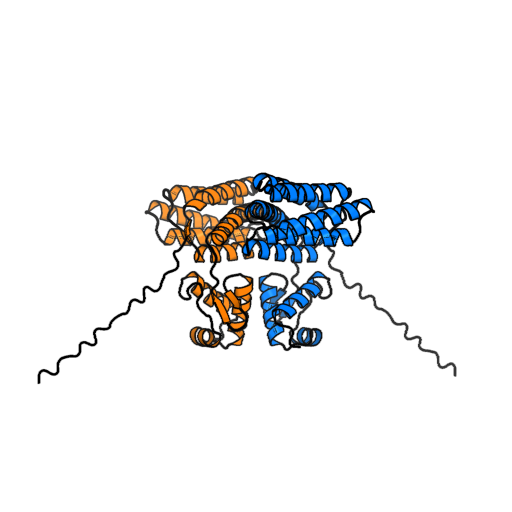2 100 HIS B O 1
ATOM 2535 N N . LEU B 1 101 ? 20.828 10.344 7.562 1 98.69 101 LEU B N 1
ATOM 2536 C CA . LEU B 1 101 ? 21.078 10.477 8.992 1 98.69 101 LEU B CA 1
ATOM 2537 C C . LEU B 1 101 ? 21.219 11.945 9.383 1 98.69 101 LEU B C 1
ATOM 2539 O O . LEU B 1 101 ? 20.719 12.359 10.43 1 98.69 101 LEU B O 1
ATOM 2543 N N . LYS B 1 102 ? 21.859 12.68 8.555 1 98.69 102 LYS B N 1
ATOM 2544 C CA . LYS B 1 102 ? 22.016 14.109 8.836 1 98.69 102 LYS B CA 1
ATOM 2545 C C . LYS B 1 102 ? 20.656 14.805 8.906 1 98.69 102 LYS B C 1
ATOM 2547 O O . LYS B 1 102 ? 20.406 15.57 9.836 1 98.69 102 LYS B O 1
ATOM 2552 N N . VAL B 1 103 ? 19.828 14.523 7.977 1 98.75 103 VAL B N 1
ATOM 2553 C CA . VAL B 1 103 ? 18.5 15.133 7.945 1 98.75 103 VAL B CA 1
ATOM 2554 C C . VAL B 1 103 ? 17.688 14.68 9.156 1 98.75 103 VAL B C 1
ATOM 2556 O O . VAL B 1 103 ? 17.078 15.492 9.844 1 98.75 103 VAL B O 1
ATOM 2559 N N . LEU B 1 104 ? 17.703 13.406 9.484 1 98.75 104 LEU B N 1
ATOM 2560 C CA . LEU B 1 104 ? 16.953 12.859 10.602 1 98.75 104 LEU B CA 1
ATOM 2561 C C . LEU B 1 104 ? 17.406 13.477 11.922 1 98.75 104 LEU B C 1
ATOM 2563 O O . LEU B 1 104 ? 16.578 13.883 12.734 1 98.75 104 LEU B O 1
ATOM 2567 N N . ARG B 1 105 ? 18.688 13.523 12.102 1 98.69 105 ARG B N 1
ATOM 2568 C CA . ARG B 1 105 ? 19.234 14.133 13.312 1 98.69 105 ARG B CA 1
ATOM 2569 C C . ARG B 1 105 ? 18.828 15.602 13.406 1 98.69 105 ARG B C 1
ATOM 2571 O O . ARG B 1 105 ? 18.5 16.094 14.484 1 98.69 105 ARG B O 1
ATOM 2578 N N . GLY B 1 106 ? 18.906 16.281 12.266 1 98.62 106 GLY B N 1
ATOM 2579 C CA . GLY B 1 106 ? 18.484 17.672 12.234 1 98.62 106 GLY B CA 1
ATOM 2580 C C . GLY B 1 106 ? 17.031 17.859 12.609 1 98.62 106 GLY B C 1
ATOM 2581 O O . GLY B 1 106 ? 16.688 18.766 13.383 1 98.62 106 GLY B O 1
ATOM 2582 N N . LEU B 1 107 ? 16.156 17.016 12.117 1 98.12 107 LEU B N 1
ATOM 2583 C CA . LEU B 1 107 ? 14.734 17.078 12.43 1 98.12 107 LEU B CA 1
ATOM 2584 C C . LEU B 1 107 ? 14.492 16.812 13.906 1 98.12 107 LEU B C 1
ATOM 2586 O O . LEU B 1 107 ? 13.68 17.5 14.539 1 98.12 107 LEU B O 1
ATOM 2590 N N . VAL B 1 108 ? 15.18 15.82 14.461 1 98.06 108 VAL B N 1
ATOM 2591 C CA . VAL B 1 108 ? 15.016 15.484 15.875 1 98.06 108 VAL B CA 1
ATOM 2592 C C . VAL B 1 108 ? 15.469 16.656 16.75 1 98.06 108 VAL B C 1
ATOM 2594 O O . VAL B 1 108 ? 14.797 17.016 17.703 1 98.06 108 VAL B O 1
ATOM 2597 N N . ARG B 1 109 ? 16.625 17.219 16.344 1 97.5 109 ARG B N 1
ATOM 2598 C CA . ARG B 1 109 ? 17.141 18.375 17.094 1 97.5 109 ARG B CA 1
ATOM 2599 C C . ARG B 1 109 ? 16.125 19.516 17.078 1 97.5 109 ARG B C 1
ATOM 2601 O O . ARG B 1 109 ? 15.797 20.078 18.125 1 97.5 109 ARG B O 1
ATOM 2608 N N . LEU B 1 110 ? 15.609 19.875 15.938 1 96.19 110 LEU B N 1
ATOM 2609 C CA . LEU B 1 110 ? 14.633 20.938 15.797 1 96.19 110 LEU B CA 1
ATOM 2610 C C . LEU B 1 110 ? 13.359 20.609 16.562 1 96.19 110 LEU B C 1
ATOM 2612 O O . LEU B 1 110 ? 12.781 21.484 17.219 1 96.19 110 LEU B O 1
ATOM 2616 N N . GLY B 1 111 ? 12.961 19.344 16.469 1 95.62 111 GLY B N 1
ATOM 2617 C CA . GLY B 1 111 ? 11.773 18.922 17.188 1 95.62 111 GLY B CA 1
ATOM 2618 C C . GLY B 1 111 ? 11.93 19.016 18.703 1 95.62 111 GLY B C 1
ATOM 2619 O O . GLY B 1 111 ? 11.023 19.484 19.391 1 95.62 111 GLY B O 1
ATOM 2620 N N . GLN B 1 112 ? 13.023 18.609 19.188 1 95.06 112 GLN B N 1
ATOM 2621 C CA . GLN B 1 112 ? 13.305 18.703 20.609 1 95.06 112 GLN B CA 1
ATOM 2622 C C . GLN B 1 112 ? 13.312 20.156 21.078 1 95.06 112 GLN B C 1
ATOM 2624 O O . GLN B 1 112 ? 12.773 20.484 22.141 1 95.06 112 GLN B O 1
ATOM 2629 N N . GLU B 1 113 ? 13.898 21 20.312 1 94.25 113 GLU B N 1
ATOM 2630 C CA . GLU B 1 113 ? 13.938 22.422 20.625 1 94.25 113 GLU B CA 1
ATOM 2631 C C . GLU B 1 113 ? 12.539 23.016 20.688 1 94.25 113 GLU B C 1
ATOM 2633 O O . GLU B 1 113 ? 12.195 23.719 21.641 1 94.25 113 GLU B O 1
ATOM 2638 N N . ARG B 1 114 ? 11.766 22.672 19.719 1 92.69 114 ARG B N 1
ATOM 2639 C CA . ARG B 1 114 ? 10.406 23.219 19.656 1 92.69 114 ARG B CA 1
ATOM 2640 C C . ARG B 1 114 ? 9.531 22.625 20.75 1 92.69 114 ARG B C 1
ATOM 2642 O O . ARG B 1 114 ? 8.648 23.312 21.281 1 92.69 114 ARG B O 1
ATOM 2649 N N . ALA B 1 115 ? 9.727 21.406 21.016 1 92.62 115 ALA B N 1
ATOM 2650 C CA . ALA B 1 115 ? 8.953 20.734 22.062 1 92.62 115 ALA B CA 1
ATOM 2651 C C . ALA B 1 115 ? 9.18 21.375 23.422 1 92.62 115 ALA B C 1
ATOM 2653 O O . ALA B 1 115 ? 8.258 21.453 24.234 1 92.62 115 ALA B O 1
ATOM 2654 N N . ARG B 1 116 ? 10.344 21.859 23.703 1 90.06 116 ARG B N 1
ATOM 2655 C CA . ARG B 1 116 ? 10.68 22.5 24.969 1 90.06 116 ARG B CA 1
ATOM 2656 C C . ARG B 1 116 ? 10.039 23.875 25.078 1 90.06 116 ARG B C 1
ATOM 2658 O O . ARG B 1 116 ? 9.75 24.344 26.172 1 90.06 116 ARG B O 1
ATOM 2665 N N . GLY B 1 117 ? 9.789 24.516 23.969 1 83.75 117 GLY B N 1
ATOM 2666 C CA . GLY B 1 117 ? 9.195 25.844 23.953 1 83.75 117 GLY B CA 1
ATOM 2667 C C . GLY B 1 117 ? 7.68 25.828 23.906 1 83.75 117 GLY B C 1
ATOM 2668 O O . GLY B 1 117 ? 7.047 26.859 23.688 1 83.75 117 GLY B O 1
ATOM 2669 N N . GLY B 1 118 ? 6.973 24.703 24.234 1 73.06 118 GLY B N 1
ATOM 2670 C CA . GLY B 1 118 ? 5.527 24.594 24.328 1 73.06 118 GLY B CA 1
ATOM 2671 C C . GLY B 1 118 ? 4.883 24.109 23.047 1 73.06 118 GLY B C 1
ATOM 2672 O O . GLY B 1 118 ? 3.664 23.922 22.984 1 73.06 118 GLY B O 1
ATOM 2673 N N . GLY B 1 119 ? 5.582 23.734 22.094 1 66 119 GLY B N 1
ATOM 2674 C CA . GLY B 1 119 ? 5.098 22.938 20.969 1 66 119 GLY B CA 1
ATOM 2675 C C . GLY B 1 119 ? 4.145 23.703 20.062 1 66 119 GLY B C 1
ATOM 2676 O O . GLY B 1 119 ? 3.977 24.922 20.219 1 66 119 GLY B O 1
ATOM 2677 N N . GLY B 1 120 ? 3.713 23.688 18.812 1 70.5 120 GLY B N 1
ATOM 2678 C CA . GLY B 1 120 ? 2.723 24.234 17.891 1 70.5 120 GLY B CA 1
ATOM 2679 C C . GLY B 1 120 ? 2.695 23.531 16.547 1 70.5 120 GLY B C 1
ATOM 2680 O O . GLY B 1 120 ? 3.141 22.391 16.438 1 70.5 120 GLY B O 1
ATOM 2681 N N . GLU B 1 121 ? 2.047 24.141 15.625 1 70.19 121 GLU B N 1
ATOM 2682 C CA . GLU B 1 121 ? 1.871 23.672 14.25 1 70.19 121 GLU B CA 1
ATOM 2683 C C . GLU B 1 121 ? 3.203 23.25 13.633 1 70.19 121 GLU B C 1
ATOM 2685 O O . GLU B 1 121 ? 3.266 22.297 12.867 1 70.19 121 GLU B O 1
ATOM 2690 N N . ASP B 1 122 ? 4.141 23.719 14.188 1 82.62 122 ASP B N 1
ATOM 2691 C CA . ASP B 1 122 ? 5.484 23.438 13.68 1 82.62 122 ASP B CA 1
ATOM 2692 C C . ASP B 1 122 ? 5.922 22.031 14.055 1 82.62 122 ASP B C 1
ATOM 2694 O O . ASP B 1 122 ? 6.547 21.328 13.25 1 82.62 122 ASP B O 1
ATOM 2698 N N . LEU B 1 123 ? 5.414 21.594 15.164 1 87.31 123 LEU B N 1
ATOM 2699 C CA . LEU B 1 123 ? 5.836 20.266 15.625 1 87.31 123 LEU B CA 1
ATOM 2700 C C . LEU B 1 123 ? 5.172 19.172 14.797 1 87.31 123 LEU B C 1
ATOM 2702 O O . LEU B 1 123 ? 5.793 18.141 14.508 1 87.31 123 LEU B O 1
ATOM 2706 N N . ARG B 1 124 ? 4 19.516 14.383 1 85.25 124 ARG B N 1
ATOM 2707 C CA . ARG B 1 124 ? 3.287 18.562 13.547 1 85.25 124 ARG B CA 1
ATOM 2708 C C . ARG B 1 124 ? 3.979 18.391 12.203 1 85.25 124 ARG B C 1
ATOM 2710 O O . ARG B 1 124 ? 4.164 17.266 11.734 1 85.25 124 ARG B O 1
ATOM 2717 N N . SER B 1 125 ? 4.367 19.5 11.625 1 90.31 125 SER B N 1
ATOM 2718 C CA . SER B 1 125 ? 5.059 19.453 10.344 1 90.31 125 SER B CA 1
ATOM 2719 C C . SER B 1 125 ? 6.395 18.719 10.461 1 90.31 125 SER B C 1
ATOM 2721 O O . SER B 1 125 ? 6.75 17.922 9.594 1 90.31 125 SER B O 1
ATOM 2723 N N . LEU B 1 126 ? 7.07 18.922 11.531 1 93.62 126 LEU B N 1
ATOM 2724 C CA . LEU B 1 126 ? 8.344 18.266 11.773 1 93.62 126 LEU B CA 1
ATOM 2725 C C . LEU B 1 126 ? 8.156 16.75 11.914 1 93.62 126 LEU B C 1
ATOM 2727 O O . LEU B 1 126 ? 8.969 15.977 11.414 1 93.62 126 LEU B O 1
ATOM 2731 N N . GLY B 1 127 ? 7.094 16.391 12.602 1 93.5 127 GLY B N 1
ATOM 2732 C CA . GLY B 1 127 ? 6.785 14.969 12.719 1 93.5 127 GLY B CA 1
ATOM 2733 C C . GLY B 1 127 ? 6.543 14.297 11.375 1 93.5 127 GLY B C 1
ATOM 2734 O O . GLY B 1 127 ? 7.035 13.195 11.133 1 93.5 127 GLY B O 1
ATOM 2735 N N . GLY B 1 128 ? 5.848 14.984 10.523 1 93.5 128 GLY B N 1
ATOM 2736 C CA . GLY B 1 128 ? 5.629 14.492 9.172 1 93.5 128 GLY B CA 1
ATOM 2737 C C . GLY B 1 128 ? 6.914 14.328 8.383 1 93.5 128 GLY B C 1
ATOM 2738 O O . GLY B 1 128 ? 7.129 13.289 7.75 1 93.5 128 GLY B O 1
ATOM 2739 N N . TRP B 1 129 ? 7.723 15.312 8.469 1 95.5 129 TRP B N 1
ATOM 2740 C CA . TRP B 1 129 ? 9 15.273 7.758 1 95.5 129 TRP B CA 1
ATOM 2741 C C . TRP B 1 129 ? 9.883 14.148 8.281 1 95.5 129 TRP B C 1
ATOM 2743 O O . TRP B 1 129 ? 10.586 13.492 7.516 1 95.5 129 TRP B O 1
ATOM 2753 N N . PHE B 1 130 ? 9.82 13.945 9.633 1 98.06 130 PHE B N 1
ATOM 2754 C CA . PHE B 1 130 ? 10.586 12.859 10.234 1 98.06 130 PHE B CA 1
ATOM 2755 C C . PHE B 1 130 ? 10.195 11.516 9.625 1 98.06 130 PHE B C 1
ATOM 2757 O O . PHE B 1 130 ? 11.055 10.781 9.148 1 98.06 130 PHE B O 1
ATOM 2764 N N . HIS B 1 131 ? 8.914 11.219 9.555 1 97.38 131 HIS B N 1
ATOM 2765 C CA . HIS B 1 131 ? 8.445 9.93 9.062 1 97.38 131 HIS B CA 1
ATOM 2766 C C . HIS B 1 131 ? 8.672 9.797 7.559 1 97.38 131 HIS B C 1
ATOM 2768 O O . HIS B 1 131 ? 8.961 8.711 7.062 1 97.38 131 HIS B O 1
ATOM 2774 N N . GLU B 1 132 ? 8.594 10.93 6.848 1 96.88 132 GLU B N 1
ATOM 2775 C CA . GLU B 1 132 ? 8.883 10.914 5.418 1 96.88 132 GLU B CA 1
ATOM 2776 C C . GLU B 1 132 ? 10.352 10.586 5.156 1 96.88 132 GLU B C 1
ATOM 2778 O O . GLU B 1 132 ? 10.664 9.75 4.305 1 96.88 132 GLU B O 1
ATOM 2783 N N . THR B 1 133 ? 11.188 11.227 5.914 1 98.44 133 THR B N 1
ATOM 2784 C CA . THR B 1 133 ? 12.625 10.992 5.758 1 98.44 133 THR B CA 1
ATOM 2785 C C . THR B 1 133 ? 12.977 9.562 6.145 1 98.44 133 THR B C 1
ATOM 2787 O O . THR B 1 133 ? 13.773 8.906 5.465 1 98.44 133 THR B O 1
ATOM 2790 N N . LEU B 1 134 ? 12.391 9.086 7.223 1 98.62 134 LEU B N 1
ATOM 2791 C CA . LEU B 1 134 ? 12.625 7.715 7.66 1 98.62 134 LEU B CA 1
ATOM 2792 C C . LEU B 1 134 ? 12.18 6.719 6.59 1 98.62 134 LEU B C 1
ATOM 2794 O O . LEU B 1 134 ? 12.883 5.746 6.309 1 98.62 134 LEU B O 1
ATOM 2798 N N . ALA B 1 135 ? 11.023 6.934 5.992 1 98.38 135 ALA B N 1
ATOM 2799 C CA . ALA B 1 135 ? 10.539 6.086 4.91 1 98.38 135 ALA B CA 1
ATOM 2800 C C . ALA B 1 135 ? 11.5 6.094 3.729 1 98.38 135 ALA B C 1
ATOM 2802 O O . ALA B 1 135 ? 11.805 5.043 3.158 1 98.38 135 ALA B O 1
ATOM 2803 N N . GLN B 1 136 ? 12 7.254 3.387 1 98.31 136 GLN B N 1
ATOM 2804 C CA . GLN B 1 136 ? 12.961 7.371 2.293 1 98.31 136 GLN B CA 1
ATOM 2805 C C . GLN B 1 136 ? 14.25 6.621 2.611 1 98.31 136 GLN B C 1
ATOM 2807 O O . GLN B 1 136 ? 14.828 5.965 1.738 1 98.31 136 GLN B O 1
ATOM 2812 N N . ALA B 1 137 ? 14.633 6.688 3.809 1 98.69 137 ALA B N 1
ATOM 2813 C CA . ALA B 1 137 ? 15.875 6.062 4.246 1 98.69 137 ALA B CA 1
ATOM 2814 C C . ALA B 1 137 ? 15.773 4.543 4.188 1 98.69 137 ALA B C 1
ATOM 2816 O O . ALA B 1 137 ? 16.797 3.844 4.25 1 98.69 137 ALA B O 1
ATOM 2817 N N . SER B 1 138 ? 14.57 4.012 4.137 1 98.56 138 SER B N 1
ATOM 2818 C CA . SER B 1 138 ? 14.383 2.57 4.035 1 98.56 138 SER B CA 1
ATOM 2819 C C . SER B 1 138 ? 14.992 2.02 2.75 1 98.56 138 SER B C 1
ATOM 2821 O O . SER B 1 138 ? 15.227 0.815 2.633 1 98.56 138 SER B O 1
ATOM 2823 N N . GLY B 1 139 ? 15.125 2.926 1.764 1 97.62 139 GLY B N 1
ATOM 2824 C CA . GLY B 1 139 ? 15.656 2.494 0.481 1 97.62 139 GLY B CA 1
ATOM 2825 C C . GLY B 1 139 ? 14.727 1.563 -0.27 1 97.62 139 GLY B C 1
ATOM 2826 O O . GLY B 1 139 ? 15.148 0.86 -1.189 1 97.62 139 GLY B O 1
ATOM 2827 N N . SER B 1 140 ? 13.555 1.446 0.114 1 97.5 140 SER B N 1
ATOM 2828 C CA . SER B 1 140 ? 12.523 0.643 -0.54 1 97.5 140 SER B CA 1
ATOM 2829 C C . SER B 1 140 ? 11.492 1.524 -1.241 1 97.5 140 SER B C 1
ATOM 2831 O O . SER B 1 140 ? 10.617 2.1 -0.594 1 97.5 140 SER B O 1
ATOM 2833 N N . PRO B 1 141 ? 11.555 1.563 -2.549 1 95.38 141 PRO B N 1
ATOM 2834 C CA . PRO B 1 141 ? 10.594 2.396 -3.268 1 95.38 141 PRO B CA 1
ATOM 2835 C C . PRO B 1 141 ? 9.141 2.008 -2.973 1 95.38 141 PRO B C 1
ATOM 2837 O O . PRO B 1 141 ? 8.289 2.883 -2.805 1 95.38 141 PRO B O 1
ATOM 2840 N N . ALA B 1 142 ? 8.891 0.77 -2.848 1 95.56 142 ALA B N 1
ATOM 2841 C CA . ALA B 1 142 ? 7.531 0.314 -2.568 1 95.56 142 ALA B CA 1
ATOM 2842 C C . ALA B 1 142 ? 7.066 0.779 -1.19 1 95.56 142 ALA B C 1
ATOM 2844 O O . ALA B 1 142 ? 5.953 1.291 -1.043 1 95.56 142 ALA B O 1
ATOM 2845 N N . LEU B 1 143 ? 7.902 0.642 -0.191 1 96.81 143 LEU B N 1
ATOM 2846 C CA . LEU B 1 143 ? 7.566 1.082 1.159 1 96.81 143 LEU B CA 1
ATOM 2847 C C . LEU B 1 143 ? 7.402 2.598 1.212 1 96.81 143 LEU B C 1
ATOM 2849 O O . LEU B 1 143 ? 6.449 3.102 1.806 1 96.81 143 LEU B O 1
ATOM 2853 N N . THR B 1 144 ? 8.375 3.275 0.566 1 97.12 144 THR B N 1
ATOM 2854 C CA . THR B 1 144 ? 8.336 4.734 0.561 1 97.12 144 THR B CA 1
ATOM 2855 C C . THR B 1 144 ? 7.043 5.234 -0.081 1 97.12 144 THR B C 1
ATOM 2857 O O . THR B 1 144 ? 6.359 6.094 0.478 1 97.12 144 THR B O 1
ATOM 2860 N N . ALA B 1 145 ? 6.691 4.641 -1.172 1 94.12 145 ALA B N 1
ATOM 2861 C CA . ALA B 1 145 ? 5.484 5.055 -1.88 1 94.12 145 ALA B CA 1
ATOM 2862 C C . ALA B 1 145 ? 4.234 4.777 -1.046 1 94.12 145 ALA B C 1
ATOM 2864 O O . ALA B 1 145 ? 3.359 5.637 -0.921 1 94.12 145 ALA B O 1
ATOM 2865 N N . LEU B 1 146 ? 4.191 3.668 -0.466 1 95.88 146 LEU B N 1
ATOM 2866 C CA . LEU B 1 146 ? 3.02 3.279 0.309 1 95.88 146 LEU B CA 1
ATOM 2867 C C . LEU B 1 146 ? 2.896 4.129 1.569 1 95.88 146 LEU B C 1
ATOM 2869 O O . LEU B 1 146 ? 1.808 4.609 1.896 1 95.88 146 LEU B O 1
ATOM 2873 N N . LEU B 1 147 ? 3.963 4.289 2.24 1 97.25 147 LEU B N 1
ATOM 2874 C CA . LEU B 1 147 ? 3.922 5.082 3.463 1 97.25 147 LEU B CA 1
ATOM 2875 C C . LEU B 1 147 ? 3.562 6.531 3.158 1 97.25 147 LEU B C 1
ATOM 2877 O O . LEU B 1 147 ? 2.877 7.188 3.945 1 97.25 147 LEU B O 1
ATOM 2881 N N . THR B 1 148 ? 4.016 7.035 2.023 1 95.25 148 THR B N 1
ATOM 2882 C CA . THR B 1 148 ? 3.633 8.375 1.59 1 95.25 148 THR B CA 1
ATOM 2883 C C . THR B 1 148 ? 2.131 8.453 1.334 1 95.25 148 THR B C 1
ATOM 2885 O O . THR B 1 148 ? 1.461 9.375 1.799 1 95.25 148 THR B O 1
ATOM 2888 N N . GLN B 1 149 ? 1.618 7.504 0.691 1 94.25 149 GLN B N 1
ATOM 2889 C CA . GLN B 1 149 ? 0.185 7.461 0.418 1 94.25 149 GLN B CA 1
ATOM 2890 C C . GLN B 1 149 ? -0.62 7.383 1.711 1 94.25 149 GLN B C 1
ATOM 2892 O O . GLN B 1 149 ? -1.625 8.078 1.868 1 94.25 149 GLN B O 1
ATOM 2897 N N . LEU B 1 150 ? -0.206 6.523 2.598 1 96.62 150 LEU B N 1
ATOM 2898 C CA . LEU B 1 150 ? -0.874 6.387 3.889 1 96.62 150 LEU B CA 1
ATOM 2899 C C . LEU B 1 150 ? -0.857 7.711 4.648 1 96.62 150 LEU B C 1
ATOM 2901 O O . LEU B 1 150 ? -1.864 8.102 5.246 1 96.62 150 LEU B O 1
ATOM 2905 N N . ARG B 1 151 ? 0.271 8.406 4.613 1 95.69 151 ARG B N 1
ATOM 2906 C CA . ARG B 1 151 ? 0.385 9.68 5.309 1 95.69 151 ARG B CA 1
ATOM 2907 C C . ARG B 1 151 ? -0.612 10.695 4.758 1 95.69 151 ARG B C 1
ATOM 2909 O O . ARG B 1 151 ? -1.225 11.445 5.52 1 95.69 151 ARG B O 1
ATOM 2916 N N . HIS B 1 152 ? -0.786 10.711 3.459 1 95.81 152 HIS B N 1
ATOM 2917 C CA . HIS B 1 152 ? -1.75 11.625 2.855 1 95.81 152 HIS B CA 1
ATOM 2918 C C . HIS B 1 152 ? -3.174 11.289 3.287 1 95.81 152 HIS B C 1
ATOM 2920 O O . HIS B 1 152 ? -3.947 12.18 3.641 1 95.81 152 HIS B O 1
ATOM 2926 N N . LYS B 1 153 ? -3.494 10.047 3.289 1 97.12 153 LYS B N 1
ATOM 2927 C CA . LYS B 1 153 ? -4.852 9.641 3.643 1 97.12 153 LYS B CA 1
ATOM 2928 C C . LYS B 1 153 ? -5.125 9.875 5.125 1 97.12 153 LYS B C 1
ATOM 2930 O O . LYS B 1 153 ? -6.227 1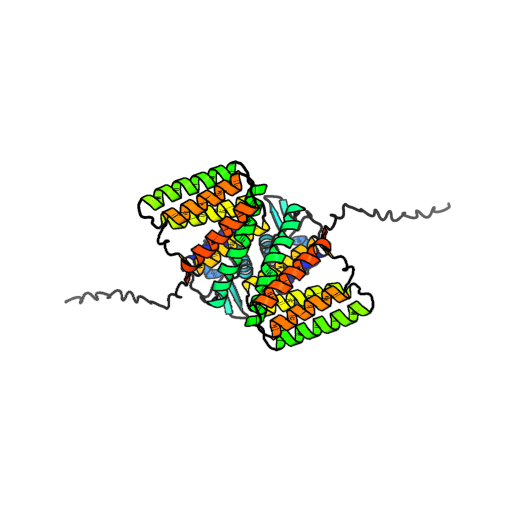0.281 5.5 1 97.12 153 LYS B O 1
ATOM 2935 N N . ILE B 1 154 ? -4.129 9.594 5.871 1 96.75 154 ILE B N 1
ATOM 2936 C CA . ILE B 1 154 ? -4.277 9.82 7.305 1 96.75 154 ILE B CA 1
ATOM 2937 C C . ILE B 1 154 ? -4.422 11.32 7.574 1 96.75 154 ILE B C 1
ATOM 2939 O O . ILE B 1 154 ? -5.246 11.727 8.398 1 96.75 154 ILE B O 1
ATOM 2943 N N . ALA B 1 155 ? -3.637 12.172 6.891 1 95.69 155 ALA B N 1
ATOM 2944 C CA . ALA B 1 155 ? -3.779 13.625 7.023 1 95.69 155 ALA B CA 1
ATOM 2945 C C . ALA B 1 155 ? -5.156 14.086 6.562 1 95.69 155 ALA B C 1
ATOM 2947 O O . ALA B 1 155 ? -5.695 15.07 7.074 1 95.69 155 ALA B O 1
ATOM 2948 N N . TRP B 1 156 ? -5.688 13.391 5.633 1 96.69 156 TRP B N 1
ATOM 2949 C CA . TRP B 1 156 ? -7.02 13.664 5.105 1 96.69 156 TRP B CA 1
ATOM 2950 C C . TRP B 1 156 ? -8.094 13.344 6.141 1 96.69 156 TRP B C 1
ATOM 2952 O O . TRP B 1 156 ? -9.008 14.148 6.363 1 96.69 156 TRP B O 1
ATOM 2962 N N . MET B 1 157 ? -7.941 12.289 6.879 1 96.94 157 MET B N 1
ATOM 2963 C CA . MET B 1 157 ? -9.023 11.734 7.684 1 96.94 157 MET B CA 1
ATOM 2964 C C . MET B 1 157 ? -8.891 12.156 9.141 1 96.94 157 MET B C 1
ATOM 2966 O O . MET B 1 157 ? -9.875 12.133 9.891 1 96.94 157 MET B O 1
ATOM 2970 N N . TYR B 1 158 ? -7.668 12.539 9.5 1 96.25 158 TYR B N 1
ATOM 2971 C CA . TYR B 1 158 ? -7.438 12.734 10.93 1 96.25 158 TYR B CA 1
ATOM 2972 C C . TYR B 1 158 ? -6.809 14.102 11.203 1 96.25 158 TYR B C 1
ATOM 2974 O O . TYR B 1 158 ? -5.992 14.578 10.414 1 96.25 158 TYR B O 1
ATOM 2982 N N . ALA B 1 159 ? -7.211 14.648 12.258 1 93.81 159 ALA B N 1
ATOM 2983 C CA . ALA B 1 159 ? -6.414 15.664 12.953 1 93.81 159 ALA B CA 1
ATOM 2984 C C . ALA B 1 159 ? -5.531 15.031 14.023 1 93.81 159 ALA B C 1
ATOM 2986 O O . ALA B 1 159 ? -5.949 14.094 14.711 1 93.81 159 ALA B O 1
ATOM 2987 N N . VAL B 1 160 ? -4.324 15.516 14.094 1 91.5 160 VAL B N 1
ATOM 2988 C CA . VAL B 1 160 ? -3.406 14.953 15.078 1 91.5 160 VAL B CA 1
ATOM 2989 C C . VAL B 1 160 ? -3.23 15.93 16.234 1 91.5 160 VAL B C 1
ATOM 2991 O O . VAL B 1 160 ? -2.785 17.062 16.047 1 91.5 160 VAL B O 1
ATOM 2994 N N . GLU B 1 161 ? -3.602 15.438 17.375 1 89.44 161 GLU B N 1
ATOM 2995 C CA . GLU B 1 161 ? -3.451 16.234 18.578 1 89.44 161 GLU B CA 1
ATOM 2996 C C . GLU B 1 161 ? -1.999 16.266 19.047 1 89.44 161 GLU B C 1
ATOM 2998 O O . GLU B 1 161 ? -1.25 15.312 18.812 1 89.44 161 GLU B O 1
ATOM 3003 N N . GLN B 1 162 ? -1.669 17.312 19.672 1 85.06 162 GLN B N 1
ATOM 3004 C CA . GLN B 1 162 ? -0.347 17.391 20.281 1 85.06 162 GLN B CA 1
ATOM 3005 C C . GLN B 1 162 ? -0.232 16.422 21.453 1 85.06 162 GLN B C 1
ATOM 3007 O O . GLN B 1 162 ? -1.154 16.297 22.266 1 85.06 162 GLN B O 1
ATOM 3012 N N . PRO B 1 163 ? 0.843 15.758 21.422 1 85 163 PRO B N 1
ATOM 3013 C CA . PRO B 1 163 ? 1.012 14.883 22.594 1 85 163 PRO B CA 1
ATOM 3014 C C . PRO B 1 163 ? 1.075 15.648 23.906 1 85 163 PRO B C 1
ATOM 3016 O O . PRO B 1 163 ? 1.511 16.797 23.938 1 85 163 PRO B O 1
ATOM 3019 N N . GLU B 1 164 ? 0.581 14.938 24.906 1 81.69 164 GLU B N 1
ATOM 3020 C CA . GLU B 1 164 ? 0.638 15.531 26.234 1 81.69 164 GLU B CA 1
ATOM 3021 C C . GLU B 1 164 ? 2.076 15.828 26.641 1 81.69 164 GLU B C 1
ATOM 3023 O O . GLU B 1 164 ? 2.336 16.812 27.344 1 81.69 164 GLU B O 1
ATOM 3028 N N . ARG B 1 165 ? 2.965 15.023 26.234 1 88.12 165 ARG B N 1
ATOM 3029 C CA . ARG B 1 165 ? 4.387 15.172 26.516 1 88.12 165 ARG B CA 1
ATOM 3030 C C . ARG B 1 165 ? 5.211 15.195 25.234 1 88.12 165 ARG B C 1
ATOM 3032 O O . ARG B 1 165 ? 5.902 14.227 24.922 1 88.12 165 ARG B O 1
ATOM 3039 N N . PRO B 1 166 ? 5.238 16.328 24.609 1 91.5 166 PRO B N 1
ATOM 3040 C CA . PRO B 1 166 ? 5.938 16.438 23.328 1 91.5 166 PRO B CA 1
ATOM 3041 C C . PRO B 1 166 ? 7.43 16.125 23.453 1 91.5 166 PRO B C 1
ATOM 3043 O O . PRO B 1 166 ? 8.023 15.578 22.516 1 91.5 166 PRO B O 1
ATOM 3046 N N . VAL B 1 167 ? 7.984 16.438 24.516 1 93 167 VAL B N 1
ATOM 3047 C CA . VAL B 1 167 ? 9.406 16.188 24.75 1 93 167 VAL B CA 1
ATOM 3048 C C . VAL B 1 167 ? 9.672 14.68 24.703 1 93 167 VAL B C 1
ATOM 3050 O O . VAL B 1 167 ? 10.656 14.242 24.094 1 93 167 VAL B O 1
ATOM 3053 N N . GLU B 1 168 ? 8.812 13.914 25.25 1 93.56 168 GLU B N 1
ATOM 3054 C CA . GLU B 1 168 ? 8.969 12.461 25.25 1 93.56 168 GLU B CA 1
ATOM 3055 C C . GLU B 1 168 ? 8.82 11.891 23.844 1 93.56 168 GLU B C 1
ATOM 3057 O O . GLU B 1 168 ? 9.539 10.961 23.469 1 93.56 168 GLU B O 1
ATOM 3062 N N . ALA B 1 169 ? 7.914 12.414 23.141 1 93.81 169 ALA B N 1
ATOM 3063 C CA . ALA B 1 169 ? 7.703 11.945 21.781 1 93.81 169 ALA B CA 1
ATOM 3064 C C . ALA B 1 169 ? 8.945 12.172 20.922 1 93.81 169 ALA B C 1
ATOM 3066 O O . ALA B 1 169 ? 9.312 11.32 20.109 1 93.81 169 ALA B O 1
ATOM 3067 N N . TRP B 1 170 ? 9.602 13.258 21.078 1 95.69 170 TRP B N 1
ATOM 3068 C CA . TRP B 1 170 ? 10.781 13.562 20.266 1 95.69 170 TRP B CA 1
ATOM 3069 C C . TRP B 1 170 ? 12.008 12.844 20.828 1 95.69 170 TRP B C 1
ATOM 3071 O O . TRP B 1 170 ? 12.961 12.578 20.094 1 95.69 170 TRP B O 1
ATOM 3081 N N . ALA B 1 171 ? 11.984 12.555 22.125 1 96.5 171 ALA B N 1
ATOM 3082 C CA . ALA B 1 171 ? 13.016 11.664 22.656 1 96.5 171 ALA B CA 1
ATOM 3083 C C . ALA B 1 171 ? 12.922 10.281 22.016 1 96.5 171 ALA B C 1
ATOM 3085 O O . ALA B 1 171 ? 13.938 9.664 21.719 1 96.5 171 ALA B O 1
ATOM 3086 N N . GLU B 1 172 ? 11.727 9.797 21.844 1 97.12 172 GLU B N 1
ATOM 3087 C CA . GLU B 1 172 ? 11.5 8.523 21.172 1 97.12 172 GLU B CA 1
ATOM 3088 C C . GLU B 1 172 ? 12.031 8.547 19.75 1 97.12 172 GLU B C 1
ATOM 3090 O O . GLU B 1 172 ? 12.688 7.605 19.297 1 97.12 172 GLU B O 1
ATOM 3095 N N . ARG B 1 173 ? 11.766 9.633 19.047 1 97.81 173 ARG B N 1
ATOM 3096 C CA . ARG B 1 173 ? 12.266 9.766 17.688 1 97.81 173 ARG B CA 1
ATOM 3097 C C . ARG B 1 173 ? 13.789 9.797 17.672 1 97.81 173 ARG B C 1
ATOM 3099 O O . ARG B 1 173 ? 14.414 9.242 16.766 1 97.81 173 ARG B O 1
ATOM 3106 N N . GLY B 1 174 ? 14.336 10.453 18.656 1 98.62 174 GLY B N 1
ATOM 3107 C CA . GLY B 1 174 ? 15.781 10.422 18.797 1 98.62 174 GLY B CA 1
ATOM 3108 C C . GLY B 1 174 ? 16.328 9.023 18.969 1 98.62 174 GLY B C 1
ATOM 3109 O O . GLY B 1 174 ? 17.359 8.672 18.375 1 98.62 174 GLY B O 1
ATOM 3110 N N . ALA B 1 175 ? 15.648 8.25 19.766 1 98.81 175 ALA B N 1
ATOM 3111 C CA . ALA B 1 175 ? 16.062 6.871 20 1 98.81 175 ALA B CA 1
ATOM 3112 C C . ALA B 1 175 ? 15.969 6.043 18.719 1 98.81 175 ALA B C 1
ATOM 3114 O O . ALA B 1 175 ? 16.812 5.184 18.469 1 98.81 175 ALA B O 1
ATOM 3115 N N . ILE B 1 176 ? 14.984 6.258 17.938 1 98.88 176 ILE B N 1
ATOM 3116 C CA . ILE B 1 176 ? 14.828 5.578 16.656 1 98.88 176 ILE B CA 1
ATOM 3117 C C . ILE B 1 176 ? 16 5.93 15.75 1 98.88 176 ILE B C 1
ATOM 3119 O O . ILE B 1 176 ? 16.625 5.043 15.156 1 98.88 176 ILE B O 1
ATOM 3123 N N . VAL B 1 177 ? 16.359 7.23 15.672 1 98.88 177 VAL B N 1
ATOM 3124 C CA . VAL B 1 177 ? 17.438 7.68 14.805 1 98.88 177 VAL B CA 1
ATOM 3125 C C . VAL B 1 177 ? 18.766 7.062 15.266 1 98.88 177 VAL B C 1
ATOM 3127 O O . VAL B 1 177 ? 19.578 6.648 14.445 1 98.88 177 VAL B O 1
ATOM 3130 N N . ASP B 1 178 ? 18.922 6.973 16.547 1 98.88 178 ASP B N 1
ATOM 3131 C CA . ASP B 1 178 ? 20.125 6.355 17.094 1 98.88 178 ASP B CA 1
ATOM 3132 C C . ASP B 1 178 ? 20.219 4.887 16.672 1 98.88 178 ASP B C 1
ATOM 3134 O O . ASP B 1 178 ? 21.297 4.414 16.297 1 98.88 178 ASP B O 1
ATOM 3138 N N . ALA B 1 179 ? 19.125 4.203 16.812 1 98.94 179 ALA B N 1
ATOM 3139 C CA . ALA B 1 179 ? 19.094 2.801 16.406 1 98.94 179 ALA B CA 1
ATOM 3140 C C . ALA B 1 179 ? 19.406 2.652 14.914 1 98.94 179 ALA B C 1
ATOM 3142 O O . ALA B 1 179 ? 20.156 1.763 14.516 1 98.94 179 ALA B O 1
ATOM 3143 N N . VAL B 1 180 ? 18.891 3.523 14.078 1 98.94 180 VAL B N 1
ATOM 3144 C CA . VAL B 1 180 ? 19.141 3.521 12.641 1 98.94 180 VAL B CA 1
ATOM 3145 C C . VAL B 1 180 ? 20.609 3.818 12.367 1 98.94 180 VAL B C 1
ATOM 3147 O O . VAL B 1 180 ? 21.25 3.131 11.57 1 98.94 180 VAL B O 1
ATOM 3150 N N . ALA B 1 181 ? 21.141 4.746 13.07 1 98.81 181 ALA B N 1
ATOM 3151 C CA . ALA B 1 181 ? 22.531 5.152 12.883 1 98.81 181 ALA B CA 1
ATOM 3152 C C . ALA B 1 181 ? 23.484 4.02 13.25 1 98.81 181 ALA B C 1
ATOM 3154 O O . ALA B 1 181 ? 24.531 3.844 12.609 1 98.81 181 ALA B O 1
ATOM 3155 N N . ARG B 1 182 ? 23.125 3.236 14.203 1 98.56 182 ARG B N 1
ATOM 3156 C CA . ARG B 1 182 ? 23.984 2.152 14.688 1 98.56 182 ARG B CA 1
ATOM 3157 C C . ARG B 1 182 ? 23.797 0.896 13.844 1 98.56 182 ARG B C 1
ATOM 3159 O O . ARG B 1 182 ? 24.469 -0.111 14.062 1 98.56 182 ARG B O 1
ATOM 3166 N N . GLY B 1 183 ? 22.812 0.925 13.008 1 98.62 183 GLY B N 1
ATOM 3167 C CA . GLY B 1 183 ? 22.547 -0.231 12.172 1 98.62 183 GLY B CA 1
ATOM 3168 C C . GLY B 1 183 ? 21.812 -1.337 12.898 1 98.62 183 GLY B C 1
ATOM 3169 O O . GLY B 1 183 ? 21.859 -2.498 12.492 1 98.62 183 GLY B O 1
ATOM 3170 N N . ASP B 1 184 ? 21.219 -0.99 13.984 1 98.75 184 ASP B N 1
ATOM 3171 C CA . ASP B 1 184 ? 20.469 -1.962 14.766 1 98.75 184 ASP B CA 1
ATOM 3172 C C . ASP B 1 184 ? 19.016 -2.062 14.273 1 98.75 184 ASP B C 1
ATOM 3174 O O . ASP B 1 184 ? 18.125 -1.421 14.828 1 98.75 184 ASP B O 1
ATOM 3178 N N . ALA B 1 185 ? 18.797 -2.896 13.336 1 98.69 185 ALA B N 1
ATOM 3179 C CA . ALA B 1 185 ? 17.516 -3.006 12.648 1 98.69 185 ALA B CA 1
ATOM 3180 C C . ALA B 1 185 ? 16.406 -3.422 13.609 1 98.69 185 ALA B C 1
ATOM 3182 O O . ALA B 1 185 ? 15.32 -2.857 13.586 1 98.69 185 ALA B O 1
ATOM 3183 N N . GLU B 1 186 ? 16.703 -4.363 14.414 1 98.62 186 GLU B N 1
ATOM 3184 C CA . GLU B 1 186 ? 15.672 -4.867 15.32 1 98.62 186 GLU B CA 1
ATOM 3185 C C . GLU B 1 186 ? 15.273 -3.809 16.344 1 98.62 186 GLU B C 1
ATOM 3187 O O . GLU B 1 186 ? 14.086 -3.656 16.656 1 98.62 186 GLU B O 1
ATOM 3192 N N . ARG B 1 187 ? 16.234 -3.143 16.844 1 98.75 187 ARG B N 1
ATOM 3193 C CA . ARG B 1 187 ? 15.922 -2.068 17.781 1 98.75 187 ARG B CA 1
ATOM 3194 C C . ARG B 1 187 ? 15.148 -0.948 17.094 1 98.75 187 ARG B C 1
ATOM 3196 O O . ARG B 1 187 ? 14.203 -0.404 17.656 1 98.75 187 ARG B O 1
ATOM 3203 N N . ALA B 1 188 ? 15.547 -0.551 15.883 1 98.88 188 ALA B N 1
ATOM 3204 C CA . ALA B 1 188 ? 14.828 0.464 15.117 1 98.88 188 ALA B CA 1
ATOM 3205 C C . ALA B 1 188 ? 13.375 0.055 14.906 1 98.88 188 ALA B C 1
ATOM 3207 O O . ALA B 1 188 ? 12.461 0.862 15.094 1 98.88 188 ALA B O 1
ATOM 3208 N N . ARG B 1 189 ? 13.18 -1.173 14.578 1 98.75 189 ARG B N 1
ATOM 3209 C CA . ARG B 1 189 ? 11.844 -1.72 14.383 1 98.75 189 ARG B CA 1
ATOM 3210 C C . ARG B 1 189 ? 11.016 -1.622 15.664 1 98.75 189 ARG B C 1
ATOM 3212 O O . ARG B 1 189 ? 9.891 -1.112 15.641 1 98.75 189 ARG B O 1
ATOM 3219 N N . THR B 1 190 ? 11.57 -2.076 16.703 1 98.81 190 THR B N 1
ATOM 3220 C CA . THR B 1 190 ? 10.867 -2.143 17.984 1 98.81 190 THR B CA 1
ATOM 3221 C C . THR B 1 190 ? 10.508 -0.744 18.469 1 98.81 190 THR B C 1
ATOM 3223 O O . THR B 1 190 ? 9.367 -0.499 18.891 1 98.81 190 THR B O 1
ATOM 3226 N N . LEU B 1 191 ? 11.43 0.163 18.438 1 98.75 191 LEU B N 1
ATOM 3227 C CA . LEU B 1 191 ? 11.195 1.526 18.906 1 98.75 191 LEU B CA 1
ATOM 3228 C C . LEU B 1 191 ? 10.141 2.223 18.047 1 98.75 191 LEU B C 1
ATOM 3230 O O . LEU B 1 191 ? 9.297 2.957 18.578 1 98.75 191 LEU B O 1
ATOM 3234 N N . THR B 1 192 ? 10.195 1.996 16.781 1 98.69 192 THR B N 1
ATOM 3235 C CA . THR B 1 192 ? 9.219 2.617 15.883 1 98.69 192 THR B CA 1
ATOM 3236 C C . THR B 1 192 ? 7.828 2.049 16.125 1 98.69 192 THR B C 1
ATOM 3238 O O . THR B 1 192 ? 6.836 2.781 16.078 1 98.69 192 THR B O 1
ATOM 3241 N N . ALA B 1 193 ? 7.758 0.741 16.344 1 98.38 193 ALA B N 1
ATOM 3242 C CA . ALA B 1 193 ? 6.473 0.12 16.656 1 98.38 193 ALA B CA 1
ATOM 3243 C C . ALA B 1 193 ? 5.871 0.716 17.922 1 98.38 193 ALA B C 1
ATOM 3245 O O . ALA B 1 193 ? 4.68 1.031 17.953 1 98.38 193 ALA B O 1
ATOM 3246 N N . LEU B 1 194 ? 6.672 0.884 18.922 1 97.75 194 LEU B N 1
ATOM 3247 C CA . LEU B 1 194 ? 6.215 1.463 20.188 1 97.75 194 LEU B CA 1
ATOM 3248 C C . LEU B 1 194 ? 5.766 2.906 19.984 1 97.75 194 LEU B C 1
ATOM 3250 O O . LEU B 1 194 ? 4.73 3.318 20.516 1 97.75 194 LEU B O 1
ATOM 3254 N N . HIS B 1 195 ? 6.535 3.668 19.219 1 96.94 195 HIS B N 1
ATOM 3255 C CA . HIS B 1 195 ? 6.188 5.051 18.922 1 96.94 195 HIS B CA 1
ATOM 3256 C C . HIS B 1 195 ? 4.848 5.141 18.203 1 96.94 195 HIS B C 1
ATOM 3258 O O . HIS B 1 195 ? 4.004 5.973 18.547 1 96.94 195 HIS B O 1
ATOM 3264 N N . ALA B 1 196 ? 4.66 4.277 17.234 1 95.44 196 ALA B N 1
ATOM 3265 C CA . ALA B 1 196 ? 3.42 4.254 16.453 1 95.44 196 ALA B CA 1
ATOM 3266 C C . ALA B 1 196 ? 2.227 3.922 17.344 1 95.44 196 ALA B C 1
ATOM 3268 O O . ALA B 1 196 ? 1.162 4.531 17.219 1 95.44 196 ALA B O 1
ATOM 3269 N N . GLU B 1 197 ? 2.408 2.98 18.203 1 94.88 197 GLU B N 1
ATOM 3270 C CA . GLU B 1 197 ? 1.34 2.578 19.109 1 94.88 197 GLU B CA 1
ATOM 3271 C C . GLU B 1 197 ? 0.943 3.727 20.031 1 94.88 197 GLU B C 1
ATOM 3273 O O . GLU B 1 197 ? -0.245 3.965 20.266 1 94.88 197 GLU B O 1
ATOM 3278 N N . ARG B 1 198 ? 1.886 4.453 20.531 1 94 198 ARG B N 1
ATOM 3279 C CA . ARG B 1 198 ? 1.639 5.551 21.453 1 94 198 ARG B CA 1
ATOM 3280 C C . ARG B 1 198 ? 1.011 6.742 20.75 1 94 198 ARG B C 1
ATOM 3282 O O . ARG B 1 198 ? 0.329 7.559 21.375 1 94 198 ARG B O 1
ATOM 3289 N N . ALA B 1 199 ? 1.282 6.809 19.484 1 93.62 199 ALA B N 1
ATOM 3290 C CA . ALA B 1 199 ? 0.791 7.949 18.719 1 93.62 199 ALA B CA 1
ATOM 3291 C C . ALA B 1 199 ? -0.653 7.734 18.266 1 93.62 199 ALA B C 1
ATOM 3293 O O . ALA B 1 199 ? -1.34 8.68 17.875 1 93.62 199 ALA B O 1
ATOM 3294 N N . LEU B 1 200 ? -1.159 6.5 18.328 1 94.5 200 LEU B N 1
ATOM 3295 C CA . LEU B 1 200 ? -2.457 6.141 17.766 1 94.5 200 LEU B CA 1
ATOM 3296 C C . LEU B 1 200 ? -3.572 6.961 18.406 1 94.5 200 LEU B C 1
ATOM 3298 O O . LEU B 1 200 ? -4.395 7.555 17.703 1 94.5 200 LEU B O 1
ATOM 3302 N N . PRO B 1 201 ? -3.566 7.105 19.75 1 94.5 201 PRO B N 1
ATOM 3303 C CA . PRO B 1 201 ? -4.668 7.824 20.391 1 94.5 201 PRO B CA 1
ATOM 3304 C C . PRO B 1 201 ? -4.652 9.32 20.094 1 94.5 201 PRO B C 1
ATOM 3306 O O . PRO B 1 201 ? -5.633 10.023 20.375 1 94.5 201 PRO B O 1
ATOM 3309 N N . LEU B 1 202 ? -3.607 9.859 19.547 1 93.88 202 LEU B N 1
ATOM 3310 C CA . LEU B 1 202 ? -3.51 11.281 19.234 1 93.88 202 LEU B CA 1
ATOM 3311 C C . LEU B 1 202 ? -4.285 11.617 17.953 1 93.88 202 LEU B C 1
ATOM 3313 O O . LEU B 1 202 ? -4.52 12.789 17.656 1 93.88 202 LEU B O 1
ATOM 3317 N N . HIS B 1 203 ? -4.672 10.594 17.203 1 95.75 203 HIS B N 1
ATOM 3318 C CA . HIS B 1 203 ? -5.402 10.805 15.961 1 95.75 203 HIS B CA 1
ATOM 3319 C C . HIS B 1 203 ? -6.902 10.898 16.203 1 95.75 203 HIS B C 1
ATOM 3321 O O . HIS B 1 203 ? -7.512 9.961 16.719 1 95.75 203 HIS B O 1
ATOM 3327 N N . ARG B 1 204 ? -7.422 12.062 15.805 1 96.19 204 ARG B N 1
ATOM 3328 C CA . ARG B 1 204 ? -8.859 12.297 15.922 1 96.19 204 ARG B CA 1
ATOM 3329 C C . ARG B 1 204 ? -9.508 12.414 14.547 1 96.19 204 ARG B C 1
ATOM 3331 O O . ARG B 1 204 ? -9.094 13.234 13.727 1 96.19 204 ARG B O 1
ATOM 3338 N N . LEU B 1 205 ? -10.469 11.633 14.367 1 96.62 205 LEU B N 1
ATOM 3339 C CA . LEU B 1 205 ? -11.148 11.672 13.078 1 96.62 205 LEU B CA 1
ATOM 3340 C C . LEU B 1 205 ? -11.719 13.062 12.805 1 96.62 205 LEU B C 1
ATOM 3342 O O . LEU B 1 205 ? -12.352 13.656 13.68 1 96.62 205 LEU B O 1
ATOM 3346 N N . LYS B 1 206 ? -11.398 13.547 11.609 1 94.62 206 LYS B N 1
ATOM 3347 C CA . LYS B 1 206 ? -12 14.82 11.211 1 94.62 206 LYS B CA 1
ATOM 3348 C C . LYS B 1 206 ? -13.484 14.664 10.922 1 94.62 206 LYS B C 1
ATOM 3350 O O . LYS B 1 206 ? -13.906 13.672 10.32 1 94.62 206 LYS B O 1
ATOM 3355 N N . ARG B 1 207 ? -14.312 15.539 11.422 1 84.44 207 ARG B N 1
ATOM 3356 C CA . ARG B 1 207 ? -15.742 15.531 11.133 1 84.44 207 ARG B CA 1
ATOM 3357 C C . ARG B 1 207 ? -16.031 16.141 9.766 1 84.44 207 ARG B C 1
ATOM 3359 O O . ARG B 1 207 ? -15.383 17.109 9.359 1 84.44 207 ARG B O 1
ATOM 3366 N N . PRO B 1 208 ? -16.734 15.328 8.984 1 72.94 208 PRO B N 1
ATOM 3367 C CA . PRO B 1 208 ? -17.094 15.953 7.703 1 72.94 208 PRO B CA 1
ATOM 3368 C C . PRO B 1 208 ? -17.734 17.328 7.875 1 72.94 208 PRO B C 1
ATOM 3370 O O . PRO B 1 208 ? -18.438 17.562 8.859 1 72.94 208 PRO B O 1
ATOM 3373 N N . ASP B 1 209 ? -17.156 18.422 7.52 1 59.81 209 ASP B N 1
ATOM 3374 C CA . ASP B 1 209 ? -17.812 19.719 7.609 1 59.81 209 ASP B CA 1
ATOM 3375 C C . ASP B 1 209 ? -19.219 19.672 7 1 59.81 209 ASP B C 1
ATOM 3377 O O . ASP B 1 209 ? -19.375 19.375 5.816 1 59.81 209 ASP B O 1
ATOM 3381 N N . ARG B 1 210 ? -20.188 19.25 7.66 1 50.34 210 ARG B N 1
ATOM 3382 C CA . ARG B 1 210 ? -21.5 19.609 7.129 1 50.34 210 ARG B CA 1
ATOM 3383 C C . ARG B 1 210 ? -21.547 21.078 6.707 1 50.34 210 ARG B C 1
ATOM 3385 O O . ARG B 1 210 ? -20.703 21.875 7.141 1 50.34 210 ARG B O 1
ATOM 3392 N N . GLY B 1 211 ? -22.172 21.531 5.648 1 43.22 211 GLY B N 1
ATOM 3393 C CA . GLY B 1 211 ? -22.547 22.844 5.137 1 43.22 211 GLY B CA 1
ATOM 3394 C C . GLY B 1 211 ? -22.641 23.891 6.219 1 43.22 211 GLY B C 1
ATOM 3395 O O . GLY B 1 211 ? -23.672 24.016 6.879 1 43.22 211 GLY B O 1
ATOM 3396 N N . ARG B 1 212 ? -21.781 24.234 7.074 1 40.44 212 ARG B N 1
ATOM 3397 C CA . ARG B 1 212 ? -22.016 25.625 7.449 1 40.44 212 ARG B CA 1
ATOM 3398 C C . ARG B 1 212 ? -22.109 26.516 6.215 1 40.44 212 ARG B C 1
ATOM 3400 O O . ARG B 1 212 ? -21.094 26.781 5.562 1 40.44 212 ARG B O 1
ATOM 3407 N N . VAL B 1 213 ? -23.094 26.234 5.309 1 38.5 213 VAL B N 1
ATOM 3408 C CA . VAL B 1 213 ? -23.5 27.359 4.469 1 38.5 213 VAL B CA 1
ATOM 3409 C C . VAL B 1 213 ? -23.469 28.656 5.281 1 38.5 213 VAL B C 1
ATOM 3411 O O . VAL B 1 213 ? -24.281 28.844 6.188 1 38.5 213 VAL B O 1
ATOM 3414 N N . ARG B 1 214 ? -22.344 29.094 5.734 1 37 214 ARG B N 1
ATOM 3415 C CA . ARG B 1 214 ? -22.406 30.5 6.137 1 37 214 ARG B CA 1
ATOM 3416 C C . ARG B 1 214 ? -23.094 31.344 5.066 1 37 214 ARG B C 1
ATOM 3418 O O . ARG B 1 214 ? -22.562 31.5 3.959 1 37 214 ARG B O 1
ATOM 3425 N N . VAL B 1 215 ? -24.391 31.281 4.957 1 35.69 215 VAL B N 1
ATOM 3426 C CA . VAL B 1 215 ? -25.219 32.312 4.32 1 35.69 215 VAL B CA 1
ATOM 3427 C C . VAL B 1 215 ? -24.719 33.688 4.703 1 35.69 215 VAL B C 1
ATOM 3429 O O . VAL B 1 215 ? -24.844 34.094 5.859 1 35.69 215 VAL B O 1
ATOM 3432 N N . SER B 1 216 ? -23.516 34.062 4.27 1 35.31 216 SER B N 1
ATOM 3433 C CA . SER B 1 216 ? -23.266 35.5 4.348 1 35.31 216 SER B CA 1
ATOM 3434 C C . SER B 1 216 ? -24.453 36.312 3.82 1 35.31 216 SER B C 1
ATOM 3436 O O . SER B 1 216 ? -24.75 36.25 2.629 1 35.31 216 SER B O 1
ATOM 3438 N N . GLN B 1 217 ? -25.562 36.219 4.48 1 33.97 217 GLN B N 1
ATOM 3439 C CA . GLN B 1 217 ? -26.641 37.188 4.309 1 33.97 217 GLN B CA 1
ATOM 3440 C C . GLN B 1 217 ? -26.078 38.625 4.219 1 33.97 217 GLN B C 1
ATOM 3442 O O . GLN B 1 217 ? -25.609 39.156 5.219 1 33.97 217 GLN B O 1
ATOM 3447 N N . HIS B 1 218 ? -25.156 38.844 3.219 1 36 218 HIS B N 1
ATOM 3448 C CA . HIS B 1 218 ? -24.953 40.25 2.963 1 36 218 HIS B CA 1
ATOM 3449 C C . HIS B 1 218 ? -26.25 41.031 3.051 1 36 218 HIS B C 1
ATOM 3451 O O . HIS B 1 218 ? -27.188 40.781 2.273 1 36 218 HIS B O 1
ATOM 3457 N N . ALA B 1 219 ? -26.719 41.375 4.234 1 34.47 219 ALA B N 1
ATOM 3458 C CA . ALA B 1 219 ? -27.766 42.344 4.473 1 34.47 219 ALA B CA 1
ATOM 3459 C C . ALA B 1 219 ? -27.719 43.469 3.438 1 34.47 219 ALA B C 1
ATOM 3461 O O . ALA B 1 219 ? -26.719 44.188 3.344 1 34.47 219 ALA B O 1
ATOM 3462 N N . VAL B 1 220 ? -28.234 43.25 2.189 1 36.22 220 VAL B N 1
ATOM 3463 C CA . VAL B 1 220 ? -28.531 44.312 1.255 1 36.22 220 VAL B CA 1
ATOM 3464 C C . VAL B 1 220 ? -29.078 45.531 2.018 1 36.22 220 VAL B C 1
ATOM 3466 O O . VAL B 1 220 ? -30.141 45.438 2.65 1 36.22 220 VAL B O 1
ATOM 3469 N N . ASN B 1 221 ? -28.172 46.188 2.814 1 33.22 221 ASN B N 1
ATOM 3470 C CA . ASN B 1 221 ? -28.531 47.469 3.375 1 33.22 221 ASN B CA 1
ATOM 3471 C C . ASN B 1 221 ? -29.312 48.344 2.373 1 33.22 221 ASN B C 1
ATOM 3473 O O . ASN B 1 221 ? -28.75 48.781 1.369 1 33.22 221 ASN B O 1
ATOM 3477 N N . THR B 1 222 ? -30.531 47.812 2.029 1 36.09 222 THR B N 1
ATOM 3478 C CA . THR B 1 222 ? -31.453 48.688 1.302 1 36.09 222 THR B CA 1
ATOM 3479 C C . THR B 1 222 ? -31.5 50.062 1.948 1 36.09 222 THR B C 1
ATOM 3481 O O . THR B 1 222 ? -32.031 50.219 3.057 1 36.09 222 THR B O 1
ATOM 3484 N N . ALA B 1 223 ? -30.5 50.812 1.819 1 36.94 223 ALA B N 1
ATOM 3485 C CA . ALA B 1 223 ? -30.562 52.25 2.137 1 36.94 223 ALA B CA 1
ATOM 3486 C C . ALA B 1 223 ? -31.891 52.844 1.648 1 36.94 223 ALA B C 1
ATOM 3488 O O . ALA B 1 223 ? -32.25 52.688 0.477 1 36.94 223 ALA B O 1
ATOM 3489 N N . SER B 1 224 ? -32.844 52.812 2.531 1 33.41 224 SER B N 1
ATOM 3490 C CA . SER B 1 224 ? -34.094 53.562 2.492 1 33.41 224 SER B CA 1
ATOM 3491 C C . SER B 1 224 ? -33.875 54.938 1.865 1 33.41 224 SER B C 1
ATOM 3493 O O . SER B 1 224 ? -33.062 55.719 2.338 1 33.41 224 SER B O 1
ATOM 3495 N N . ALA B 1 225 ? -33.938 55.031 0.466 1 35 225 ALA B N 1
ATOM 3496 C CA . ALA B 1 225 ? -34.156 56.375 -0.083 1 35 225 ALA B CA 1
ATOM 3497 C C . ALA B 1 225 ? -35.219 57.125 0.699 1 35 225 ALA B C 1
ATOM 3499 O O . ALA B 1 225 ? -36.406 56.719 0.677 1 35 225 ALA B O 1
ATOM 3500 N N . ARG B 1 226 ? -34.969 57.562 1.963 1 26.16 226 ARG B N 1
ATOM 3501 C CA . ARG B 1 226 ? -35.781 58.5 2.713 1 26.16 226 ARG B CA 1
ATOM 3502 C C . ARG B 1 226 ? -36.281 59.625 1.802 1 26.16 226 ARG B C 1
ATOM 3504 O O . ARG B 1 226 ? -35.531 60.5 1.377 1 26.16 226 ARG B O 1
ATOM 3511 N N . ASN B 1 227 ? -36.906 59.312 0.522 1 25.59 227 ASN B N 1
ATOM 3512 C CA . ASN B 1 227 ? -38.156 60.094 0.432 1 25.59 227 ASN B CA 1
ATOM 3513 C C . ASN B 1 227 ? -39.188 59.594 1.419 1 25.59 227 ASN B C 1
ATOM 3515 O O . ASN B 1 227 ? -39.344 58.375 1.616 1 25.59 227 ASN B O 1
#

Radius of gyration: 25.69 Å; Cα contacts (8 Å, |Δi|>4): 600; chains: 2; bounding box: 63×96×90 Å

Sequence (454 aa):
MRIPAHSVCTAIRDDIVSGVFERGSRLTEDQLARRYGVSRVPVREALRTLESEGFVVTRRHAGAQVAEPTEQEAADLLDMRALLEPLGAARAAQRRTEAHLKVLRGLVRLGQERARGGGGEDLRSLGGWFHETLAQASGSPALTALLTQLRHKIAWMYAVEQPERPVEAWAERGAIVDAVARGDAERARTLTALHAERALPLHRLKRPDRGRVRVSQHAVNTASARNMRIPAHSVCTAIRDDIVSGVFERGSRLTEDQLARRYGVSRVPVREALRTLESEGFVVTRRHAGAQVAEPTEQEAADLLDMRALLEPLGAARAAQRRTEAHLKVLRGLVRLGQERARGGGGEDLRSLGGWFHETLAQASGSPALTALLTQLRHKIAWMYAVEQPERPVEAWAERGAIVDAVARGDAERARTLTALHAERALPLHRLKRPDRGRVRVSQHAVNTASARN

Nearest PDB structures (foldseek):
  7xp1-assembly1_A-2  TM=7.869E-01  e=5.042E-12  Pseudomonas aeruginosa PAO1
  7xp0-assembly1_A-2  TM=7.982E-01  e=2.450E-11  Pseudomonas aeruginosa PAO1
  7u5q-assembly2_B  TM=6.839E-01  e=3.303E-10  Brucella melitensis ATCC 23457
  4p9f-assembly1_A  TM=7.549E-01  e=2.180E-09  Escherichia coli UMEA 3718-1
  3ihu-assembly2_B  TM=6.984E-01  e=1.299E-08  Cupriavidus pinatubonensis JMP134

Solvent-accessible surface area (backbone atoms only — not comparable to full-atom values): 24201 Å² total; per-residue (Å²): 130,85,71,54,50,76,48,48,33,50,52,54,49,50,33,42,41,72,49,78,47,42,72,60,36,77,50,49,52,67,61,50,14,63,73,68,72,48,58,50,64,45,42,52,41,22,50,49,40,34,32,76,71,59,53,27,43,74,45,91,94,68,45,39,21,32,36,71,80,49,73,68,51,51,52,49,50,55,54,50,47,46,60,47,51,14,54,26,32,23,35,17,13,74,50,44,49,71,68,46,50,51,51,50,52,50,46,36,52,53,40,40,56,41,28,73,73,72,52,56,76,62,48,57,54,46,51,52,51,45,54,50,49,42,28,55,22,20,67,31,70,67,57,27,53,49,53,50,51,46,49,50,52,46,52,43,45,30,43,75,54,79,61,94,52,43,49,56,56,33,50,51,51,42,51,29,51,51,24,26,73,70,44,35,28,68,57,9,20,53,47,38,36,53,51,42,61,68,48,52,81,35,53,38,74,55,72,78,78,66,82,73,69,71,72,74,70,70,73,72,73,71,72,71,77,77,118,129,85,70,52,49,75,48,49,34,49,51,54,48,50,32,41,40,74,49,76,46,43,71,59,36,78,51,52,51,68,62,50,13,64,74,67,72,49,59,51,62,45,42,52,42,22,50,50,39,34,32,76,71,58,53,27,41,74,45,91,93,68,47,39,21,31,36,71,79,49,72,68,51,52,52,48,50,56,53,51,46,47,58,47,49,16,53,26,32,22,35,17,13,73,52,43,48,72,67,47,50,52,50,49,52,50,47,35,52,53,42,41,56,41,27,74,73,72,52,56,76,63,49,57,54,45,51,52,51,44,54,51,50,42,29,55,22,20,68,32,70,68,57,29,53,48,52,50,53,46,51,50,51,46,53,44,46,31,43,74,52,78,61,94,52,43,52,56,57,34,50,51,52,42,51,28,50,50,23,26,73,71,45,34,27,66,56,8,21,51,48,39,35,53,51,41,60,68,49,51,80,36,54,39,74,56,73,78,79,67,81,75,69,73,73,74,70,72,72,75,74,71,72,72,72,83,119

InterPro domains:
  IPR000524 Transcription regulator HTH, GntR [PF00392] (7-66)
  IPR000524 Transcription regulator HTH, GntR [PR00035] (26-40)
  IPR000524 Transcription regulator HTH, GntR [PR00035] (40-56)
  IPR000524 Transcription regulator HTH, GntR [PS50949] (2-69)
  IPR000524 Transcription regulator HTH, GntR [SM00345] (8-66)
  IPR000524 Transcription regulator HTH, GntR [cd07377] (8-67)
  IPR008920 Transcription regulator FadR/GntR, C-terminal [G3DSA:1.20.120.530] (70-203)
  IPR008920 Transcription regulator FadR/GntR, C-terminal [SSF48008] (72-200)
  IPR011711 GntR, C-terminal [PF07729] (76-197)
  IPR011711 GntR, C-terminal [SM00895] (76-198)
  IPR036388 Winged helix-like DNA-binding domain superfamily [G3DSA:1.10.10.10] (5-68)
  IPR036390 Winged helix DNA-binding domain superfamily [SSF46785] (7-70)

Organism: Streptomyces venezuelae (strain ATCC 10712 / CBS 650.69 / DSM 40230 / JCM 4526 / NBRC 13096 / PD 04745) (NCBI:txid953739)